Protein AF-0000000074538457 (afdb_homodimer)

Organism: Campylobacter curvus (strain 525.92) (NCBI:txid360105)

Sequence (398 aa):
MQITNSITFTSKEAAIKFSTTDQTLAYLRHKHSDELVPGIHYFKSYDHASGKRQEIIKWTLRGVEFLGFFIRGKEAKFFRVWASRELDEEFLRQTQELKALRKQNLALTNQIIDLKDQIDKNSEFNGKSAKWWWTQYVELKASNSTLKKANKLLKKDEKVLPILVKILQNLEQARDHTGTLYRFLL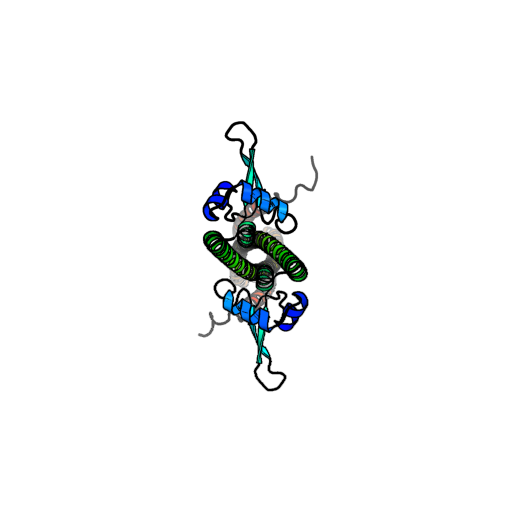NSDASSSSYFKDEMQITNSITFTSKEAAIKFSTTDQTLAYLRHKHSDELVPGIHYFKSYDHASGKRQEIIKWTLRGVEFLGFFIRGKEAKFFRVWASRELDEEFLRQTQELKALRKQNLALTNQIIDLKDQIDKNSEFNGKSAKWWWTQYVELKASNSTLKKANKLLKKDEKVLPILVKILQNLEQARDHTGTLYRFLLNSDASSSSYFKDE

Structure (mmCIF, N/CA/C/O backbone):
data_AF-0000000074538457-model_v1
#
loop_
_entity.id
_entity.type
_entity.pdbx_description
1 polymer 'Uncharacterized protein'
#
loop_
_atom_site.group_PDB
_atom_site.id
_atom_site.type_symbol
_atom_site.label_atom_id
_atom_site.label_alt_id
_atom_site.label_comp_id
_atom_site.label_asym_id
_atom_site.label_entity_id
_atom_site.label_seq_id
_atom_site.pdbx_PDB_ins_code
_atom_site.Cartn_x
_atom_site.Cartn_y
_atom_site.Cartn_z
_atom_site.occupancy
_atom_site.B_iso_or_equiv
_atom_site.auth_seq_id
_atom_site.auth_comp_id
_atom_site.auth_asym_id
_atom_site.auth_atom_id
_atom_site.pdbx_PDB_model_num
ATOM 1 N N . MET A 1 1 ? 6.754 2.238 -19.203 1 26.34 1 MET A N 1
ATOM 2 C CA . MET A 1 1 ? 7.836 2.453 -18.25 1 26.34 1 MET A CA 1
ATOM 3 C C . MET A 1 1 ? 7.691 1.521 -17.047 1 26.34 1 MET A C 1
ATOM 5 O O . MET A 1 1 ? 6.578 1.27 -16.578 1 26.34 1 MET A O 1
ATOM 9 N N . GLN A 1 2 ? 8.562 0.495 -16.906 1 36.84 2 GLN A N 1
ATOM 10 C CA . GLN A 1 2 ? 8.617 -0.677 -16.047 1 36.84 2 GLN A CA 1
ATOM 11 C C . GLN A 1 2 ? 8.547 -0.277 -14.578 1 36.84 2 GLN A C 1
ATOM 13 O O . GLN A 1 2 ? 9.453 0.389 -14.062 1 36.84 2 GLN A O 1
ATOM 18 N N . ILE A 1 3 ? 7.562 0.105 -14.055 1 36.22 3 ILE A N 1
ATOM 19 C CA . ILE A 1 3 ? 7.309 0.607 -12.711 1 36.22 3 ILE A CA 1
ATOM 20 C C . ILE A 1 3 ? 8.102 -0.215 -11.695 1 36.22 3 ILE A C 1
ATOM 22 O O . ILE A 1 3 ? 8.594 0.323 -10.695 1 36.22 3 ILE A O 1
ATOM 26 N N . THR A 1 4 ? 7.863 -1.655 -11.57 1 45.56 4 THR A N 1
ATOM 27 C CA . THR A 1 4 ? 8.203 -2.277 -10.297 1 45.56 4 THR A CA 1
ATOM 28 C C . THR A 1 4 ? 9.68 -2.666 -10.258 1 45.56 4 THR A C 1
ATOM 30 O O . THR A 1 4 ? 10.234 -3.1 -11.266 1 45.56 4 THR A O 1
ATOM 33 N N . ASN A 1 5 ? 10.57 -1.865 -9.656 1 51.81 5 ASN A N 1
ATOM 34 C CA . ASN A 1 5 ? 11.891 -2.287 -9.195 1 51.81 5 ASN A CA 1
ATOM 35 C C . ASN A 1 5 ? 11.93 -3.781 -8.891 1 51.81 5 ASN A C 1
ATOM 37 O O . ASN A 1 5 ? 12.711 -4.23 -8.055 1 51.81 5 ASN A O 1
ATOM 41 N N . SER A 1 6 ? 11.086 -4.484 -9.594 1 76.56 6 SER A N 1
ATOM 42 C CA . SER A 1 6 ? 10.969 -5.898 -9.258 1 76.56 6 SER A CA 1
ATOM 43 C C . SER A 1 6 ? 11.945 -6.742 -10.07 1 76.56 6 SER A C 1
ATOM 45 O O . SER A 1 6 ? 12.398 -6.328 -11.141 1 76.56 6 SER A O 1
ATOM 47 N N . ILE A 1 7 ? 12.672 -7.703 -9.516 1 91 7 ILE A N 1
ATOM 48 C CA . ILE A 1 7 ? 13.586 -8.688 -10.086 1 91 7 ILE A CA 1
ATOM 49 C C . ILE A 1 7 ? 12.992 -9.242 -11.383 1 91 7 ILE A C 1
ATOM 51 O O . ILE A 1 7 ? 11.82 -9.625 -11.43 1 91 7 ILE A O 1
ATOM 55 N N . THR A 1 8 ? 13.766 -9.07 -12.523 1 96.62 8 THR A N 1
ATOM 56 C CA . THR A 1 8 ? 13.375 -9.68 -13.789 1 96.62 8 THR A CA 1
ATOM 57 C C . THR A 1 8 ? 14.523 -10.508 -14.367 1 96.62 8 THR A C 1
ATOM 59 O O . THR A 1 8 ? 15.672 -10.359 -13.953 1 96.62 8 THR A O 1
ATOM 62 N N . PHE A 1 9 ? 14.25 -11.398 -15.312 1 97.62 9 PHE A N 1
ATOM 63 C CA . PHE A 1 9 ? 15.227 -12.227 -16 1 97.62 9 PHE A CA 1
ATOM 64 C C . PHE A 1 9 ? 15.023 -12.156 -17.516 1 97.62 9 PHE A C 1
ATOM 66 O O . PHE A 1 9 ? 13.898 -12.242 -18 1 97.62 9 PHE A O 1
ATOM 73 N N . THR A 1 10 ? 16.109 -12.016 -18.188 1 96.88 10 THR A N 1
ATOM 74 C CA . THR A 1 10 ? 16 -12.172 -19.641 1 96.88 10 THR A CA 1
ATOM 75 C C . THR A 1 10 ? 15.695 -13.625 -20 1 96.88 10 THR A C 1
ATOM 77 O O . THR A 1 10 ? 15.898 -14.531 -19.188 1 96.88 10 THR A O 1
ATOM 80 N N . SER A 1 11 ? 15.242 -13.836 -21.234 1 97.62 11 SER A N 1
ATOM 81 C CA . SER A 1 11 ? 14.992 -15.211 -21.672 1 97.62 11 SER A CA 1
ATOM 82 C C . SER A 1 11 ? 16.25 -16.062 -21.547 1 97.62 11 SER A C 1
ATOM 84 O O . SER A 1 11 ? 16.172 -17.234 -21.156 1 97.62 11 SER A O 1
ATOM 86 N N . LYS A 1 12 ? 17.391 -15.477 -21.859 1 96.19 12 LYS A N 1
ATOM 87 C CA . LYS A 1 12 ? 18.641 -16.219 -21.766 1 96.19 12 LYS A CA 1
ATOM 88 C C . LYS A 1 12 ? 18.953 -16.594 -20.328 1 96.19 12 LYS A C 1
ATOM 90 O O . LYS A 1 12 ? 19.312 -17.75 -20.047 1 96.19 12 LYS A O 1
ATOM 95 N N . GLU A 1 13 ? 18.812 -15.656 -19.469 1 97.56 13 GLU A N 1
ATOM 96 C CA . GLU A 1 13 ? 19.062 -15.898 -18.047 1 97.56 13 GLU A CA 1
ATOM 97 C C . GLU A 1 13 ? 18.094 -16.938 -17.484 1 97.56 13 GLU A C 1
ATOM 99 O O . GLU A 1 13 ? 18.5 -17.859 -16.766 1 97.56 13 GLU A O 1
ATOM 104 N N . ALA A 1 14 ? 16.828 -16.797 -17.797 1 98.56 14 ALA A N 1
ATOM 105 C CA . ALA A 1 14 ? 15.805 -17.719 -17.312 1 98.56 14 ALA A CA 1
ATOM 106 C C . ALA A 1 14 ? 16.047 -19.125 -17.859 1 98.56 14 ALA A C 1
ATOM 108 O O . ALA A 1 14 ? 15.875 -20.109 -17.141 1 98.56 14 ALA A O 1
ATOM 109 N N . ALA A 1 15 ? 16.438 -19.172 -19.109 1 98.62 15 ALA A N 1
ATOM 110 C CA . ALA A 1 15 ? 16.688 -20.469 -19.734 1 98.62 15 ALA A CA 1
ATOM 111 C C . ALA A 1 15 ? 17.781 -21.234 -18.984 1 98.62 15 ALA A C 1
ATOM 113 O O . ALA A 1 15 ? 17.672 -22.438 -18.766 1 98.62 15 ALA A O 1
ATOM 114 N N . ILE A 1 16 ? 18.812 -20.484 -18.578 1 98.19 16 ILE A N 1
ATOM 115 C CA . ILE A 1 16 ? 19.891 -21.094 -17.812 1 98.19 16 ILE A CA 1
ATOM 116 C C . ILE A 1 16 ? 19.359 -21.641 -16.5 1 98.19 16 ILE A C 1
ATOM 118 O O . ILE A 1 16 ? 19.641 -22.797 -16.141 1 98.19 16 ILE A O 1
ATOM 122 N N . LYS A 1 17 ? 18.531 -20.922 -15.828 1 98.38 17 LYS A N 1
ATOM 123 C CA . LYS A 1 17 ? 18 -21.312 -14.523 1 98.38 17 LYS A CA 1
ATOM 124 C C . LYS A 1 17 ? 17.016 -22.469 -14.656 1 98.38 17 LYS A C 1
ATOM 126 O O . LYS A 1 17 ? 16.953 -23.344 -13.781 1 98.38 17 LYS A O 1
ATOM 131 N N . PHE A 1 18 ? 16.344 -22.562 -15.805 1 98.56 18 PHE A N 1
ATOM 132 C CA . PHE A 1 18 ? 15.367 -23.625 -16.062 1 98.56 18 PHE A CA 1
ATOM 133 C C . PHE A 1 18 ? 16.047 -24.828 -16.703 1 98.56 18 PHE A C 1
ATOM 135 O O . PHE A 1 18 ? 15.414 -25.875 -16.891 1 98.56 18 PHE A O 1
ATOM 142 N N . SER A 1 19 ? 17.359 -24.703 -16.984 1 97.94 19 SER A N 1
ATOM 143 C CA . SER A 1 19 ? 18.094 -25.734 -17.719 1 97.94 19 SER A CA 1
ATOM 144 C C . SER A 1 19 ? 17.375 -26.094 -19.031 1 97.94 19 SER A C 1
ATOM 146 O O . SER A 1 19 ? 17.109 -27.266 -19.297 1 97.94 19 SER A O 1
ATOM 148 N N . THR A 1 20 ? 17 -25.062 -19.75 1 97.88 20 THR A N 1
ATOM 149 C CA . THR A 1 20 ? 16.359 -25.188 -21.062 1 97.88 20 THR A CA 1
ATOM 150 C C . THR A 1 20 ? 16.906 -24.156 -22.031 1 97.88 20 THR A C 1
ATOM 152 O O . THR A 1 20 ? 18.016 -23.641 -21.859 1 97.88 20 THR A O 1
ATOM 155 N N . THR A 1 21 ? 16.219 -23.875 -23.141 1 97.5 21 THR A N 1
ATOM 156 C CA . THR A 1 21 ? 16.734 -22.953 -24.141 1 97.5 21 THR A CA 1
ATOM 157 C C . THR A 1 21 ? 15.789 -21.766 -24.312 1 97.5 21 THR A C 1
ATOM 159 O O . THR A 1 21 ? 14.625 -21.828 -23.922 1 97.5 21 THR A O 1
ATOM 162 N N . ASP A 1 22 ? 16.297 -20.75 -24.891 1 95.88 22 ASP A N 1
ATOM 163 C CA . ASP A 1 22 ? 15.484 -19.578 -25.203 1 95.88 22 ASP A CA 1
ATOM 164 C C . ASP A 1 22 ? 14.367 -19.922 -26.188 1 95.88 22 ASP A C 1
ATOM 166 O O . ASP A 1 22 ? 13.281 -19.344 -26.125 1 95.88 22 ASP A O 1
ATOM 170 N N . GLN A 1 23 ? 14.672 -20.828 -27.016 1 97.44 23 GLN A N 1
ATOM 171 C CA . GLN A 1 23 ? 13.664 -21.25 -28 1 97.44 23 GLN A CA 1
ATOM 172 C C . GLN A 1 23 ? 12.477 -21.906 -27.297 1 97.44 23 GLN A C 1
ATOM 174 O O . GLN A 1 23 ? 11.328 -21.688 -27.688 1 97.44 23 GLN A O 1
ATOM 179 N N . THR A 1 24 ? 12.82 -22.688 -26.312 1 98.06 24 THR A N 1
ATOM 180 C CA . THR A 1 24 ? 11.766 -23.328 -25.547 1 98.06 24 THR A CA 1
ATOM 181 C C . THR A 1 24 ? 10.898 -22.281 -24.844 1 98.06 24 THR A C 1
ATOM 183 O O . THR A 1 24 ? 9.672 -22.391 -24.844 1 98.06 24 THR A O 1
ATOM 186 N N . LEU A 1 25 ? 11.5 -21.281 -24.281 1 98.56 25 LEU A N 1
ATOM 187 C CA . LEU A 1 25 ? 10.758 -20.25 -23.578 1 98.56 25 LEU A CA 1
ATOM 188 C C . LEU A 1 25 ? 9.875 -19.469 -24.547 1 98.56 25 LEU A C 1
ATOM 190 O O . LEU A 1 25 ? 8.75 -19.094 -24.219 1 98.56 25 LEU A O 1
ATOM 194 N N . ALA A 1 26 ? 10.398 -19.219 -25.734 1 97.88 26 ALA A N 1
ATOM 195 C CA . ALA A 1 26 ? 9.602 -18.547 -26.75 1 97.88 26 ALA A CA 1
ATOM 196 C C . ALA A 1 26 ? 8.398 -19.391 -27.156 1 97.88 26 ALA A C 1
ATOM 198 O O . ALA A 1 26 ? 7.289 -18.859 -27.297 1 97.88 26 ALA A O 1
ATOM 199 N N . TYR A 1 27 ? 8.609 -20.641 -27.328 1 98.38 27 TYR A N 1
ATOM 200 C CA . TYR A 1 27 ? 7.539 -21.578 -27.656 1 98.38 27 TYR A CA 1
ATOM 201 C C . TYR A 1 27 ? 6.469 -21.562 -26.562 1 98.38 27 TYR A C 1
ATOM 203 O O . TYR A 1 27 ? 5.273 -21.484 -26.859 1 98.38 27 TYR A O 1
ATOM 211 N N . LEU A 1 28 ? 6.871 -21.609 -25.312 1 98.44 28 LEU A N 1
ATOM 212 C CA . LEU A 1 28 ? 5.938 -21.641 -24.188 1 98.44 28 LEU A CA 1
ATOM 213 C C . LEU A 1 28 ? 5.152 -20.344 -24.109 1 98.44 28 LEU A C 1
ATOM 215 O O . LEU A 1 28 ? 3.963 -20.344 -23.781 1 98.44 28 LEU A O 1
ATOM 219 N N . ARG A 1 29 ? 5.887 -19.25 -24.359 1 98.12 29 ARG A N 1
ATOM 220 C CA . ARG A 1 29 ? 5.219 -17.953 -24.375 1 98.12 29 ARG A CA 1
ATOM 221 C C . ARG A 1 29 ? 4.078 -17.938 -25.375 1 98.12 29 ARG A C 1
ATOM 223 O O . ARG A 1 29 ? 2.994 -17.422 -25.094 1 98.12 29 ARG A O 1
ATOM 230 N N . HIS A 1 30 ? 4.285 -18.547 -26.484 1 98 30 HIS A N 1
ATOM 231 C CA . HIS A 1 30 ? 3.271 -18.609 -27.531 1 98 30 HIS A CA 1
ATOM 232 C C . HIS A 1 30 ? 2.18 -19.609 -27.188 1 98 30 HIS A C 1
ATOM 234 O O . HIS A 1 30 ? 0.99 -19.312 -27.312 1 98 30 HIS A O 1
ATOM 240 N N . LYS A 1 31 ? 2.553 -20.734 -26.781 1 97.88 31 LYS A N 1
ATOM 241 C CA . LYS A 1 31 ? 1.623 -21.812 -26.469 1 97.88 31 LYS A CA 1
ATOM 242 C C . LYS A 1 31 ? 0.657 -21.406 -25.359 1 97.88 31 LYS A C 1
ATOM 244 O O . LYS A 1 31 ? -0.527 -21.75 -25.406 1 97.88 31 LYS A O 1
ATOM 249 N N . HIS A 1 32 ? 1.185 -20.75 -24.375 1 97.69 32 HIS A N 1
ATOM 250 C CA . HIS A 1 32 ? 0.385 -20.359 -23.219 1 97.69 32 HIS A CA 1
ATOM 251 C C . HIS A 1 32 ? 0.118 -18.859 -23.219 1 97.69 32 HIS A C 1
ATOM 253 O O . HIS A 1 32 ? 0.145 -18.219 -22.156 1 97.69 32 HIS A O 1
ATOM 259 N N . SER A 1 33 ? -0.079 -18.297 -24.375 1 97 33 SER A N 1
ATOM 260 C CA . SER A 1 33 ? -0.303 -16.859 -24.516 1 97 33 SER A CA 1
ATOM 261 C C . SER A 1 33 ? -1.564 -16.422 -23.781 1 97 33 SER A C 1
ATOM 263 O O . SER A 1 33 ? -1.708 -15.242 -23.422 1 97 33 SER A O 1
ATOM 265 N N . ASP A 1 34 ? -2.482 -17.344 -23.484 1 95.31 34 ASP A N 1
ATOM 266 C CA . ASP A 1 34 ? -3.699 -17.031 -22.734 1 95.31 34 ASP A CA 1
ATOM 267 C C . ASP A 1 34 ? -3.402 -16.828 -21.25 1 95.31 34 ASP A C 1
ATOM 269 O O . ASP A 1 34 ? -4.172 -16.172 -20.547 1 95.31 34 ASP A O 1
ATOM 273 N N . GLU A 1 35 ? -2.312 -17.328 -20.766 1 97.06 35 GLU A N 1
ATOM 274 C CA . GLU A 1 35 ? -1.983 -17.25 -19.344 1 97.06 35 GLU A CA 1
ATOM 275 C C . GLU A 1 35 ? -0.755 -16.375 -19.125 1 97.06 35 GLU A C 1
ATOM 277 O O . GLU A 1 35 ? -0.606 -15.773 -18.047 1 97.06 35 GLU A O 1
ATOM 282 N N . LEU A 1 36 ? 0.114 -16.359 -20.062 1 97.75 36 LEU A N 1
ATOM 283 C CA . LEU A 1 36 ? 1.286 -15.492 -20 1 97.75 36 LEU A CA 1
ATOM 284 C C . LEU A 1 36 ? 1.01 -14.148 -20.672 1 97.75 36 LEU A C 1
ATOM 286 O O . LEU A 1 36 ? 1.201 -14.016 -21.891 1 97.75 36 LEU A O 1
ATOM 290 N N . VAL A 1 37 ? 0.705 -13.195 -19.875 1 96.56 37 VAL A N 1
ATOM 291 C CA . VAL A 1 37 ? 0.186 -11.922 -20.375 1 96.56 37 VAL A CA 1
ATOM 292 C C . VAL A 1 37 ? 1.299 -10.875 -20.375 1 96.56 37 VAL A C 1
ATOM 294 O O . VAL A 1 37 ? 1.98 -10.68 -19.375 1 96.56 37 VAL A O 1
ATOM 297 N N . PRO A 1 38 ? 1.449 -10.188 -21.562 1 96.31 38 PRO A N 1
ATOM 298 C CA . PRO A 1 38 ? 2.412 -9.078 -21.578 1 96.31 38 PRO A CA 1
ATOM 299 C C . PRO A 1 38 ? 2.064 -7.977 -20.578 1 96.31 38 PRO A C 1
ATOM 301 O O . PRO A 1 38 ? 0.89 -7.633 -20.422 1 96.31 38 PRO A O 1
ATOM 304 N N . GLY A 1 39 ? 3.057 -7.465 -19.938 1 94.06 39 GLY A N 1
ATOM 305 C CA . GLY A 1 39 ? 2.846 -6.414 -18.953 1 94.06 39 GLY A CA 1
ATOM 306 C C . GLY A 1 39 ? 2.674 -6.941 -17.531 1 94.06 39 GLY A C 1
ATOM 307 O O . GLY A 1 39 ? 2.77 -6.188 -16.562 1 94.06 39 GLY A O 1
ATOM 308 N N . ILE A 1 40 ? 2.443 -8.234 -17.453 1 95.75 40 ILE A N 1
ATOM 309 C CA . ILE A 1 40 ? 2.285 -8.859 -16.141 1 95.75 40 ILE A CA 1
ATOM 310 C C . ILE A 1 40 ? 3.355 -9.93 -15.953 1 95.75 40 ILE A C 1
ATOM 312 O O . ILE A 1 40 ? 4.164 -9.852 -15.023 1 95.75 40 ILE A O 1
ATOM 316 N N . HIS A 1 41 ? 3.502 -10.82 -16.891 1 97.75 41 HIS A N 1
ATOM 317 C CA . HIS A 1 41 ? 4.383 -11.977 -16.766 1 97.75 41 HIS A CA 1
ATOM 318 C C . HIS A 1 41 ? 5.715 -11.734 -17.469 1 97.75 41 HIS A C 1
ATOM 320 O O . HIS A 1 41 ? 6.711 -12.391 -17.156 1 97.75 41 HIS A O 1
ATOM 326 N N . TYR A 1 42 ? 5.668 -10.836 -18.422 1 97.38 42 TYR A N 1
ATOM 327 C CA . TYR A 1 42 ? 6.895 -10.438 -19.109 1 97.38 42 TYR A CA 1
ATOM 328 C C . TYR A 1 42 ? 6.73 -9.086 -19.797 1 97.38 42 TYR A C 1
ATOM 330 O O . TYR A 1 42 ? 5.609 -8.609 -19.984 1 97.38 42 TYR A O 1
ATOM 338 N N . PHE A 1 43 ? 7.918 -8.555 -20.109 1 95.94 43 PHE A N 1
ATOM 339 C CA . PHE A 1 43 ? 7.957 -7.309 -20.859 1 95.94 43 PHE A CA 1
ATOM 340 C C . PHE A 1 43 ? 8.961 -7.402 -22 1 95.94 43 PHE A C 1
ATOM 342 O O . PHE A 1 43 ? 9.922 -8.172 -21.938 1 95.94 43 PHE A O 1
ATOM 349 N N . LYS A 1 44 ? 8.594 -6.578 -23.031 1 94.31 44 LYS A N 1
ATOM 350 C CA . LYS A 1 44 ? 9.508 -6.465 -24.172 1 94.31 44 LYS A CA 1
ATOM 351 C C . LYS A 1 44 ? 10.406 -5.238 -24.031 1 94.31 44 LYS A C 1
ATOM 353 O O . LYS A 1 44 ? 9.945 -4.172 -23.625 1 94.31 44 LYS A O 1
ATOM 358 N N . SER A 1 45 ? 11.656 -5.543 -24.156 1 89.19 45 SER A N 1
ATOM 359 C CA . SER A 1 45 ? 12.625 -4.453 -24.203 1 89.19 45 SER A CA 1
ATOM 360 C C . SER A 1 45 ? 13.492 -4.539 -25.453 1 89.19 45 SER A C 1
ATOM 362 O O . SER A 1 45 ? 13.477 -5.551 -26.156 1 89.19 45 SER A O 1
ATOM 364 N N . TYR A 1 46 ? 14.07 -3.305 -25.719 1 86.88 46 TYR A N 1
ATOM 365 C CA . TYR A 1 46 ? 14.883 -3.293 -26.922 1 86.88 46 TYR A CA 1
ATOM 366 C C . TYR A 1 46 ? 16.328 -2.938 -26.594 1 86.88 46 TYR A C 1
ATOM 368 O O . TYR A 1 46 ? 16.594 -2.066 -25.766 1 86.88 46 TYR A O 1
ATOM 376 N N . ASP A 1 47 ? 17.203 -3.846 -26.828 1 74.81 47 ASP A N 1
ATOM 377 C CA . ASP A 1 47 ? 18.641 -3.572 -26.688 1 74.81 47 ASP A CA 1
ATOM 378 C C . ASP A 1 47 ? 19.219 -3.016 -27.984 1 74.81 47 ASP A C 1
ATOM 380 O O . ASP A 1 47 ? 18.891 -3.494 -29.078 1 74.81 47 ASP A O 1
ATOM 384 N N . HIS A 1 48 ? 19.797 -1.781 -27.75 1 73.69 48 HIS A N 1
ATOM 385 C CA . HIS A 1 48 ? 20.406 -1.09 -28.891 1 73.69 48 HIS A CA 1
ATOM 386 C C . HIS A 1 48 ? 21.906 -1.357 -28.938 1 73.69 48 HIS A C 1
ATOM 388 O O . HIS A 1 48 ? 22.609 -0.83 -29.812 1 73.69 48 HIS A O 1
ATOM 394 N N . ALA A 1 49 ? 22.406 -2.047 -28.125 1 59.31 49 ALA A N 1
ATOM 395 C CA . ALA A 1 49 ? 23.859 -2.104 -28.031 1 59.31 49 ALA A CA 1
ATOM 396 C C . ALA A 1 49 ? 24.484 -2.482 -29.391 1 59.31 49 ALA A C 1
ATOM 398 O O . ALA A 1 49 ? 25.547 -1.979 -29.75 1 59.31 49 ALA A O 1
ATOM 399 N N . SER A 1 50 ? 24.141 -3.545 -30 1 56.59 50 SER A N 1
ATOM 400 C CA . SER A 1 50 ? 24.938 -3.996 -31.141 1 56.59 50 SER A CA 1
ATOM 401 C C . SER A 1 50 ? 24.453 -3.367 -32.438 1 56.59 50 SER A C 1
ATOM 403 O O . SER A 1 50 ? 24.719 -3.885 -33.531 1 56.59 50 SER A O 1
ATOM 405 N N . GLY A 1 51 ? 23.844 -2.152 -32.375 1 62.47 51 GLY A N 1
ATOM 406 C CA . GLY A 1 51 ? 23.422 -1.508 -33.594 1 62.47 51 GLY A CA 1
ATOM 407 C C . GLY A 1 51 ? 22.078 -1.998 -34.094 1 62.47 51 GLY A C 1
ATOM 408 O O . GLY A 1 51 ? 21.453 -1.363 -34.969 1 62.47 51 GLY A O 1
ATOM 409 N N . LYS A 1 52 ? 21.781 -3.207 -33.938 1 67.69 52 LYS A N 1
ATOM 410 C CA . LYS A 1 52 ? 20.469 -3.684 -34.375 1 67.69 52 LYS A CA 1
ATOM 411 C C . LYS A 1 52 ? 19.5 -3.732 -33.188 1 67.69 52 LYS A C 1
ATOM 413 O O . LYS A 1 52 ? 19.875 -4.113 -32.094 1 67.69 52 LYS A O 1
ATOM 418 N N . ARG A 1 53 ? 18.375 -3.211 -33.406 1 72 53 ARG A N 1
ATOM 419 C CA . ARG A 1 53 ? 17.312 -3.215 -32.406 1 72 53 ARG A CA 1
ATOM 420 C C . ARG A 1 53 ? 16.797 -4.629 -32.156 1 72 53 ARG A C 1
ATOM 422 O O . ARG A 1 53 ? 16.156 -5.215 -33.031 1 72 53 ARG A O 1
ATOM 429 N N . GLN A 1 54 ? 17.359 -5.379 -31.234 1 85.31 54 GLN A N 1
ATOM 430 C CA . GLN A 1 54 ? 16.875 -6.719 -30.938 1 85.31 54 GLN A CA 1
ATOM 431 C C . GLN A 1 54 ? 15.914 -6.703 -29.75 1 85.31 54 GLN A C 1
ATOM 433 O O . GLN A 1 54 ? 16.188 -6.055 -28.734 1 85.31 54 GLN A O 1
ATOM 438 N N . GLU A 1 55 ? 14.758 -7.383 -30.047 1 89.56 55 GLU A N 1
ATOM 439 C CA . GLU A 1 55 ? 13.75 -7.488 -28.984 1 89.56 55 GLU A CA 1
ATOM 440 C C . GLU A 1 55 ? 14.195 -8.453 -27.891 1 89.56 55 GLU A C 1
ATOM 442 O O . GLU A 1 55 ? 14.633 -9.57 -28.188 1 89.56 55 GLU A O 1
ATOM 447 N N . ILE A 1 56 ? 14.227 -7.902 -26.719 1 93.06 56 ILE A N 1
ATOM 448 C CA . ILE A 1 56 ? 14.602 -8.719 -25.562 1 93.06 56 ILE A CA 1
ATOM 449 C C . ILE A 1 56 ? 13.398 -8.891 -24.641 1 93.06 56 ILE A C 1
ATOM 451 O O . ILE A 1 56 ? 12.703 -7.926 -24.328 1 93.06 56 ILE A O 1
ATOM 455 N N . ILE A 1 57 ? 13.133 -10.164 -24.344 1 96.5 57 ILE A N 1
ATOM 456 C CA . ILE A 1 57 ? 12.047 -10.469 -23.422 1 96.5 57 ILE A CA 1
ATOM 457 C C . ILE A 1 57 ? 12.586 -10.531 -22 1 96.5 57 ILE A C 1
ATOM 459 O O . ILE A 1 57 ? 13.57 -11.234 -21.734 1 96.5 57 ILE A O 1
ATOM 463 N N . LYS A 1 58 ? 11.922 -9.805 -21.125 1 97 58 LYS A N 1
ATOM 464 C CA . LYS A 1 58 ? 12.242 -9.852 -19.703 1 97 58 LYS A CA 1
ATOM 465 C C . LYS A 1 58 ? 11.086 -10.438 -18.891 1 97 58 LYS A C 1
ATOM 467 O O . LYS A 1 58 ? 9.984 -9.891 -18.891 1 97 58 LYS A O 1
ATOM 472 N N . TRP A 1 59 ? 11.383 -11.484 -18.188 1 98 59 TRP A N 1
ATOM 473 C CA . TRP A 1 59 ? 10.375 -12.188 -17.391 1 98 59 TRP A CA 1
ATOM 474 C C . TRP A 1 59 ? 10.297 -11.625 -15.984 1 98 59 TRP A C 1
ATOM 476 O O . TRP A 1 59 ? 11.328 -11.43 -15.328 1 98 59 TRP A O 1
ATOM 486 N N . THR A 1 60 ? 9.062 -11.383 -15.57 1 97.19 60 THR A N 1
ATOM 487 C CA . THR A 1 60 ? 8.836 -11 -14.18 1 97.19 60 THR A CA 1
ATOM 488 C C . THR A 1 60 ? 8.867 -12.227 -13.273 1 97.19 60 THR A C 1
ATOM 490 O O . THR A 1 60 ? 8.914 -13.359 -13.75 1 97.19 60 THR A O 1
ATOM 493 N N . LEU A 1 61 ? 8.844 -12.023 -11.984 1 97.19 61 LEU A N 1
ATOM 494 C CA . LEU A 1 61 ? 8.75 -13.141 -11.055 1 97.19 61 LEU A CA 1
ATOM 495 C C . LEU A 1 61 ? 7.477 -13.945 -11.305 1 97.19 61 LEU A C 1
ATOM 497 O O . LEU A 1 61 ? 7.492 -15.18 -11.219 1 97.19 61 LEU A O 1
ATOM 501 N N . ARG A 1 62 ? 6.43 -13.219 -11.57 1 97.31 62 ARG A N 1
ATOM 502 C CA . ARG A 1 62 ? 5.168 -13.867 -11.906 1 97.31 62 ARG A CA 1
ATOM 503 C C . ARG A 1 62 ? 5.316 -14.742 -13.141 1 97.31 62 ARG A C 1
ATOM 505 O O . ARG A 1 62 ? 4.824 -15.875 -13.172 1 97.31 62 ARG A O 1
ATOM 512 N N . GLY A 1 63 ? 6.023 -14.195 -14.133 1 98.12 63 GLY A N 1
ATOM 513 C CA . GLY A 1 63 ? 6.301 -14.969 -15.328 1 98.12 63 GLY A CA 1
ATOM 514 C C . GLY A 1 63 ? 7.152 -16.203 -15.07 1 98.12 63 GLY A C 1
ATOM 515 O O . GLY A 1 63 ? 6.863 -17.281 -15.578 1 98.12 63 GLY A O 1
ATOM 516 N N . VAL A 1 64 ? 8.18 -16.062 -14.273 1 98.44 64 VAL A N 1
ATOM 517 C CA . VAL A 1 64 ? 9.062 -17.156 -13.898 1 98.44 64 VAL A CA 1
ATOM 518 C C . VAL A 1 64 ? 8.258 -18.25 -13.195 1 98.44 64 VAL A C 1
ATOM 520 O O . VAL A 1 64 ? 8.422 -19.438 -13.484 1 98.44 64 VAL A O 1
ATOM 523 N N . GLU A 1 65 ? 7.434 -17.859 -12.289 1 98.19 65 GLU A N 1
ATOM 524 C CA . GLU A 1 65 ? 6.602 -18.812 -11.578 1 98.19 65 GLU A CA 1
ATOM 525 C C . GLU A 1 65 ? 5.762 -19.641 -12.547 1 98.19 65 GLU A C 1
ATOM 527 O O . GLU A 1 65 ? 5.75 -20.875 -12.477 1 98.19 65 GLU A O 1
ATOM 532 N N . PHE A 1 66 ? 5.129 -19 -13.469 1 98.56 66 PHE A N 1
ATOM 533 C CA . PHE A 1 66 ? 4.266 -19.672 -14.422 1 98.56 66 PHE A CA 1
ATOM 534 C C . PHE A 1 66 ? 5.078 -20.578 -15.344 1 98.56 66 PHE A C 1
ATOM 536 O O . PHE A 1 66 ? 4.715 -21.734 -15.562 1 98.56 66 PHE A O 1
ATOM 543 N N . LEU A 1 67 ? 6.199 -20.062 -15.875 1 98.69 67 LEU A N 1
ATOM 544 C CA . LEU A 1 67 ? 7.062 -20.875 -16.719 1 98.69 67 LEU A CA 1
ATOM 545 C C . LEU A 1 67 ? 7.496 -22.141 -15.984 1 98.69 67 LEU A C 1
ATOM 547 O O . LEU A 1 67 ? 7.578 -23.219 -16.578 1 98.69 67 LEU A O 1
ATOM 551 N N . GLY A 1 68 ? 7.715 -21.984 -14.742 1 98.56 68 GLY A N 1
ATOM 552 C CA . GLY A 1 68 ? 8.156 -23.109 -13.93 1 98.56 68 GLY A CA 1
ATOM 553 C C . GLY A 1 68 ? 7.137 -24.234 -13.844 1 98.56 68 GLY A C 1
ATOM 554 O O . GLY A 1 68 ? 7.492 -25.391 -13.609 1 98.56 68 GLY A O 1
ATOM 555 N N . PHE A 1 69 ? 5.883 -23.875 -14.016 1 98.12 69 PHE A N 1
ATOM 556 C CA . PHE A 1 69 ? 4.84 -24.891 -14.039 1 98.12 69 PHE A CA 1
ATOM 557 C C . PHE A 1 69 ? 4.77 -25.578 -15.398 1 98.12 69 PHE A C 1
ATOM 559 O O . PHE A 1 69 ? 4.363 -26.734 -15.5 1 98.12 69 PHE A O 1
ATOM 566 N N . PHE A 1 70 ? 5.254 -24.875 -16.438 1 97.81 70 PHE A N 1
ATOM 567 C CA . PHE A 1 70 ? 5.102 -25.391 -17.797 1 97.81 70 PHE A CA 1
ATOM 568 C C . PHE A 1 70 ? 6.336 -26.172 -18.219 1 97.81 70 PHE A C 1
ATOM 570 O O . PHE A 1 70 ? 6.289 -26.938 -19.172 1 97.81 70 PHE A O 1
ATOM 577 N N . ILE A 1 71 ? 7.445 -25.922 -17.484 1 97.81 71 ILE A N 1
ATOM 578 C CA . ILE A 1 71 ? 8.688 -26.609 -17.797 1 97.81 71 ILE A CA 1
ATOM 579 C C . ILE A 1 71 ? 8.859 -27.797 -16.828 1 97.81 71 ILE A C 1
ATOM 581 O O . ILE A 1 71 ? 8.711 -27.641 -15.617 1 97.81 71 ILE A O 1
ATOM 585 N N . ARG A 1 72 ? 9.18 -28.953 -17.375 1 94.62 72 ARG A N 1
ATOM 586 C CA . ARG A 1 72 ? 9.383 -30.125 -16.547 1 94.62 72 ARG A CA 1
ATOM 587 C C . ARG A 1 72 ? 10.836 -30.234 -16.094 1 94.62 72 ARG A C 1
ATOM 589 O O . ARG A 1 72 ? 11.742 -29.828 -16.812 1 94.62 72 ARG A O 1
ATOM 596 N N . GLY A 1 73 ? 10.977 -30.781 -14.82 1 95.38 73 GLY A N 1
ATOM 597 C CA . GLY A 1 73 ? 12.312 -31.031 -14.312 1 95.38 73 GLY A CA 1
ATOM 598 C C . GLY A 1 73 ? 12.547 -30.422 -12.938 1 95.38 73 GLY A C 1
ATOM 599 O O . GLY A 1 73 ? 11.836 -29.516 -12.523 1 95.38 73 GLY A O 1
ATOM 600 N N . LYS A 1 74 ? 13.555 -30.938 -12.336 1 96.62 74 LYS A N 1
ATOM 601 C CA . LYS A 1 74 ? 13.859 -30.516 -10.969 1 96.62 74 LYS A CA 1
ATOM 602 C C . LYS A 1 74 ? 14.328 -29.078 -10.922 1 96.62 74 LYS A C 1
ATOM 604 O O . LYS A 1 74 ? 14 -28.344 -9.977 1 96.62 74 LYS A O 1
ATOM 609 N N . GLU A 1 75 ? 15.094 -28.703 -11.891 1 97.56 75 GLU A N 1
ATOM 610 C CA . GLU A 1 75 ? 15.586 -27.328 -11.914 1 97.56 75 GLU A CA 1
ATOM 611 C C . GLU A 1 75 ? 14.438 -26.328 -12.086 1 97.56 75 GLU A C 1
ATOM 613 O O . GLU A 1 75 ? 14.445 -25.25 -11.492 1 97.56 75 GLU A O 1
ATOM 618 N N . ALA A 1 76 ? 13.516 -26.672 -12.922 1 98 76 ALA A N 1
ATOM 619 C CA . ALA A 1 76 ? 12.336 -25.828 -13.125 1 98 76 ALA A CA 1
ATOM 620 C C . ALA A 1 76 ? 11.539 -25.672 -11.836 1 98 76 ALA A C 1
ATOM 622 O O . ALA A 1 76 ? 11.094 -24.562 -11.5 1 98 76 ALA A O 1
ATOM 623 N N . LYS A 1 77 ? 11.398 -26.734 -11.125 1 97.62 77 LYS A N 1
ATOM 624 C CA . LYS A 1 77 ? 10.695 -26.672 -9.844 1 97.62 77 LYS A CA 1
ATOM 625 C C . LYS A 1 77 ? 11.43 -25.781 -8.852 1 97.62 77 LYS A C 1
ATOM 627 O O . LYS A 1 77 ? 10.82 -24.969 -8.164 1 97.62 77 LYS A O 1
ATOM 632 N N . PHE A 1 78 ? 12.703 -25.953 -8.758 1 97.88 78 PHE A N 1
ATOM 633 C CA . PHE A 1 78 ? 13.5 -25.156 -7.832 1 97.88 78 PHE A CA 1
ATOM 634 C C . PHE A 1 78 ? 13.359 -23.672 -8.133 1 97.88 78 PHE A C 1
ATOM 636 O O . PHE A 1 78 ? 13.148 -22.859 -7.223 1 97.88 78 PHE A O 1
ATOM 643 N N . PHE A 1 79 ? 13.492 -23.391 -9.422 1 98.5 79 PHE A N 1
ATOM 644 C CA . PHE A 1 79 ? 13.43 -21.984 -9.836 1 98.5 79 PHE A CA 1
ATOM 645 C C . PHE A 1 79 ? 12.039 -21.422 -9.578 1 98.5 79 PHE A C 1
ATOM 647 O O . PHE A 1 79 ? 11.898 -20.297 -9.094 1 98.5 79 PHE A O 1
ATOM 654 N N . ARG A 1 80 ? 10.961 -22.125 -9.844 1 97.94 80 ARG A N 1
ATOM 655 C CA . ARG A 1 80 ? 9.609 -21.609 -9.617 1 97.94 80 ARG A CA 1
ATOM 656 C C . ARG A 1 80 ? 9.328 -21.453 -8.125 1 97.94 80 ARG A C 1
ATOM 658 O O . ARG A 1 80 ? 8.656 -20.5 -7.715 1 97.94 80 ARG A O 1
ATOM 665 N N . VAL A 1 81 ? 9.812 -22.406 -7.34 1 97.88 81 VAL A N 1
ATOM 666 C CA . VAL A 1 81 ? 9.602 -22.312 -5.898 1 97.88 81 VAL A CA 1
ATOM 667 C C . VAL A 1 81 ? 10.297 -21.062 -5.355 1 97.88 81 VAL A C 1
ATOM 669 O O . VAL A 1 81 ? 9.727 -20.344 -4.527 1 97.88 81 VAL A O 1
ATOM 672 N N . TRP A 1 82 ? 11.469 -20.859 -5.801 1 98.06 82 TRP A N 1
ATOM 673 C CA . TRP A 1 82 ? 12.188 -19.641 -5.406 1 98.06 82 TRP A CA 1
ATOM 674 C C . TRP A 1 82 ? 11.398 -18.406 -5.793 1 98.06 82 TRP A C 1
ATOM 676 O O . TRP A 1 82 ? 11.195 -17.516 -4.965 1 98.06 82 TRP A O 1
ATOM 686 N N . ALA A 1 83 ? 11.008 -18.297 -7.016 1 97.88 83 ALA A N 1
ATOM 687 C CA . ALA A 1 83 ? 10.258 -17.141 -7.504 1 97.88 83 ALA A CA 1
ATOM 688 C C . ALA A 1 83 ? 8.969 -16.953 -6.715 1 97.88 83 ALA A C 1
ATOM 690 O O . ALA A 1 83 ? 8.602 -15.828 -6.379 1 97.88 83 ALA A O 1
ATOM 691 N N . SER A 1 84 ? 8.328 -18.062 -6.43 1 97.25 84 SER A N 1
ATOM 692 C CA . SER A 1 84 ? 7.078 -18.016 -5.684 1 97.25 84 SER A CA 1
ATOM 693 C C . SER A 1 84 ? 7.289 -17.438 -4.289 1 97.25 84 SER A C 1
ATOM 695 O O . SER A 1 84 ? 6.484 -16.641 -3.812 1 97.25 84 SER A O 1
ATOM 697 N N . ARG A 1 85 ? 8.312 -17.844 -3.695 1 96.62 85 ARG A N 1
ATOM 698 C CA . ARG A 1 85 ? 8.617 -17.344 -2.352 1 96.62 85 ARG A CA 1
ATOM 699 C C . ARG A 1 85 ? 8.922 -15.859 -2.367 1 96.62 85 ARG A C 1
ATOM 701 O O . ARG A 1 85 ? 8.492 -15.117 -1.479 1 96.62 85 ARG A O 1
ATOM 708 N N . GLU A 1 86 ? 9.703 -15.469 -3.377 1 96.5 86 GLU A N 1
ATOM 709 C CA . GLU A 1 86 ? 9.984 -14.047 -3.527 1 96.5 86 GLU A CA 1
ATOM 710 C C . GLU A 1 86 ? 8.695 -13.25 -3.727 1 96.5 86 GLU A C 1
ATOM 712 O O . GLU A 1 86 ? 8.531 -12.18 -3.139 1 96.5 86 GLU A O 1
ATOM 717 N N . LEU A 1 87 ? 7.867 -13.773 -4.48 1 95.5 87 LEU A N 1
ATOM 718 C CA . LEU A 1 87 ? 6.598 -13.117 -4.781 1 95.5 87 LEU A CA 1
ATOM 719 C C . LEU A 1 87 ? 5.719 -13.039 -3.539 1 95.5 87 LEU A C 1
ATOM 721 O O . LEU A 1 87 ? 5.152 -11.984 -3.244 1 95.5 87 LEU A O 1
ATOM 725 N N . ASP A 1 88 ? 5.602 -14.125 -2.879 1 94.56 88 ASP A N 1
ATOM 726 C CA . ASP A 1 88 ? 4.785 -14.164 -1.67 1 94.56 88 ASP A CA 1
ATOM 727 C C . ASP A 1 88 ? 5.297 -13.172 -0.627 1 94.56 88 ASP A C 1
ATOM 729 O O . ASP A 1 88 ? 4.508 -12.492 0.035 1 94.56 88 ASP A O 1
ATOM 733 N N . GLU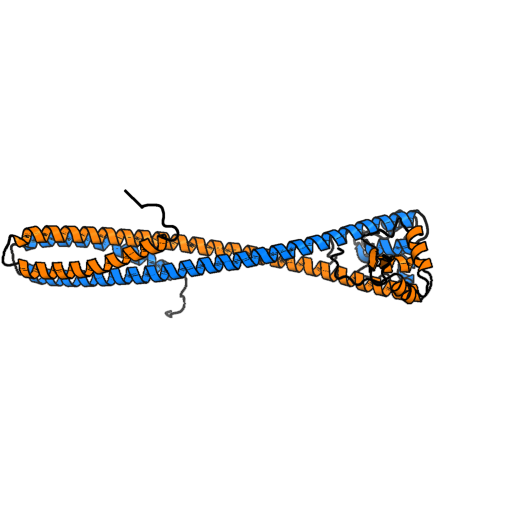 A 1 89 ? 6.559 -13.109 -0.516 1 94.31 89 GLU A N 1
ATOM 734 C CA . GLU A 1 89 ? 7.148 -12.148 0.415 1 94.31 89 GLU A CA 1
ATOM 735 C C . GLU A 1 89 ? 6.832 -10.719 0.007 1 94.31 89 GLU A C 1
ATOM 737 O O . GLU A 1 89 ? 6.535 -9.875 0.857 1 94.31 89 GLU A O 1
ATOM 742 N N . GLU A 1 90 ? 6.945 -10.477 -1.192 1 92.81 90 GLU A N 1
ATOM 743 C CA . GLU A 1 90 ? 6.637 -9.141 -1.696 1 92.81 90 GLU A CA 1
ATOM 744 C C . GLU A 1 90 ? 5.18 -8.773 -1.426 1 92.81 90 GLU A C 1
ATOM 746 O O . GLU A 1 90 ? 4.883 -7.652 -1.018 1 92.81 90 GLU A O 1
ATOM 751 N N . PHE A 1 91 ? 4.375 -9.734 -1.663 1 91.5 91 PHE A N 1
ATOM 752 C CA . PHE A 1 91 ? 2.953 -9.516 -1.434 1 91.5 91 PHE A CA 1
ATOM 753 C C . PHE A 1 91 ? 2.686 -9.188 0.03 1 91.5 91 PHE A C 1
ATOM 755 O O . PHE A 1 91 ? 1.934 -8.258 0.336 1 91.5 91 PHE A O 1
ATOM 762 N N . LEU A 1 92 ? 3.273 -9.93 0.855 1 92.12 92 LEU A N 1
ATOM 763 C CA . LEU A 1 92 ? 3.104 -9.711 2.287 1 92.12 92 LEU A CA 1
ATOM 764 C C . LEU A 1 92 ? 3.637 -8.344 2.699 1 92.12 92 LEU A C 1
ATOM 766 O O . LEU A 1 92 ? 2.996 -7.629 3.471 1 92.12 92 LEU A O 1
ATOM 770 N N . ARG A 1 93 ? 4.746 -8.008 2.205 1 94 93 ARG A N 1
ATOM 771 C CA . ARG A 1 93 ? 5.355 -6.719 2.518 1 94 93 ARG A CA 1
ATOM 772 C C . ARG A 1 9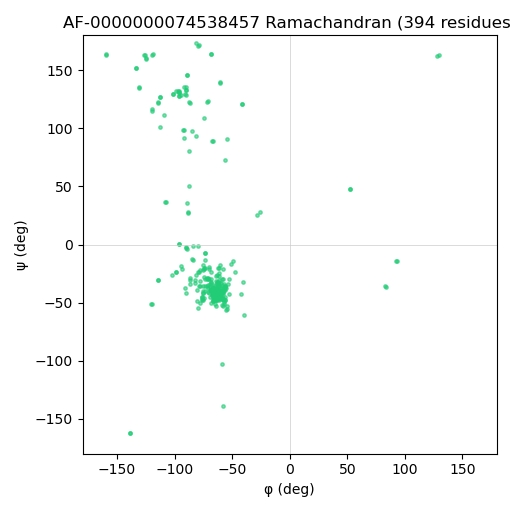3 ? 4.465 -5.566 2.064 1 94 93 ARG A C 1
ATOM 774 O O . ARG A 1 93 ? 4.273 -4.598 2.801 1 94 93 ARG A O 1
ATOM 781 N N . GLN A 1 94 ? 3.965 -5.719 0.863 1 93.62 94 GLN A N 1
ATOM 782 C CA . GLN A 1 94 ? 3.107 -4.668 0.324 1 93.62 94 GLN A CA 1
ATOM 783 C C . GLN A 1 94 ? 1.847 -4.5 1.167 1 93.62 94 GLN A C 1
ATOM 785 O O . GLN A 1 94 ? 1.4 -3.375 1.408 1 93.62 94 GLN A O 1
ATOM 790 N N . THR A 1 95 ? 1.337 -5.594 1.558 1 93.06 95 THR A N 1
ATOM 791 C CA . THR A 1 95 ? 0.138 -5.547 2.387 1 93.06 95 THR A CA 1
ATOM 792 C C . THR A 1 95 ? 0.428 -4.859 3.719 1 93.06 95 THR A C 1
ATOM 794 O O . THR A 1 95 ? -0.36 -4.027 4.18 1 93.06 95 THR A O 1
ATOM 797 N N . GLN A 1 96 ? 1.502 -5.133 4.312 1 95.25 96 GLN A N 1
ATOM 798 C CA . GLN A 1 96 ? 1.895 -4.527 5.578 1 95.25 96 GLN A CA 1
ATOM 799 C C . GLN A 1 96 ? 2.152 -3.031 5.418 1 95.25 96 GLN A C 1
ATOM 801 O O . GLN A 1 96 ? 1.765 -2.232 6.273 1 95.25 96 GLN A O 1
ATOM 806 N N . GLU A 1 97 ? 2.795 -2.754 4.34 1 96 97 GLU A N 1
ATOM 807 C CA . GLU A 1 97 ? 3.078 -1.349 4.07 1 96 97 GLU A CA 1
ATOM 808 C C . GLU A 1 97 ? 1.79 -0.554 3.873 1 96 97 GLU A C 1
ATOM 810 O O . GLU A 1 97 ? 1.67 0.573 4.359 1 96 97 GLU A O 1
ATOM 815 N N . LEU A 1 98 ? 0.925 -1.111 3.184 1 96.31 98 LEU A N 1
ATOM 816 C CA . LEU A 1 98 ? -0.363 -0.462 2.965 1 96.31 98 LEU A CA 1
ATOM 817 C C . LEU A 1 98 ? -1.062 -0.176 4.289 1 96.31 98 LEU A C 1
ATOM 819 O O . LEU A 1 98 ? -1.546 0.935 4.512 1 96.31 98 LEU A O 1
ATOM 823 N N . LYS A 1 99 ? -1.078 -1.123 5.117 1 96 99 LYS A N 1
ATOM 824 C CA . LYS A 1 99 ? -1.702 -0.955 6.426 1 96 99 LYS A CA 1
ATOM 825 C C . LYS A 1 99 ? -1.015 0.149 7.227 1 96 99 LYS A C 1
ATOM 827 O O . LYS A 1 99 ? -1.681 0.996 7.824 1 96 99 LYS A O 1
ATOM 832 N N . ALA A 1 100 ? 0.235 0.13 7.23 1 97.06 100 ALA A N 1
ATOM 833 C CA . ALA A 1 100 ? 1.016 1.12 7.969 1 97.06 100 ALA A CA 1
ATOM 834 C C . ALA A 1 100 ? 0.763 2.527 7.434 1 97.06 100 ALA A C 1
ATOM 836 O O . ALA A 1 100 ? 0.602 3.473 8.211 1 97.06 100 ALA A O 1
ATOM 837 N N . LEU A 1 101 ? 0.728 2.629 6.148 1 95.94 101 LEU A N 1
ATOM 838 C CA . LEU A 1 101 ? 0.541 3.934 5.523 1 95.94 101 LEU A CA 1
ATOM 839 C C . LEU A 1 101 ? -0.852 4.48 5.816 1 95.94 101 LEU A C 1
ATOM 841 O O . LEU A 1 101 ? -1.021 5.688 6.012 1 95.94 101 LEU A O 1
ATOM 845 N N . ARG A 1 102 ? -1.793 3.646 5.82 1 95.81 102 ARG A N 1
ATOM 846 C CA . ARG A 1 102 ? -3.146 4.078 6.148 1 95.81 102 ARG A CA 1
ATOM 847 C C . ARG A 1 102 ? -3.217 4.621 7.574 1 95.81 102 ARG A C 1
ATOM 849 O O . ARG A 1 102 ? -3.844 5.652 7.82 1 95.81 102 ARG A O 1
ATOM 856 N N . LYS A 1 103 ? -2.598 3.975 8.461 1 95.38 103 LYS A N 1
ATOM 857 C CA . LYS A 1 103 ? -2.547 4.43 9.852 1 95.38 103 LYS A CA 1
ATOM 858 C C . LYS A 1 103 ? -1.835 5.777 9.961 1 95.38 103 LYS A C 1
ATOM 860 O O . LYS A 1 103 ? -2.295 6.668 10.672 1 95.38 103 LYS A O 1
ATOM 865 N N . GLN A 1 104 ? -0.763 5.871 9.289 1 93.94 104 GLN A N 1
ATOM 866 C CA . GLN A 1 104 ? 0.003 7.109 9.297 1 93.94 104 GLN A CA 1
ATOM 867 C C . GLN A 1 104 ? -0.818 8.266 8.734 1 93.94 104 GLN A C 1
ATOM 869 O O . GLN A 1 104 ? -0.803 9.375 9.289 1 93.94 104 GLN A O 1
ATOM 874 N N . ASN A 1 105 ? -1.453 8 7.699 1 90.44 105 ASN A N 1
ATOM 875 C CA . ASN A 1 105 ? -2.305 9.023 7.094 1 90.44 105 ASN A CA 1
ATOM 876 C C . ASN A 1 105 ? -3.377 9.508 8.062 1 90.44 105 ASN A C 1
ATOM 878 O O . ASN A 1 105 ? -3.65 10.703 8.141 1 90.44 105 ASN A O 1
ATOM 882 N N . LEU A 1 106 ? -3.912 8.641 8.727 1 90.75 106 LEU A N 1
ATOM 883 C CA . LEU A 1 106 ? -4.918 9 9.719 1 90.75 106 LEU A CA 1
ATOM 884 C C . LEU A 1 106 ? -4.305 9.852 10.828 1 90.75 106 LEU A C 1
ATOM 886 O O . LEU A 1 106 ? -4.895 10.852 11.25 1 90.75 106 LEU A O 1
ATOM 890 N N . ALA A 1 107 ? -3.141 9.523 11.281 1 89.94 107 ALA A N 1
ATOM 891 C CA . ALA A 1 107 ? -2.441 10.273 12.32 1 89.94 107 ALA A CA 1
ATOM 892 C C . ALA A 1 107 ? -2.113 11.688 11.852 1 89.94 107 ALA A C 1
ATOM 894 O O . ALA A 1 107 ? -2.279 12.648 12.602 1 89.94 107 ALA A O 1
ATOM 895 N N . LEU A 1 108 ? -1.675 11.773 10.641 1 86.38 108 LEU A N 1
ATOM 896 C CA . LEU A 1 108 ? -1.327 13.078 10.07 1 86.38 108 LEU A CA 1
ATOM 897 C C . LEU A 1 108 ? -2.564 13.953 9.93 1 86.38 108 LEU A C 1
ATOM 899 O O . LEU A 1 108 ? -2.521 15.148 10.234 1 86.38 108 LEU A O 1
ATOM 903 N N . THR A 1 109 ? -3.604 13.406 9.539 1 89.06 109 THR A N 1
ATOM 904 C CA . THR A 1 109 ? -4.859 14.133 9.406 1 89.06 109 THR A CA 1
ATOM 905 C C . THR A 1 109 ? -5.328 14.656 10.766 1 89.06 109 THR A C 1
ATOM 907 O O . THR A 1 109 ? -5.77 15.797 10.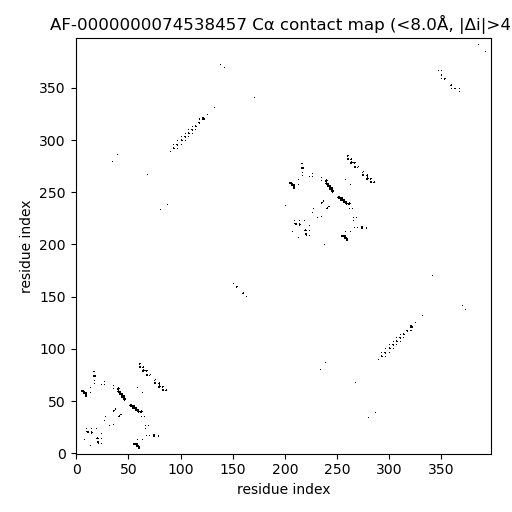883 1 89.06 109 THR A O 1
ATOM 910 N N . ASN A 1 110 ? -5.203 13.883 11.781 1 83 110 ASN A N 1
ATOM 911 C CA . ASN A 1 110 ? -5.57 14.305 13.125 1 83 110 ASN A CA 1
ATOM 912 C C . ASN A 1 110 ? -4.684 15.445 13.617 1 83 110 ASN A C 1
ATOM 914 O O . ASN A 1 110 ? -5.164 16.375 14.266 1 83 110 ASN A O 1
ATOM 918 N N . GLN A 1 111 ? 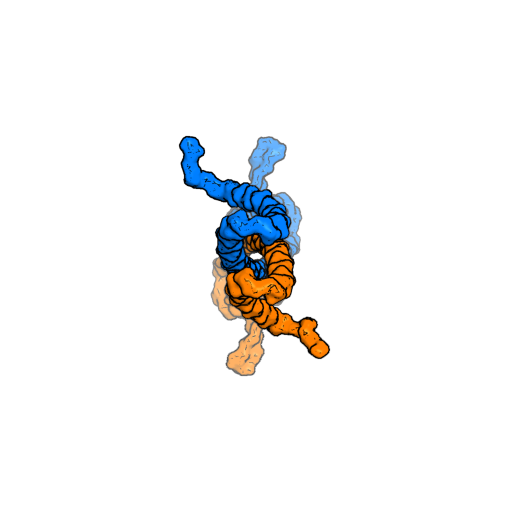-3.469 15.352 13.297 1 79.94 111 GLN A N 1
ATOM 919 C CA . GLN A 1 111 ? -2.543 16.422 13.664 1 79.94 111 GLN A CA 1
ATOM 920 C C . GLN A 1 111 ? -2.916 17.734 12.992 1 79.94 111 GLN A C 1
ATOM 922 O O . GLN A 1 111 ? -2.84 18.797 13.602 1 79.94 111 GLN A O 1
ATOM 927 N N . ILE A 1 112 ? -3.305 17.594 11.797 1 84.88 112 ILE A N 1
ATOM 928 C CA . ILE A 1 112 ? -3.705 18.781 11.039 1 84.88 112 ILE A CA 1
ATOM 929 C C . ILE A 1 112 ? -4.934 19.406 11.688 1 84.88 112 ILE A C 1
ATOM 931 O O . ILE A 1 112 ? -5 20.625 11.844 1 84.88 112 ILE A O 1
ATOM 935 N N . ILE A 1 113 ? -5.824 18.656 12.086 1 85.81 113 ILE A N 1
ATOM 936 C CA . ILE A 1 113 ? -7.027 19.156 12.75 1 85.81 113 ILE A CA 1
ATOM 937 C C . ILE A 1 113 ? -6.645 19.875 14.039 1 85.81 113 ILE A C 1
ATOM 939 O O . ILE A 1 113 ? -7.133 20.984 14.312 1 85.81 113 ILE A O 1
ATOM 943 N N . ASP A 1 114 ? -5.734 19.328 14.758 1 77.25 114 ASP A N 1
ATOM 944 C CA . ASP A 1 114 ? -5.27 19.922 16 1 77.25 114 ASP A CA 1
ATOM 945 C C . ASP A 1 114 ? -4.582 21.266 15.75 1 77.25 114 ASP A C 1
ATOM 947 O O . ASP A 1 114 ? -4.832 22.234 16.469 1 77.25 114 ASP A O 1
ATOM 951 N N . LEU A 1 115 ? -3.791 21.328 14.758 1 76.94 115 LEU A N 1
ATOM 952 C CA . LEU A 1 115 ? -3.055 22.547 14.445 1 76.94 115 LEU A CA 1
ATOM 953 C C . LEU A 1 115 ? -4 23.656 13.977 1 76.94 115 LEU A C 1
ATOM 955 O O . LEU A 1 115 ? -3.842 24.812 14.359 1 76.94 115 LEU A O 1
ATOM 959 N N . LYS A 1 116 ? -4.922 23.297 13.25 1 77.38 116 LYS A N 1
ATOM 960 C CA . LYS A 1 116 ? -5.906 24.281 12.805 1 77.38 116 LYS A CA 1
ATOM 961 C C . LYS A 1 116 ? -6.715 24.828 13.977 1 77.38 116 LYS A C 1
ATOM 963 O O . LYS A 1 116 ? -7.012 26.031 14.031 1 77.38 116 LYS A O 1
ATOM 968 N N . ASP A 1 117 ? -7.066 23.984 14.914 1 77.38 117 ASP A N 1
ATOM 969 C CA . ASP A 1 117 ? -7.754 24.422 16.125 1 77.38 117 ASP A CA 1
ATOM 970 C C . ASP A 1 117 ? -6.902 25.422 16.906 1 77.38 117 ASP A C 1
ATOM 972 O O . ASP A 1 117 ? -7.41 26.422 17.406 1 77.38 117 ASP A O 1
ATOM 976 N N . GLN A 1 118 ? -5.66 25.094 16.969 1 73.44 118 GLN A N 1
ATOM 977 C CA . GLN A 1 118 ? -4.738 25.984 17.672 1 73.44 118 GLN A CA 1
ATOM 978 C C . GLN A 1 118 ? -4.66 27.344 16.984 1 73.44 118 GLN A C 1
ATOM 980 O O . GLN A 1 118 ? -4.652 28.375 17.656 1 73.44 118 GLN A O 1
ATOM 985 N N . ILE A 1 119 ? -4.598 27.344 15.711 1 74.25 119 ILE A N 1
ATOM 986 C CA . ILE A 1 119 ? -4.527 28.594 14.953 1 74.25 119 ILE A CA 1
ATOM 987 C C . ILE A 1 119 ? -5.797 29.406 15.18 1 74.25 119 ILE A C 1
ATOM 989 O O . ILE A 1 119 ? -5.734 30.625 15.398 1 74.25 119 ILE A O 1
ATOM 993 N N . ASP A 1 120 ? -6.891 28.75 15.188 1 73.12 120 ASP A N 1
ATOM 994 C CA . ASP A 1 120 ? -8.164 29.438 15.422 1 73.12 120 ASP A CA 1
ATOM 995 C C . ASP A 1 120 ? -8.219 30.031 16.812 1 73.12 120 ASP A C 1
ATOM 997 O O . ASP A 1 120 ? -8.641 31.188 16.984 1 73.12 120 ASP A O 1
ATOM 1001 N N . LYS A 1 121 ? -7.754 29.328 17.781 1 70.5 121 LYS A N 1
ATOM 1002 C CA . LYS A 1 121 ? -7.738 29.812 19.156 1 70.5 121 LYS A CA 1
ATOM 1003 C C . LYS A 1 121 ? -6.812 31.016 19.312 1 70.5 121 LYS A C 1
ATOM 1005 O O . LYS A 1 121 ? -7.152 31.984 19.984 1 70.5 121 LYS A O 1
ATOM 1010 N N . ASN A 1 122 ? -5.684 30.984 18.594 1 64.31 122 ASN A N 1
ATOM 1011 C CA . ASN A 1 122 ? -4.75 32.094 18.625 1 64.31 122 ASN A CA 1
ATOM 1012 C C . ASN A 1 122 ? -5.34 33.344 17.969 1 64.31 122 ASN A C 1
ATOM 1014 O O . ASN A 1 122 ? -5.18 34.438 18.469 1 64.31 122 ASN A O 1
ATOM 1018 N N . SER A 1 123 ? -5.949 33.125 16.891 1 63.91 123 SER A N 1
ATOM 1019 C CA . SER A 1 123 ? -6.562 34.25 16.172 1 63.91 123 SER A CA 1
ATOM 1020 C C . SER A 1 123 ? -7.664 34.906 17 1 63.91 123 SER A C 1
ATOM 1022 O O . SER A 1 123 ? -7.758 36.125 17.047 1 63.91 123 SER A O 1
ATOM 1024 N N . GLU A 1 124 ? -8.469 34.125 17.625 1 63.28 124 GLU A N 1
ATOM 1025 C CA . GLU A 1 124 ? -9.523 34.656 18.5 1 63.28 124 GLU A CA 1
ATOM 1026 C C . GLU A 1 124 ? -8.938 35.438 19.656 1 63.28 124 GLU A C 1
ATOM 1028 O O . GLU A 1 124 ? -9.422 36.531 19.984 1 63.28 124 GLU A O 1
ATOM 1033 N N . PHE A 1 125 ? -7.902 35 20.172 1 60.03 125 PHE A N 1
ATOM 1034 C CA . PHE A 1 125 ? -7.223 35.688 21.281 1 60.03 125 PHE A CA 1
ATOM 1035 C C . PHE A 1 125 ? -6.645 37.031 20.828 1 60.03 125 PHE A C 1
ATOM 1037 O O . PHE A 1 125 ? -6.797 38.031 21.531 1 60.03 125 PHE A O 1
ATOM 1044 N N . ASN A 1 126 ? -6.059 36.938 19.641 1 56.59 126 ASN A N 1
ATOM 1045 C CA . ASN A 1 126 ? -5.469 38.156 19.094 1 56.59 126 ASN A CA 1
ATOM 1046 C C . ASN A 1 126 ? -6.535 39.219 18.797 1 56.59 126 ASN A C 1
ATOM 1048 O O . ASN A 1 126 ? -6.328 40.406 19.062 1 56.59 126 ASN A O 1
ATOM 1052 N N . GLY A 1 127 ? -7.602 38.75 18.234 1 55 127 GLY A N 1
ATOM 1053 C CA . GLY A 1 127 ? -8.695 39.688 17.984 1 55 127 GLY A CA 1
ATOM 1054 C C . GLY A 1 127 ? -9.25 40.312 19.25 1 55 127 GLY A C 1
ATOM 1055 O O . GLY A 1 127 ? -9.461 41.531 19.312 1 55 127 GLY A O 1
ATOM 1056 N N . LYS A 1 128 ? -9.414 39.562 20.203 1 56 128 LYS A N 1
ATOM 1057 C CA . LYS A 1 128 ? -9.914 40.062 21.484 1 56 128 LYS A CA 1
ATOM 1058 C C . LYS A 1 128 ? -8.914 41 22.156 1 56 128 LYS A C 1
ATOM 1060 O O . LYS A 1 128 ? -9.297 42.031 22.703 1 56 128 LYS A O 1
ATOM 1065 N N . SER A 1 129 ? -7.656 40.656 22 1 52.47 129 SER A N 1
ATOM 1066 C CA . SER A 1 129 ? -6.59 41.5 22.531 1 52.47 129 SER A CA 1
ATOM 1067 C C . SER A 1 129 ? -6.52 42.844 21.828 1 52.47 129 SER A C 1
ATOM 1069 O O . SER A 1 129 ? -6.422 43.875 22.469 1 52.47 129 SER A O 1
ATOM 1071 N N . ALA A 1 130 ? -6.617 42.781 20.516 1 50.28 130 ALA A N 1
ATOM 1072 C CA . ALA A 1 130 ? -6.559 44 19.719 1 50.28 130 ALA A CA 1
ATOM 1073 C C . ALA A 1 130 ? -7.723 44.938 20.031 1 50.28 130 ALA A C 1
ATOM 1075 O O . ALA A 1 130 ? -7.543 46.156 20.172 1 50.28 130 ALA A O 1
ATOM 1076 N N . LYS A 1 131 ? -8.891 44.438 20.062 1 51.28 131 LYS A N 1
ATOM 1077 C CA . LYS A 1 131 ? -10.07 45.219 20.406 1 51.28 131 LYS A CA 1
ATOM 1078 C C . LYS A 1 131 ? -9.93 45.844 21.797 1 51.28 131 LYS A C 1
ATOM 1080 O O . LYS A 1 131 ? -10.289 47 22 1 51.28 131 LYS A O 1
ATOM 1085 N N . TRP A 1 132 ? -9.328 45.156 22.641 1 48.5 132 TRP A N 1
ATOM 1086 C CA . TRP A 1 132 ? -9.109 45.656 24.016 1 48.5 132 TRP A CA 1
ATOM 1087 C C . TRP A 1 132 ? -8.109 46.812 24.031 1 48.5 132 TRP A C 1
ATOM 1089 O O . TRP A 1 132 ? -8.383 47.844 24.625 1 48.5 132 TRP A O 1
ATOM 1099 N N . TRP A 1 133 ? -7.09 46.562 23.297 1 48.81 133 TRP A N 1
ATOM 1100 C CA . TRP A 1 133 ? -6.062 47.625 23.219 1 48.81 133 TRP A CA 1
ATOM 1101 C C . TRP A 1 133 ? -6.605 48.875 22.562 1 48.81 133 TRP A C 1
ATOM 1103 O O . TRP A 1 133 ? -6.301 50 22.984 1 48.81 133 TRP A O 1
ATOM 1113 N N . TRP A 1 134 ? -7.406 48.75 21.578 1 49.78 134 TRP A N 1
ATOM 1114 C CA . TRP A 1 134 ? -8.039 49.875 20.906 1 49.78 134 TRP A CA 1
ATOM 1115 C C . TRP A 1 134 ? -8.93 50.656 21.844 1 49.78 134 TRP A C 1
ATOM 1117 O O . TRP A 1 134 ? -8.883 51.875 21.891 1 49.78 134 TRP A O 1
ATOM 1127 N N . THR A 1 135 ? -9.609 49.875 22.547 1 49.06 135 THR A N 1
ATOM 1128 C CA . THR A 1 135 ? -10.508 50.531 23.5 1 49.06 135 THR A CA 1
ATOM 1129 C C . THR A 1 135 ? -9.719 51.344 24.531 1 49.06 135 THR A C 1
ATOM 1131 O O . THR A 1 135 ? -10.062 52.469 24.828 1 49.06 135 THR A O 1
ATOM 1134 N N . GLN A 1 136 ? -8.586 50.781 24.953 1 46.41 136 GLN A N 1
ATOM 1135 C CA . GLN A 1 136 ? -7.719 51.469 25.891 1 46.41 136 GLN A CA 1
ATOM 1136 C C . GLN A 1 136 ? -7.137 52.719 25.266 1 46.41 136 GLN A C 1
ATOM 1138 O O . GLN A 1 136 ? -7.094 53.781 25.906 1 46.41 136 GLN A O 1
ATOM 1143 N N . TYR A 1 137 ? -6.805 52.562 24.047 1 43.91 137 TYR A N 1
ATOM 1144 C CA . TYR A 1 137 ? -6.199 53.656 23.297 1 43.91 137 TYR A CA 1
ATOM 1145 C C . TYR A 1 137 ? -7.184 54.812 23.125 1 43.91 137 TYR A C 1
ATOM 1147 O O . TYR A 1 137 ? -6.844 55.969 23.375 1 43.91 137 TYR A O 1
ATOM 1155 N N . VAL A 1 138 ? -8.297 54.469 22.672 1 46.56 138 VAL A N 1
ATOM 1156 C CA . VAL A 1 138 ? -9.305 55.5 22.406 1 46.56 138 VAL A CA 1
ATOM 1157 C C . VAL A 1 138 ? -9.648 56.219 23.719 1 46.56 138 VAL A C 1
ATOM 1159 O O . VAL A 1 138 ? -9.789 57.438 23.734 1 46.56 138 VAL A O 1
ATOM 1162 N N . GLU A 1 139 ? -9.656 55.469 24.781 1 49.12 139 GLU A N 1
ATOM 1163 C CA . GLU A 1 139 ? -9.984 56.031 26.078 1 49.12 139 GLU A CA 1
ATOM 1164 C C . GLU A 1 139 ? -8.867 56.938 26.578 1 49.12 139 GLU A C 1
ATOM 1166 O O . GLU A 1 139 ? -9.125 58.031 27.078 1 49.12 139 GLU A O 1
ATOM 1171 N N . LEU A 1 140 ? -7.746 56.531 26.297 1 48 140 LEU A N 1
ATOM 1172 C CA . LEU A 1 140 ? -6.594 57.312 26.734 1 48 140 LEU A CA 1
ATOM 1173 C C . LEU A 1 140 ? -6.438 58.562 25.859 1 48 140 LEU A C 1
ATOM 1175 O O . LEU A 1 140 ? -6.133 59.656 26.375 1 48 140 LEU A O 1
ATOM 1179 N N . LYS A 1 141 ? -6.738 58.438 24.594 1 45.47 141 LYS A N 1
ATOM 1180 C CA . LYS A 1 141 ? -6.699 59.562 23.672 1 45.47 141 LYS A CA 1
ATOM 1181 C C . LYS A 1 141 ? -7.75 60.625 24.047 1 45.47 141 LYS A C 1
ATOM 1183 O O . LYS A 1 141 ? -7.477 61.812 24.031 1 45.47 141 LYS A O 1
ATOM 1188 N N . ALA A 1 142 ? -8.852 60.156 24.281 1 47.69 142 ALA A N 1
ATOM 1189 C CA . ALA A 1 142 ? -9.93 61.031 24.688 1 47.69 142 ALA A CA 1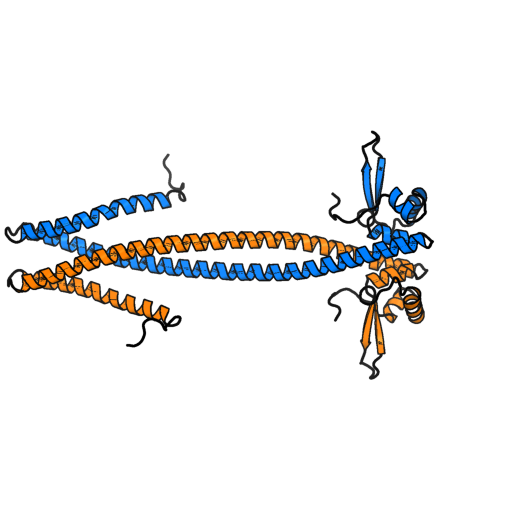
ATOM 1190 C C . ALA A 1 142 ? -9.594 61.781 25.984 1 47.69 142 ALA A C 1
ATOM 1192 O O . ALA A 1 142 ? -9.836 62.969 26.109 1 47.69 142 ALA A O 1
ATOM 1193 N N . SER A 1 143 ? -8.891 61.125 26.75 1 47.72 143 SER A N 1
ATOM 1194 C CA . SER A 1 143 ? -8.477 61.719 28.016 1 47.72 143 SER A CA 1
ATOM 1195 C C . SER A 1 143 ? -7.402 62.781 27.781 1 47.72 143 SER A C 1
ATOM 1197 O O . SER A 1 143 ? -7.438 63.844 28.406 1 47.72 143 SER A O 1
ATOM 1199 N N . ASN A 1 144 ? -6.613 62.625 26.766 1 46.31 144 ASN A N 1
ATOM 1200 C CA . ASN A 1 144 ? -5.566 63.562 26.406 1 46.31 144 ASN A CA 1
ATOM 1201 C C . ASN A 1 144 ? -6.148 64.812 25.766 1 46.31 144 ASN A C 1
ATOM 1203 O O . ASN A 1 144 ? -5.699 65.938 26.062 1 46.31 144 ASN A O 1
ATOM 1207 N N . SER A 1 145 ? -6.992 64.625 24.906 1 46.69 145 SER A N 1
ATOM 1208 C CA . SER A 1 145 ? -7.652 65.812 24.297 1 46.69 145 SER A CA 1
ATOM 120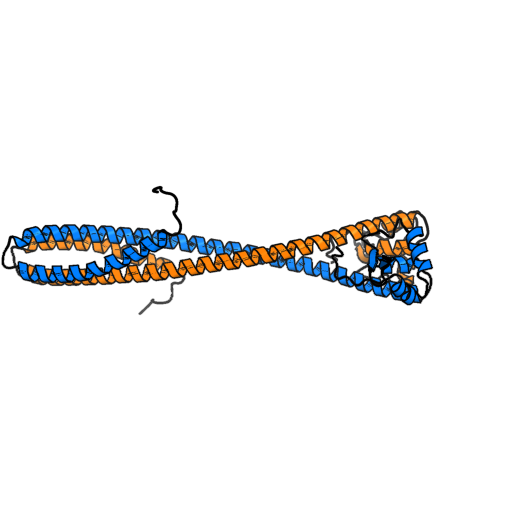9 C C . SER A 1 145 ? -8.305 66.688 25.344 1 46.69 145 SER A C 1
ATOM 1211 O O . SER A 1 145 ? -8.227 67.875 25.266 1 46.69 145 SER A O 1
ATOM 1213 N N . THR A 1 146 ? -8.82 66.188 26.312 1 45.47 146 THR A N 1
ATOM 1214 C CA . THR A 1 146 ? -9.445 66.938 27.391 1 45.47 146 THR A CA 1
ATOM 1215 C C . THR A 1 146 ? -8.391 67.688 28.219 1 45.47 146 THR A C 1
ATOM 1217 O O . THR A 1 146 ? -8.602 68.875 28.609 1 45.47 146 THR A O 1
ATOM 1220 N N . LEU A 1 147 ? -7.305 67.125 28.25 1 47 147 LEU A N 1
ATOM 1221 C CA . LEU A 1 147 ? -6.211 67.75 28.984 1 47 147 LEU A CA 1
ATOM 1222 C C . LEU A 1 147 ? -5.637 68.938 28.219 1 47 147 LEU A C 1
ATOM 1224 O O . LEU A 1 147 ? -5.332 70 28.812 1 47 147 LEU A O 1
ATOM 1228 N N . LYS A 1 148 ? -5.477 68.812 26.938 1 46.19 148 LYS A N 1
ATOM 1229 C CA . LYS A 1 148 ? -4.996 69.875 26.109 1 46.19 148 LYS A CA 1
ATOM 1230 C C . LYS A 1 148 ? -5.941 71.062 26.172 1 46.19 148 LYS A C 1
ATOM 1232 O O . LYS A 1 148 ? -5.5 72.25 26.281 1 46.19 148 LYS A O 1
ATOM 1237 N N . LYS A 1 149 ? -7.105 70.75 26.078 1 45 149 LYS A N 1
ATOM 1238 C CA . LYS A 1 149 ? -8.086 71.875 26.172 1 45 149 LYS A CA 1
ATOM 1239 C C . LYS A 1 149 ? -8.023 72.562 27.531 1 45 149 LYS A C 1
ATOM 1241 O O . LYS A 1 149 ? -8.086 73.75 27.609 1 45 149 LYS A O 1
ATOM 1246 N N . ALA A 1 150 ? -7.738 71.812 28.469 1 41.59 150 ALA A N 1
ATOM 1247 C CA . ALA A 1 150 ? -7.621 72.375 29.812 1 41.59 150 ALA A CA 1
ATOM 1248 C C . ALA A 1 150 ? -6.363 73.25 29.938 1 41.59 150 ALA A C 1
ATOM 1250 O O . ALA A 1 150 ? -6.398 74.312 30.531 1 41.59 150 ALA A O 1
ATOM 1251 N N . ASN A 1 151 ? -5.32 72.875 29.266 1 41.66 151 ASN A N 1
ATOM 1252 C CA . ASN A 1 151 ? -4.082 73.625 29.219 1 41.66 151 ASN A CA 1
ATOM 1253 C C . ASN A 1 151 ? -4.277 75 28.516 1 41.66 151 ASN A C 1
ATOM 1255 O O . ASN A 1 151 ? -3.734 76 28.953 1 41.66 151 ASN A O 1
ATOM 1259 N N . LYS A 1 152 ? -4.965 74.875 27.516 1 43.81 152 LYS A N 1
ATOM 1260 C CA . LYS A 1 152 ? -5.262 76.125 26.828 1 43.81 152 LYS A CA 1
ATOM 1261 C C . LYS A 1 152 ? -5.996 77.125 27.734 1 43.81 152 LYS A C 1
ATOM 1263 O O . LYS A 1 152 ? -5.719 78.312 27.719 1 43.81 152 LYS A O 1
ATOM 1268 N N . LEU A 1 153 ? -6.707 76.625 28.609 1 41.97 153 LEU A N 1
ATOM 1269 C CA . LEU A 1 153 ? -7.465 77.438 29.5 1 41.97 153 LEU A CA 1
ATOM 1270 C C . LEU A 1 153 ? -6.59 77.938 30.656 1 41.97 153 LEU A C 1
ATOM 1272 O O . LEU A 1 153 ? -6.703 79.125 31.062 1 41.97 153 LEU A O 1
ATOM 1276 N N . LEU A 1 154 ? -5.637 77.125 30.969 1 40.97 154 LEU A N 1
ATOM 1277 C CA . LEU A 1 154 ? -4.758 77.5 32.062 1 40.97 154 LEU A CA 1
ATOM 1278 C C . LEU A 1 154 ? -3.689 78.5 31.578 1 40.97 154 LEU A C 1
ATOM 1280 O O . LEU A 1 154 ? -3.207 79.312 32.375 1 40.97 154 LEU A O 1
ATOM 1284 N N . LYS A 1 155 ? -3.166 78.375 30.469 1 41.84 155 LYS A N 1
ATOM 1285 C CA . LYS A 1 155 ? -2.244 79.438 29.953 1 41.84 155 LYS A CA 1
ATOM 1286 C C . LYS A 1 155 ? -2.84 80.812 30.078 1 41.84 155 LYS A C 1
ATOM 1288 O O . LYS A 1 155 ? -2.109 81.812 30.078 1 41.84 155 LYS A O 1
ATOM 1293 N N . LYS A 1 156 ? -3.977 80.875 30.297 1 40.97 156 LYS A N 1
ATOM 1294 C CA . LYS A 1 156 ? -4.5 82.188 30.5 1 40.97 156 LYS A CA 1
ATOM 1295 C C . LYS A 1 156 ? -4.309 82.625 31.938 1 40.97 156 LYS A C 1
ATOM 1297 O O . LYS A 1 156 ? -4.414 83.875 32.25 1 40.97 156 LYS A O 1
ATOM 1302 N N . ASP A 1 157 ? -3.955 81.688 32.875 1 37.41 157 ASP A N 1
ATOM 1303 C CA . ASP A 1 157 ? -3.664 82.125 34.25 1 37.41 157 ASP A CA 1
ATOM 1304 C C . ASP A 1 157 ? -2.18 82 34.562 1 37.41 157 ASP A C 1
ATOM 1306 O O . ASP A 1 157 ? -1.581 80.938 34.281 1 37.41 157 ASP A O 1
ATOM 1310 N N . GLU A 1 158 ? -1.189 83 34.781 1 44.12 158 GLU A N 1
ATOM 1311 C CA . GLU A 1 158 ? 0.229 83.312 34.844 1 44.12 158 GLU A CA 1
ATOM 1312 C C . GLU A 1 158 ? 0.982 82.375 35.781 1 44.12 158 GLU A C 1
ATOM 1314 O O . GLU A 1 158 ? 2.139 82.062 35.531 1 44.12 158 GLU A O 1
ATOM 1319 N N . LYS A 1 159 ? 0.702 81.875 37 1 43.38 159 LYS A N 1
ATOM 1320 C CA . LYS A 1 159 ? 1.556 81.312 38 1 43.38 159 LYS A CA 1
ATOM 1321 C C . LYS A 1 159 ? 1.674 79.75 37.781 1 43.38 159 LYS A C 1
ATOM 1323 O O . LYS A 1 159 ? 2.695 79.188 38.125 1 43.38 159 LYS A O 1
ATOM 1328 N N . VAL A 1 160 ? 0.712 79.125 37.5 1 39.69 160 VAL A N 1
ATOM 1329 C CA . VAL A 1 160 ? 0.623 77.688 37.5 1 39.69 160 VAL A CA 1
ATOM 1330 C C . VAL A 1 160 ? 1.155 77.125 36.156 1 39.69 160 VAL A C 1
ATOM 1332 O O . VAL A 1 160 ? 1.426 75.938 36.031 1 39.69 160 VAL A O 1
ATOM 1335 N N . LEU A 1 161 ? 1.592 78.062 35.188 1 43.62 161 LEU A N 1
ATOM 1336 C CA . LEU A 1 161 ? 1.836 77.75 33.812 1 43.62 161 LEU A CA 1
ATOM 1337 C C . LEU A 1 161 ? 3.158 77 33.656 1 43.62 161 LEU A C 1
ATOM 1339 O O . LEU A 1 161 ? 3.227 75.938 32.938 1 43.62 161 LEU A O 1
ATOM 1343 N N . PRO A 1 162 ? 4.207 77.5 34.344 1 43.97 162 PRO A N 1
ATOM 1344 C CA . PRO A 1 162 ? 5.461 76.812 34 1 43.97 162 PRO A CA 1
ATOM 1345 C C . PRO A 1 162 ? 5.469 75.312 34.375 1 43.97 162 PRO A C 1
ATOM 1347 O O . PRO A 1 162 ? 5.988 74.5 33.594 1 43.97 162 PRO A O 1
ATOM 1350 N N . ILE A 1 163 ? 4.902 75 35.469 1 40.38 163 ILE A N 1
ATOM 1351 C CA . ILE A 1 163 ? 4.934 73.625 35.938 1 40.38 163 ILE A CA 1
ATOM 1352 C C . ILE A 1 163 ? 4.09 72.75 35 1 40.38 163 ILE A C 1
ATOM 1354 O O . ILE A 1 163 ? 4.504 71.688 34.625 1 40.38 163 ILE A O 1
ATOM 1358 N N . LEU A 1 164 ? 3.029 73.438 34.688 1 43.47 164 LEU A N 1
ATOM 1359 C CA . LEU A 1 164 ? 2.17 72.688 33.781 1 43.47 164 LEU A CA 1
ATOM 1360 C C . LEU A 1 164 ? 2.865 72.438 32.438 1 43.47 164 LEU A C 1
ATOM 1362 O O . LEU A 1 164 ? 2.742 71.312 31.875 1 43.47 164 LEU A O 1
ATOM 1366 N N . VAL A 1 165 ? 3.719 73.312 31.969 1 41.62 165 VAL A N 1
ATOM 1367 C CA . VAL A 1 165 ? 4.457 73.188 30.719 1 41.62 165 VAL A CA 1
ATOM 1368 C C . VAL A 1 165 ? 5.398 72 30.828 1 41.62 165 VAL A C 1
ATOM 1370 O O . VAL A 1 165 ? 5.469 71.188 29.906 1 41.62 165 VAL A O 1
ATOM 1373 N N . LYS A 1 166 ? 6.07 72 31.922 1 43.16 166 LYS A N 1
ATOM 1374 C CA . LYS A 1 166 ? 7.059 70.938 32.031 1 43.16 166 LYS A CA 1
ATOM 1375 C C . LYS A 1 166 ? 6.383 69.562 32.062 1 43.16 166 LYS A C 1
ATOM 1377 O O . LYS A 1 166 ? 6.859 68.625 31.422 1 43.16 166 LYS A O 1
ATOM 1382 N N . ILE A 1 167 ? 5.312 69.625 32.812 1 40.25 167 ILE A N 1
ATOM 1383 C CA . ILE A 1 167 ? 4.594 68.375 32.844 1 40.25 167 ILE A CA 1
ATOM 1384 C C . ILE A 1 167 ? 4.105 68 31.438 1 40.25 167 ILE A C 1
ATOM 1386 O O . ILE A 1 167 ? 4.258 66.875 31 1 40.25 167 ILE A O 1
ATOM 1390 N N . LEU A 1 168 ? 3.729 69.062 30.703 1 42.69 168 LEU A N 1
ATOM 1391 C CA . LEU A 1 168 ? 3.227 68.812 29.344 1 42.69 168 LEU A CA 1
ATOM 1392 C C . LEU A 1 168 ? 4.359 68.438 28.422 1 42.69 168 LEU A C 1
ATOM 1394 O O . LEU A 1 168 ? 4.188 67.5 27.578 1 42.69 168 LEU A O 1
ATOM 1398 N N . GLN A 1 169 ? 5.473 69.062 28.531 1 41.38 169 GLN A N 1
ATOM 1399 C CA . GLN A 1 169 ? 6.625 68.688 27.719 1 41.38 169 GLN A CA 1
ATOM 1400 C C . GLN A 1 169 ? 6.992 67.188 27.922 1 41.38 169 GLN A C 1
ATOM 1402 O O . GLN A 1 169 ? 7.246 66.5 26.969 1 41.38 169 GLN A O 1
ATOM 1407 N N . ASN A 1 170 ? 7.09 66.938 29.109 1 39.12 170 ASN A N 1
ATOM 1408 C CA . ASN A 1 170 ? 7.484 65.562 29.406 1 39.12 170 ASN A CA 1
ATOM 1409 C C . ASN A 1 170 ? 6.453 64.562 28.891 1 39.12 170 ASN A C 1
ATOM 1411 O O . ASN A 1 170 ? 6.812 63.469 28.375 1 39.12 170 ASN A O 1
ATOM 1415 N N . LEU A 1 171 ? 5.242 64.938 28.953 1 41.16 171 LEU A N 1
ATOM 1416 C CA . LEU A 1 171 ? 4.207 64.125 28.375 1 41.16 171 LEU A CA 1
ATOM 1417 C C . LEU A 1 171 ? 4.348 64.062 26.859 1 41.16 171 LEU A C 1
ATOM 1419 O O . LEU A 1 171 ? 4.164 62.969 26.266 1 41.16 171 LEU A O 1
ATOM 1423 N N . GLU A 1 172 ? 4.781 65.125 26.188 1 40.59 172 GLU A N 1
ATOM 1424 C CA . GLU A 1 172 ? 5.008 65.188 24.734 1 40.59 172 GLU A CA 1
ATOM 1425 C C . GLU A 1 172 ? 6.18 64.312 24.344 1 40.59 172 GLU A C 1
ATOM 1427 O O . GLU A 1 172 ? 6.105 63.562 23.344 1 40.59 172 GLU A O 1
ATOM 1432 N N . GLN A 1 173 ? 7.207 64.375 24.891 1 39.84 173 GLN A N 1
ATOM 1433 C CA . GLN A 1 173 ? 8.344 63.531 24.547 1 39.84 173 GLN A CA 1
ATOM 1434 C C . GLN A 1 173 ? 7.984 62.062 24.656 1 39.84 173 GLN A C 1
ATOM 1436 O O . GLN A 1 173 ? 8.422 61.25 23.828 1 39.84 173 GLN A O 1
ATOM 1441 N N . ALA A 1 174 ? 7.188 61.75 25.531 1 36.44 174 ALA A N 1
ATOM 1442 C CA . ALA A 1 174 ? 6.75 60.344 25.609 1 36.44 174 ALA A CA 1
ATOM 1443 C C . ALA A 1 174 ? 5.855 60 24.422 1 36.44 174 ALA A C 1
ATOM 1445 O O . ALA A 1 174 ? 5.906 58.875 23.922 1 36.44 174 ALA A O 1
ATOM 1446 N N . ARG A 1 175 ? 5.215 61 23.719 1 36.25 175 ARG A N 1
ATOM 1447 C CA . ARG A 1 175 ? 4.379 60.812 22.547 1 36.25 175 ARG A CA 1
ATOM 1448 C C . ARG A 1 175 ? 5.227 60.656 21.297 1 36.25 175 ARG A C 1
ATOM 1450 O O . ARG A 1 175 ? 4.902 59.844 20.422 1 36.25 175 ARG A O 1
ATOM 1457 N N . ASP A 1 176 ? 6.188 61.406 20.953 1 38.31 176 ASP A N 1
ATOM 1458 C CA . ASP A 1 176 ? 6.969 61.344 19.719 1 38.31 176 ASP A CA 1
ATOM 1459 C C . ASP A 1 176 ? 7.516 59.938 19.516 1 38.31 176 ASP A C 1
ATOM 1461 O O . ASP A 1 176 ? 7.566 59.438 18.375 1 38.31 176 ASP A O 1
ATOM 1465 N N . HIS A 1 177 ? 7.777 59.188 20.406 1 33.62 177 HIS A N 1
ATOM 1466 C CA . HIS A 1 177 ? 8.273 57.844 20.094 1 33.62 177 HIS A CA 1
ATOM 1467 C C . HIS A 1 177 ? 7.156 56.969 19.562 1 33.62 177 HIS A C 1
ATOM 1469 O O . HIS A 1 177 ? 7.41 56.031 18.797 1 33.62 177 HIS A O 1
ATOM 1475 N N . THR A 1 178 ? 5.887 57.344 19.547 1 32.5 178 THR A N 1
ATOM 1476 C CA . THR A 1 178 ? 4.797 56.594 18.953 1 32.5 178 THR A CA 1
ATOM 1477 C C . THR A 1 178 ? 4.734 56.844 17.438 1 32.5 178 THR A C 1
ATOM 1479 O O . THR A 1 178 ? 4.418 55.938 16.672 1 32.5 178 THR A O 1
ATOM 1482 N N . GLY A 1 179 ? 5.008 57.844 16.828 1 31.86 179 GLY A N 1
ATOM 1483 C CA . GLY A 1 179 ? 5.062 58.031 15.383 1 31.86 179 GLY A CA 1
ATOM 1484 C C . GLY A 1 179 ? 6 57.062 14.688 1 31.86 179 GLY A C 1
ATOM 1485 O O . GLY A 1 179 ? 5.68 56.531 13.625 1 31.86 179 GLY A O 1
ATOM 1486 N N . THR A 1 180 ? 7.105 56.812 15.102 1 33.06 180 THR A N 1
ATOM 1487 C CA . THR A 1 180 ? 8.008 55.875 14.453 1 33.06 180 THR A CA 1
ATOM 1488 C C . THR A 1 180 ? 7.395 54.469 14.438 1 33.06 180 THR A C 1
ATOM 1490 O O . THR A 1 180 ? 7.484 53.75 13.43 1 33.06 180 THR A O 1
ATOM 1493 N N . LEU A 1 181 ? 6.574 54.156 15.336 1 30.38 181 LEU A N 1
ATOM 1494 C CA . LEU A 1 181 ? 5.992 52.812 15.312 1 30.38 181 LEU A CA 1
ATOM 1495 C C . LEU A 1 181 ? 4.883 52.719 14.273 1 30.38 181 LEU A C 1
ATOM 1497 O O . LEU A 1 181 ? 4.793 51.719 13.547 1 30.38 181 LEU A O 1
ATOM 1501 N N . TYR A 1 182 ? 4.117 53.719 13.953 1 29.56 182 TYR A N 1
ATOM 1502 C CA . TYR A 1 182 ? 3.154 53.719 12.859 1 29.56 182 TYR A CA 1
ATOM 1503 C C . TYR A 1 182 ? 3.848 53.5 11.523 1 29.56 182 TYR A C 1
ATOM 1505 O O . TYR A 1 182 ? 3.398 52.688 10.711 1 29.56 182 TYR A O 1
ATOM 1513 N N . ARG A 1 183 ? 4.824 54.156 11.281 1 32.25 183 ARG A N 1
ATOM 1514 C CA . ARG A 1 183 ? 5.488 54 9.984 1 32.25 183 ARG A CA 1
ATOM 1515 C C . ARG A 1 183 ? 5.934 52.531 9.773 1 32.25 183 ARG A C 1
ATOM 1517 O O . ARG A 1 183 ? 5.812 52 8.672 1 32.25 183 ARG A O 1
ATOM 1524 N N . PHE A 1 184 ? 6.207 51.875 10.758 1 29.64 184 PHE A N 1
ATOM 1525 C CA . PHE A 1 184 ? 6.625 50.469 10.641 1 29.64 184 PHE A CA 1
ATOM 1526 C C . PHE A 1 184 ? 5.422 49.562 10.406 1 29.64 184 PHE A C 1
ATOM 1528 O O . PHE A 1 184 ? 5.457 48.688 9.539 1 29.64 184 PHE A O 1
ATOM 1535 N N . LEU A 1 185 ? 4.27 49.781 10.953 1 29.88 185 LEU A N 1
ATOM 1536 C CA . LEU A 1 185 ? 3.105 48.938 10.734 1 29.88 185 LEU A CA 1
ATOM 1537 C C . LEU A 1 185 ? 2.494 49.188 9.359 1 29.88 185 LEU A C 1
ATOM 1539 O O . LEU A 1 185 ? 2.088 48.25 8.672 1 29.88 185 LEU A O 1
ATOM 1543 N N . LEU A 1 186 ? 2.389 50.375 8.914 1 29.88 186 LEU A N 1
ATOM 1544 C CA . LEU A 1 186 ? 1.893 50.625 7.562 1 29.88 186 LEU A CA 1
ATOM 1545 C C . LEU A 1 186 ? 2.783 49.969 6.523 1 29.88 186 LEU A C 1
ATOM 1547 O O . LEU A 1 186 ? 2.289 49.438 5.523 1 29.88 186 LEU A O 1
ATOM 1551 N N . ASN A 1 187 ? 4.008 49.969 6.664 1 30.62 187 ASN A N 1
ATOM 1552 C CA . ASN A 1 187 ? 4.879 49.344 5.68 1 30.62 187 ASN A CA 1
ATOM 1553 C C . ASN A 1 187 ? 4.816 47.812 5.773 1 30.62 187 ASN A C 1
ATOM 1555 O O . ASN A 1 187 ? 5.152 47.125 4.816 1 30.62 187 ASN A O 1
ATOM 1559 N N . SER A 1 188 ? 4.23 47.281 6.883 1 30.5 188 SER A N 1
ATOM 1560 C CA . SER A 1 188 ? 4.047 45.844 6.828 1 30.5 188 SER A CA 1
ATOM 1561 C C . SER A 1 188 ? 2.736 45.469 6.148 1 30.5 188 SER A C 1
ATOM 1563 O O . SER A 1 188 ? 2.605 44.406 5.586 1 30.5 188 SER A O 1
ATOM 1565 N N . ASP A 1 189 ? 1.613 46.219 6.125 1 30.39 189 ASP A N 1
ATOM 1566 C CA . ASP A 1 189 ? 0.475 45.906 5.277 1 30.39 189 ASP A CA 1
ATOM 1567 C C . ASP A 1 189 ? 0.826 46.062 3.799 1 30.39 189 ASP A C 1
ATOM 1569 O O . ASP A 1 189 ? 0.18 45.469 2.934 1 30.39 189 ASP A O 1
ATOM 1573 N N . ALA A 1 190 ? 1.597 47 3.371 1 31.2 190 ALA A N 1
ATOM 1574 C CA . ALA A 1 190 ? 1.653 47.25 1.936 1 31.2 190 ALA A CA 1
ATOM 1575 C C . ALA A 1 190 ? 2.08 46 1.165 1 31.2 190 ALA A C 1
ATOM 1577 O O . ALA A 1 190 ? 1.812 45.906 -0.033 1 31.2 190 ALA A O 1
ATOM 1578 N N . SER A 1 191 ? 2.668 45 1.479 1 29.56 191 SER A N 1
ATOM 1579 C CA . SER A 1 191 ? 2.873 44 0.446 1 29.56 191 SER A CA 1
ATOM 1580 C C . SER A 1 191 ? 1.609 43.156 0.218 1 29.56 191 SER A C 1
ATOM 1582 O O . SER A 1 191 ? 1.529 42.406 -0.74 1 29.56 191 SER A O 1
ATOM 1584 N N . SER A 1 192 ? 0.417 43.188 0.824 1 27.45 192 SER A N 1
ATOM 1585 C CA . SER A 1 192 ? -0.666 42.406 0.218 1 27.45 192 SER A CA 1
ATOM 1586 C C . SER A 1 192 ? -1.62 43.312 -0.555 1 27.45 192 SER A C 1
ATOM 1588 O O . SER A 1 192 ? -2.359 42.844 -1.423 1 27.45 192 SER A O 1
ATOM 1590 N N . SER A 1 193 ? -1.992 44.625 -0.487 1 24.67 193 SER A N 1
ATOM 1591 C CA . SER A 1 193 ? -2.963 45.188 -1.412 1 24.67 193 SER A CA 1
ATOM 1592 C C . SER A 1 193 ? -2.275 45.781 -2.639 1 24.67 193 SER A C 1
ATOM 1594 O O . SER A 1 193 ? -1.367 46.625 -2.512 1 24.67 193 SER A O 1
ATOM 1596 N N . SER A 1 194 ? -1.859 45.438 -3.938 1 26.81 194 SER A N 1
ATOM 1597 C CA . SER A 1 194 ? -1.931 46.219 -5.16 1 26.81 194 SER A CA 1
ATOM 1598 C C . SER A 1 194 ? -3.314 46.844 -5.336 1 26.81 194 SER A C 1
ATOM 1600 O O . SER A 1 194 ? -3.523 47.656 -6.23 1 26.81 194 SER A O 1
ATOM 1602 N N . TYR A 1 195 ? -4.531 46.562 -4.898 1 25.59 195 TYR A N 1
ATOM 1603 C CA . TYR A 1 195 ? -5.719 46.875 -5.688 1 25.59 195 TYR A CA 1
ATOM 1604 C C . TYR A 1 195 ? -6.062 48.344 -5.594 1 25.59 195 TYR A C 1
ATOM 1606 O O . TYR A 1 195 ? -7.043 48.812 -6.188 1 25.59 195 TYR A O 1
ATOM 1614 N N . PHE A 1 196 ? -5.914 49.438 -4.863 1 24.83 196 PHE A N 1
ATOM 1615 C CA . PHE A 1 196 ? -6.469 50.594 -5.543 1 24.83 196 PHE A CA 1
ATOM 1616 C C . PHE A 1 196 ? -5.488 51.156 -6.578 1 24.83 196 PHE A C 1
ATOM 1618 O O . PHE A 1 196 ? -4.289 50.875 -6.504 1 24.83 196 PHE A O 1
ATOM 1625 N N . LYS A 1 197 ? -5.762 52.188 -7.5 1 24.81 197 LYS A N 1
ATOM 1626 C CA . LYS A 1 197 ? -5.324 52.594 -8.828 1 24.81 197 LYS A CA 1
ATOM 1627 C C . LYS A 1 197 ? -3.818 52.844 -8.867 1 24.81 197 LYS A C 1
ATOM 1629 O O . LYS A 1 197 ? -3.105 52.188 -9.648 1 24.81 197 LYS A O 1
ATOM 1634 N N . ASP A 1 198 ? -3.635 54.469 -8.836 1 18.48 198 ASP A N 1
ATOM 1635 C CA . ASP A 1 198 ? -2.998 55.312 -9.844 1 18.48 198 ASP A CA 1
ATOM 1636 C C . ASP A 1 198 ? -1.478 55.156 -9.789 1 18.48 198 ASP A C 1
ATOM 1638 O O . ASP A 1 198 ? -0.875 55.281 -8.719 1 18.48 198 ASP A O 1
ATOM 1642 N N . GLU A 1 199 ? -1.384 54.531 -10.859 1 16.11 199 GLU A N 1
ATOM 1643 C CA . GLU A 1 199 ? -1.141 55.062 -12.203 1 16.11 199 GLU A CA 1
ATOM 1644 C C . GLU A 1 199 ? -2.205 56.062 -12.602 1 16.11 199 GLU A C 1
ATOM 1646 O O . GLU A 1 199 ? -3.361 55.969 -12.195 1 16.11 199 GLU A O 1
ATOM 1651 N N . MET B 1 1 ? -6.199 -14.891 12.875 1 26.77 1 MET B N 1
ATOM 1652 C CA . MET B 1 1 ? -7.414 -14.57 12.125 1 26.77 1 MET B CA 1
ATOM 1653 C C . MET B 1 1 ? -7.086 -13.812 10.844 1 26.77 1 MET B C 1
ATOM 1655 O O . MET B 1 1 ? -6.289 -12.875 10.859 1 26.77 1 MET B O 1
ATOM 1659 N N . GLN B 1 2 ? -7.055 -14.516 9.664 1 36.72 2 GLN B N 1
ATOM 1660 C CA . GLN B 1 2 ? -6.551 -14.164 8.344 1 36.72 2 GLN B CA 1
ATOM 1661 C C . GLN B 1 2 ? -7.164 -12.859 7.844 1 36.72 2 GLN B C 1
ATOM 1663 O O . GLN B 1 2 ? -8.391 -12.719 7.809 1 36.72 2 GLN B O 1
ATOM 1668 N N . ILE B 1 3 ? -6.688 -11.789 8.023 1 36.19 3 ILE B N 1
ATOM 1669 C CA . ILE B 1 3 ? -6.953 -10.383 7.723 1 36.19 3 ILE B CA 1
ATOM 1670 C C . ILE B 1 3 ? -7.48 -10.25 6.297 1 36.19 3 ILE B C 1
ATOM 1672 O O . ILE B 1 3 ? -7.824 -9.148 5.855 1 36.19 3 ILE B O 1
ATOM 1676 N N . THR B 1 4 ? -7.023 -11.18 5.254 1 46 4 THR B N 1
ATOM 1677 C CA . THR B 1 4 ? -7.223 -10.648 3.91 1 46 4 THR B CA 1
ATOM 1678 C C . THR B 1 4 ? -8.664 -10.859 3.457 1 46 4 THR B C 1
ATOM 1680 O O . THR B 1 4 ? -9.234 -11.93 3.652 1 46 4 THR B O 1
ATOM 1683 N N . ASN B 1 5 ? -9.555 -9.914 3.652 1 51.72 5 ASN B N 1
ATOM 1684 C CA . ASN B 1 5 ? -10.828 -9.836 2.955 1 51.72 5 ASN B CA 1
ATOM 1685 C C . ASN B 1 5 ? -10.758 -10.461 1.567 1 51.72 5 ASN B C 1
ATOM 1687 O O . ASN B 1 5 ? -11.516 -10.094 0.67 1 51.72 5 ASN B O 1
ATOM 1691 N N . SER B 1 6 ? -9.836 -11.375 1.444 1 76.44 6 SER B N 1
ATOM 1692 C CA . SER B 1 6 ? -9.609 -11.914 0.105 1 76.44 6 SER B CA 1
ATOM 1693 C C . SER B 1 6 ? -10.461 -13.148 -0.15 1 76.44 6 SER B C 1
ATOM 1695 O O . SER B 1 6 ? -10.867 -13.836 0.792 1 76.44 6 SER B O 1
ATOM 1697 N N . ILE B 1 7 ? -11.133 -13.352 -1.284 1 90.94 7 ILE B N 1
ATOM 1698 C CA . ILE B 1 7 ? -11.914 -14.469 -1.791 1 90.94 7 ILE B CA 1
ATOM 1699 C C . ILE B 1 7 ? -11.203 -15.781 -1.453 1 90.94 7 ILE B C 1
ATOM 1701 O O . ILE B 1 7 ? -10 -15.922 -1.675 1 90.94 7 ILE B O 1
ATOM 1705 N N . THR B 1 8 ? -11.922 -16.688 -0.667 1 96.62 8 THR B N 1
ATOM 1706 C CA . THR B 1 8 ? -11.414 -18.031 -0.404 1 96.62 8 THR B CA 1
ATOM 1707 C C . THR B 1 8 ? -12.438 -19.078 -0.788 1 96.62 8 THR B C 1
ATOM 1709 O O . THR B 1 8 ? -13.617 -18.766 -0.97 1 96.62 8 THR B O 1
ATOM 1712 N N . PHE B 1 9 ? -12.039 -20.344 -0.946 1 97.62 9 PHE B N 1
ATOM 1713 C CA . PHE B 1 9 ? -12.898 -21.469 -1.266 1 97.62 9 PHE B CA 1
ATOM 1714 C C . PHE B 1 9 ? -12.633 -22.641 -0.314 1 97.62 9 PHE B C 1
ATOM 1716 O O . PHE B 1 9 ? -11.484 -22.969 -0.036 1 97.62 9 PHE B O 1
ATOM 1723 N N . THR B 1 10 ? -13.703 -23.203 0.151 1 96.81 10 THR B N 1
ATOM 1724 C CA . THR B 1 10 ? -13.5 -24.453 0.875 1 96.81 10 THR B CA 1
ATOM 1725 C C . THR B 1 10 ? -13.047 -25.562 -0.072 1 96.81 10 THR B C 1
ATOM 1727 O O . THR B 1 10 ? -13.195 -25.438 -1.29 1 96.81 10 THR B O 1
ATOM 1730 N N . SER B 1 11 ? -12.516 -26.641 0.517 1 97.62 11 SER B N 1
ATOM 1731 C CA . SER B 1 11 ? -12.109 -27.766 -0.322 1 97.62 11 SER B CA 1
ATOM 1732 C C . SER B 1 11 ? -13.281 -28.297 -1.146 1 97.62 11 SER B C 1
ATOM 1734 O O . SER B 1 11 ? -13.117 -28.625 -2.32 1 97.62 11 SER B O 1
ATOM 1736 N N . LYS B 1 12 ? -14.453 -28.312 -0.558 1 96.19 12 LYS B N 1
ATOM 1737 C CA . LYS B 1 12 ? -15.633 -28.781 -1.27 1 96.19 12 LYS B CA 1
ATOM 1738 C C . LYS B 1 12 ? -15.977 -27.859 -2.443 1 96.19 12 LYS B C 1
ATOM 1740 O O . LYS B 1 12 ? -16.234 -28.344 -3.551 1 96.19 12 LYS B O 1
ATOM 1745 N N . GLU B 1 13 ? -15.984 -26.609 -2.178 1 97.62 13 GLU B N 1
ATOM 1746 C CA . GLU B 1 13 ? -16.266 -25.641 -3.223 1 97.62 13 GLU B CA 1
ATOM 1747 C C . GLU B 1 13 ? -15.227 -25.703 -4.34 1 97.62 13 GLU B C 1
ATOM 1749 O O . GLU B 1 13 ? -15.578 -25.688 -5.52 1 97.62 13 GLU B O 1
ATOM 1754 N N . ALA B 1 14 ? -13.969 -25.734 -3.979 1 98.56 14 ALA B N 1
ATOM 1755 C CA . ALA B 1 14 ? -12.891 -25.797 -4.957 1 98.56 14 ALA B CA 1
ATOM 1756 C C . ALA B 1 14 ? -12.961 -27.078 -5.785 1 98.56 14 ALA B C 1
ATOM 1758 O O . ALA B 1 14 ? -12.742 -27.047 -6.996 1 98.56 14 ALA B O 1
ATOM 1759 N N . ALA B 1 15 ? -13.305 -28.125 -5.113 1 98.62 15 ALA B N 1
ATOM 1760 C CA . ALA B 1 15 ? -13.391 -29.406 -5.809 1 98.62 15 ALA B CA 1
ATOM 1761 C C . ALA B 1 15 ? -14.445 -29.359 -6.914 1 98.62 15 ALA B C 1
ATOM 1763 O O . ALA B 1 15 ? -14.227 -29.891 -8.008 1 98.62 15 ALA B O 1
ATOM 1764 N N . ILE B 1 16 ? -15.555 -28.703 -6.602 1 98.19 16 ILE B N 1
ATOM 1765 C CA . ILE B 1 16 ? -16.609 -28.562 -7.59 1 98.19 16 ILE B CA 1
ATOM 1766 C C . ILE B 1 16 ? -16.094 -27.766 -8.789 1 98.19 16 ILE B C 1
ATOM 1768 O O . ILE B 1 16 ? -16.281 -28.172 -9.938 1 98.19 16 ILE B O 1
ATOM 1772 N N . LYS B 1 17 ? -15.375 -26.719 -8.555 1 98.38 17 LYS B N 1
ATOM 1773 C CA . LYS B 1 17 ? -14.875 -25.844 -9.609 1 98.38 17 LYS B CA 1
ATOM 1774 C C . LYS B 1 17 ? -13.781 -26.531 -10.422 1 98.38 17 LYS B C 1
ATOM 1776 O O . LYS B 1 17 ? -13.672 -26.328 -11.633 1 98.38 17 LYS B O 1
ATOM 1781 N N . PHE B 1 18 ? -13.031 -27.438 -9.781 1 98.56 18 PHE B N 1
ATOM 1782 C CA . PHE B 1 18 ? -11.953 -28.172 -10.438 1 98.56 18 PHE B CA 1
ATOM 1783 C C . PHE B 1 18 ? -12.477 -29.453 -11.07 1 98.56 18 PHE B C 1
ATOM 1785 O O . PHE B 1 18 ? -11.734 -30.156 -11.773 1 98.56 18 PHE B O 1
ATOM 1792 N N . SER B 1 19 ? -13.789 -29.75 -10.867 1 97.94 19 SER B N 1
ATOM 1793 C CA . SER B 1 19 ? -14.367 -31.016 -11.305 1 97.94 19 SER B CA 1
ATOM 1794 C C . SER B 1 19 ? -13.562 -32.188 -10.789 1 97.94 19 SER B C 1
ATOM 1796 O O . SER B 1 19 ? -13.172 -33.062 -11.555 1 97.94 19 SER B O 1
ATOM 1798 N N . THR B 1 20 ? -13.25 -32.156 -9.508 1 97.94 20 THR B N 1
ATOM 1799 C CA . THR B 1 20 ? -12.531 -33.219 -8.82 1 97.94 20 THR B CA 1
ATOM 1800 C C . THR B 1 20 ? -13.125 -33.469 -7.434 1 97.94 20 THR B C 1
ATOM 1802 O O . THR B 1 20 ? -14.281 -33.125 -7.18 1 97.94 20 THR B O 1
ATOM 1805 N N . THR B 1 21 ? -12.414 -34.125 -6.531 1 97.5 21 THR B N 1
ATOM 1806 C CA . THR B 1 21 ? -12.961 -34.438 -5.219 1 97.5 21 THR B CA 1
ATOM 1807 C C . THR B 1 21 ? -12.133 -33.781 -4.113 1 97.5 21 THR B C 1
ATOM 1809 O O . THR B 1 21 ? -10.984 -33.406 -4.336 1 97.5 21 THR B O 1
ATOM 1812 N N . ASP B 1 22 ? -12.703 -33.719 -2.975 1 95.94 22 ASP B N 1
ATOM 1813 C CA . ASP B 1 22 ? -12 -33.219 -1.805 1 95.94 22 ASP B CA 1
ATOM 1814 C C . ASP B 1 22 ? -10.805 -34.094 -1.452 1 95.94 22 ASP B C 1
ATOM 1816 O O . ASP B 1 22 ? -9.789 -33.594 -0.963 1 95.94 22 ASP B O 1
ATOM 1820 N N . GLN B 1 23 ? -10.977 -35.344 -1.712 1 97.44 23 GLN B N 1
ATOM 1821 C CA . GLN B 1 23 ? -9.883 -36.25 -1.436 1 97.44 23 GLN B CA 1
ATOM 1822 C C . GLN B 1 23 ? -8.672 -35.969 -2.318 1 97.44 23 GLN B C 1
ATOM 1824 O O . GLN B 1 23 ? -7.531 -36.031 -1.86 1 97.44 23 GLN B O 1
ATOM 1829 N N . THR B 1 24 ? -9 -35.656 -3.533 1 98.06 24 THR B N 1
ATOM 1830 C CA . THR B 1 24 ? -7.926 -35.312 -4.453 1 98.06 24 THR B CA 1
ATOM 1831 C C . THR B 1 24 ? -7.199 -34.062 -3.98 1 98.06 24 THR B C 1
ATOM 1833 O O . THR B 1 24 ? -5.969 -33.969 -4.02 1 98.06 24 THR B O 1
ATOM 1836 N N . LEU B 1 25 ? -7.926 -33.062 -3.545 1 98.56 25 LEU B N 1
ATOM 1837 C CA . LEU B 1 25 ? -7.32 -31.828 -3.072 1 98.56 25 LEU B CA 1
ATOM 1838 C C . LEU B 1 25 ? -6.469 -32.062 -1.832 1 98.56 25 LEU B C 1
ATOM 1840 O O . LEU B 1 25 ? -5.406 -31.469 -1.674 1 98.56 25 LEU B O 1
ATOM 1844 N N . ALA B 1 26 ? -6.949 -32.938 -0.955 1 97.88 26 ALA B N 1
ATOM 1845 C CA . ALA B 1 26 ? -6.168 -33.281 0.227 1 97.88 26 ALA B CA 1
ATOM 1846 C C . ALA B 1 26 ? -4.867 -33.969 -0.165 1 97.88 26 ALA B C 1
ATOM 1848 O O . ALA B 1 26 ? -3.809 -33.688 0.396 1 97.88 26 ALA B O 1
ATOM 1849 N N . TYR B 1 27 ? -4.953 -34.875 -1.081 1 98.38 27 TYR B N 1
ATOM 1850 C CA . TYR B 1 27 ? -3.783 -35.594 -1.601 1 98.38 27 TYR B CA 1
ATOM 1851 C C . TYR B 1 27 ? -2.773 -34.594 -2.176 1 98.38 27 TYR B C 1
ATOM 1853 O O . TYR B 1 27 ? -1.579 -34.688 -1.877 1 98.38 27 TYR B O 1
ATOM 1861 N N . LEU B 1 28 ? -3.238 -33.656 -2.967 1 98.44 28 LEU B N 1
ATOM 1862 C CA . LEU B 1 28 ? -2.365 -32.688 -3.602 1 98.44 28 LEU B CA 1
ATOM 1863 C C . LEU B 1 28 ? -1.715 -31.766 -2.561 1 98.44 28 LEU B C 1
ATOM 1865 O O . LEU B 1 28 ? -0.547 -31.391 -2.697 1 98.44 28 LEU B O 1
ATOM 1869 N N . ARG B 1 29 ? -2.533 -31.406 -1.589 1 98.12 29 ARG B N 1
ATOM 1870 C CA . ARG B 1 29 ? -1.992 -30.594 -0.503 1 98.12 29 ARG B CA 1
ATOM 1871 C C . ARG B 1 29 ? -0.811 -31.297 0.165 1 98.12 29 ARG B C 1
ATOM 1873 O O . ARG B 1 29 ? 0.203 -30.656 0.463 1 98.12 29 ARG B O 1
ATOM 1880 N N . HIS B 1 30 ? -0.907 -32.562 0.327 1 98.06 30 HIS B N 1
ATOM 1881 C CA . HIS B 1 30 ? 0.16 -33.344 0.946 1 98.06 30 HIS B CA 1
ATOM 1882 C C . HIS B 1 30 ? 1.325 -33.531 -0.017 1 98.06 30 HIS B C 1
ATOM 1884 O O . HIS B 1 30 ? 2.484 -33.344 0.354 1 98.06 30 HIS B O 1
ATOM 1890 N N . LYS B 1 31 ? 1.04 -33.906 -1.188 1 97.88 31 LYS B N 1
ATOM 1891 C CA . LYS B 1 31 ? 2.053 -34.188 -2.199 1 97.88 31 LYS B CA 1
ATOM 1892 C C . LYS B 1 31 ? 2.916 -32.938 -2.479 1 97.88 31 LYS B C 1
ATOM 1894 O O . LYS B 1 31 ? 4.129 -33.062 -2.67 1 97.88 31 LYS B O 1
ATOM 1899 N N . HIS B 1 32 ? 2.281 -31.828 -2.537 1 97.69 32 HIS B N 1
ATOM 1900 C CA . HIS B 1 32 ? 2.975 -30.594 -2.869 1 97.69 32 HIS B CA 1
ATOM 1901 C C . HIS B 1 32 ? 3.098 -29.688 -1.648 1 97.69 32 HIS B C 1
ATOM 1903 O O . HIS B 1 32 ? 2.955 -28.469 -1.759 1 97.69 32 HIS B O 1
ATOM 1909 N N . SER B 1 33 ? 3.301 -30.281 -0.499 1 97.06 33 SER B N 1
ATOM 1910 C CA . SER B 1 33 ? 3.395 -29.531 0.754 1 97.06 33 SER B CA 1
ATOM 1911 C C . SER B 1 33 ? 4.574 -28.562 0.735 1 97.06 33 SER B C 1
ATOM 1913 O O . SER B 1 33 ? 4.586 -27.578 1.482 1 97.06 33 SER B O 1
ATOM 1915 N N . ASP B 1 34 ? 5.559 -28.781 -0.139 1 95.31 34 ASP B N 1
ATOM 1916 C CA . ASP B 1 34 ? 6.703 -27.875 -0.265 1 95.31 34 ASP B CA 1
ATOM 1917 C C . ASP B 1 34 ? 6.316 -26.594 -0.989 1 95.31 34 ASP B C 1
ATOM 1919 O O . ASP B 1 34 ? 6.988 -25.562 -0.845 1 95.31 34 ASP B O 1
ATOM 1923 N N . GLU B 1 35 ? 5.254 -26.594 -1.728 1 97.12 35 GLU B N 1
ATOM 1924 C CA . GLU B 1 35 ? 4.848 -25.438 -2.51 1 97.12 35 GLU B CA 1
ATOM 1925 C C . GLU B 1 35 ? 3.533 -24.859 -1.996 1 97.12 35 GLU B C 1
ATOM 1927 O O . GLU B 1 35 ? 3.273 -23.656 -2.148 1 97.12 35 GLU B O 1
ATOM 1932 N N . LEU B 1 36 ? 2.719 -25.688 -1.465 1 97.75 36 LEU B N 1
ATOM 1933 C CA . LEU B 1 36 ? 1.467 -25.25 -0.861 1 97.75 36 LEU B CA 1
ATOM 1934 C C . LEU B 1 36 ? 1.645 -25 0.632 1 97.75 36 LEU B C 1
ATOM 1936 O O . LEU B 1 36 ? 1.502 -25.906 1.444 1 97.75 36 LEU B O 1
ATOM 1940 N N . VAL B 1 37 ? 1.822 -23.766 0.947 1 96.56 37 VAL B N 1
ATOM 1941 C CA . VAL B 1 37 ? 2.236 -23.375 2.291 1 96.56 37 VAL B CA 1
ATOM 1942 C C . VAL B 1 37 ? 1.028 -22.875 3.082 1 96.56 37 VAL B C 1
ATOM 1944 O O . VAL B 1 37 ? 0.286 -22.016 2.615 1 96.56 37 VAL B O 1
ATOM 1947 N N . PRO B 1 38 ? 0.859 -23.438 4.328 1 96.38 38 PRO B N 1
ATOM 1948 C CA . PRO B 1 38 ? -0.204 -22.906 5.184 1 96.38 38 PRO B CA 1
ATOM 1949 C C . PRO B 1 38 ? -0.012 -21.422 5.516 1 96.38 38 PRO B C 1
ATOM 1951 O O . PRO B 1 38 ? 1.114 -20.984 5.754 1 96.38 38 PRO B O 1
ATOM 1954 N N . GLY B 1 39 ? -1.087 -20.703 5.496 1 94.12 39 GLY B N 1
ATOM 1955 C CA . GLY B 1 39 ? -1.025 -19.281 5.781 1 94.12 39 GLY B CA 1
ATOM 1956 C C . GLY B 1 39 ? -0.872 -18.422 4.535 1 94.12 39 GLY B C 1
ATOM 1957 O O . GLY B 1 39 ? -1.087 -17.219 4.574 1 94.12 39 GLY B O 1
ATOM 1958 N N . ILE B 1 40 ? -0.521 -19.094 3.455 1 95.81 40 ILE B N 1
ATOM 1959 C CA . ILE B 1 40 ? -0.369 -18.375 2.191 1 95.81 40 ILE B CA 1
ATOM 1960 C C . ILE B 1 40 ? -1.337 -18.953 1.157 1 95.81 40 ILE B C 1
ATOM 1962 O O . ILE B 1 40 ? -2.197 -18.234 0.641 1 95.81 40 ILE B O 1
ATOM 1966 N N . HIS B 1 41 ? -1.348 -20.234 0.977 1 97.75 41 HIS B N 1
ATOM 1967 C CA . HIS B 1 41 ? -2.117 -20.891 -0.077 1 97.75 41 HIS B CA 1
ATOM 1968 C C . HIS B 1 41 ? -3.43 -21.453 0.464 1 97.75 41 HIS B C 1
ATOM 1970 O O . HIS B 1 41 ? -4.375 -21.672 -0.297 1 97.75 41 HIS B O 1
ATOM 1976 N N . TYR B 1 42 ? -3.422 -21.703 1.758 1 97.44 42 TYR B N 1
ATOM 1977 C CA . TYR B 1 42 ? -4.645 -22.141 2.416 1 97.44 42 TYR B CA 1
ATOM 1978 C C . TYR B 1 42 ? -4.578 -21.891 3.918 1 97.44 42 TYR B C 1
ATOM 1980 O O . TYR B 1 42 ? -3.498 -21.656 4.469 1 97.44 42 TYR B O 1
ATOM 1988 N N . PHE B 1 43 ? -5.797 -21.953 4.48 1 95.88 43 PHE B N 1
ATOM 1989 C CA . PHE B 1 43 ? -5.918 -21.844 5.93 1 95.88 43 PHE B CA 1
ATOM 1990 C C . PHE B 1 43 ? -6.844 -22.922 6.477 1 95.88 43 PHE B C 1
ATOM 1992 O O . PHE B 1 43 ? -7.727 -23.406 5.77 1 95.88 43 PHE B O 1
ATOM 1999 N N . LYS B 1 44 ? -6.512 -23.25 7.766 1 94.25 44 LYS B N 1
ATOM 2000 C CA . LYS B 1 44 ? -7.375 -24.188 8.477 1 94.25 44 LYS B CA 1
ATOM 2001 C C . LYS B 1 44 ? -8.383 -23.453 9.352 1 94.25 44 LYS B C 1
ATOM 2003 O O . LYS B 1 44 ? -8.047 -22.469 9.992 1 94.25 44 LYS B O 1
ATOM 2008 N N . SER B 1 45 ? -9.594 -23.859 9.109 1 89 45 SER B N 1
ATOM 2009 C CA . SER B 1 45 ? -10.656 -23.359 9.969 1 89 45 SER B CA 1
ATOM 2010 C C . SER B 1 45 ? -11.445 -24.516 10.594 1 89 45 SER B C 1
ATOM 2012 O O . SER B 1 45 ? -11.281 -25.672 10.211 1 89 45 SER B O 1
ATOM 2014 N N . TYR B 1 46 ? -12.133 -24.062 11.727 1 86.75 46 TYR B N 1
ATOM 2015 C CA . TYR B 1 46 ? -12.883 -25.109 12.406 1 86.75 46 TYR B CA 1
ATOM 2016 C C . TYR B 1 46 ? -14.375 -24.797 12.438 1 86.75 46 TYR B C 1
ATOM 2018 O O . TYR B 1 46 ? -14.758 -23.641 12.641 1 86.75 46 TYR B O 1
ATOM 2026 N N . ASP B 1 47 ? -15.141 -25.594 11.789 1 74.62 47 ASP B N 1
ATOM 2027 C CA . ASP B 1 47 ? -16.594 -25.469 11.859 1 74.62 47 ASP B CA 1
ATOM 2028 C C . ASP B 1 47 ? -17.156 -26.25 13.047 1 74.62 47 ASP B C 1
ATOM 2030 O O . ASP B 1 47 ? -16.734 -27.375 13.305 1 74.62 47 ASP B O 1
ATOM 2034 N N . HIS B 1 48 ? -17.859 -25.406 13.883 1 73.38 48 HIS B N 1
ATOM 2035 C CA . HIS B 1 48 ? -18.469 -25.969 15.07 1 73.38 48 HIS B CA 1
ATOM 2036 C C . HIS B 1 48 ? -19.938 -26.312 14.82 1 73.38 48 HIS B C 1
ATOM 2038 O O . HIS B 1 48 ? -20.625 -26.797 15.727 1 73.38 48 HIS B O 1
ATOM 2044 N N . ALA B 1 49 ? -20.406 -26.109 13.766 1 59.25 49 ALA B N 1
ATOM 2045 C CA . ALA B 1 49 ? -21.844 -26.203 13.594 1 59.25 49 ALA B CA 1
ATOM 2046 C C . ALA B 1 49 ? -22.359 -27.578 14.047 1 59.25 49 ALA B C 1
ATOM 2048 O O . ALA B 1 49 ? -23.438 -27.672 14.633 1 59.25 49 ALA B O 1
ATOM 2049 N N . SER B 1 50 ? -21.906 -28.672 13.562 1 56.53 50 SER B N 1
ATOM 2050 C CA . SER B 1 50 ? -22.594 -29.922 13.828 1 56.53 50 SER B CA 1
ATOM 2051 C C . SER B 1 50 ? -22.109 -30.578 15.117 1 56.53 50 SER B C 1
ATOM 2053 O O . SER B 1 50 ? -22.281 -31.781 15.32 1 56.53 50 SER B O 1
ATOM 2055 N N . GLY B 1 51 ? -21.609 -29.734 16.062 1 62.25 51 GLY B N 1
ATOM 2056 C CA . GLY B 1 51 ? -21.188 -30.312 17.328 1 62.25 51 GLY B CA 1
ATOM 2057 C C . GLY B 1 51 ? -19.781 -30.875 17.281 1 62.25 51 GLY B C 1
ATOM 2058 O O . GLY B 1 51 ? -19.172 -31.125 18.328 1 62.25 51 GLY B O 1
ATOM 2059 N N . LYS B 1 52 ? -19.375 -31.438 16.234 1 67.5 52 LYS B N 1
ATOM 2060 C CA . LYS B 1 52 ? -18 -31.922 16.156 1 67.5 52 LYS B CA 1
ATOM 2061 C C . LYS B 1 52 ? -17.078 -30.906 15.477 1 67.5 52 LYS B C 1
ATOM 2063 O O . LYS B 1 52 ? -17.484 -30.25 14.516 1 67.5 52 LYS B O 1
ATOM 2068 N N . ARG B 1 53 ? -15.992 -30.656 16.094 1 72.06 53 ARG B N 1
ATOM 2069 C CA . ARG B 1 53 ? -15 -29.75 15.547 1 72.06 53 ARG B CA 1
ATOM 2070 C C . ARG B 1 53 ? -14.359 -30.312 14.281 1 72.06 53 ARG B C 1
ATOM 2072 O O . ARG B 1 53 ? -13.602 -31.281 14.344 1 72.06 53 ARG B O 1
ATOM 2079 N N . GLN B 1 54 ? -14.906 -30.062 13.102 1 85.25 54 GLN B N 1
ATOM 2080 C CA . GLN B 1 54 ? -14.32 -30.531 11.859 1 85.25 54 GLN B CA 1
ATOM 2081 C C . GLN B 1 54 ? -13.43 -29.469 11.219 1 85.25 54 GLN B C 1
ATOM 2083 O O . GLN B 1 54 ? -13.812 -28.297 11.141 1 85.25 54 GLN B O 1
ATOM 2088 N N . GLU B 1 55 ? -12.195 -29.984 10.906 1 89.5 55 GLU B N 1
ATOM 2089 C CA . GLU B 1 55 ? -11.242 -29.094 10.25 1 89.5 55 GLU B CA 1
ATOM 2090 C C . GLU B 1 55 ? -11.656 -28.812 8.812 1 89.5 55 GLU B C 1
ATOM 2092 O O . GLU B 1 55 ? -11.969 -29.734 8.055 1 89.5 55 GLU B O 1
ATOM 2097 N N . ILE B 1 56 ? -11.797 -27.531 8.562 1 93 56 ILE B N 1
ATOM 2098 C CA . ILE B 1 56 ? -12.156 -27.109 7.215 1 93 56 ILE B CA 1
ATOM 2099 C C . ILE B 1 56 ? -10.984 -26.359 6.59 1 93 56 ILE B C 1
ATOM 2101 O O . ILE B 1 56 ? -10.406 -25.453 7.215 1 93 56 ILE B O 1
ATOM 2105 N N . ILE B 1 57 ? -10.609 -26.828 5.402 1 96.5 57 ILE B N 1
ATOM 2106 C CA . ILE B 1 57 ? -9.547 -26.156 4.664 1 96.5 57 ILE B CA 1
ATOM 2107 C C . ILE B 1 57 ? -10.148 -25.078 3.752 1 96.5 57 ILE B C 1
ATOM 2109 O O . ILE B 1 57 ? -11.078 -25.359 2.984 1 96.5 57 ILE B O 1
ATOM 2113 N N . LYS B 1 58 ? -9.602 -23.875 3.867 1 97 58 LYS B N 1
ATOM 2114 C CA . LYS B 1 58 ? -9.984 -22.781 2.98 1 97 58 LYS B CA 1
ATOM 2115 C C . LYS B 1 58 ? -8.82 -22.359 2.09 1 97 58 LYS B C 1
ATOM 2117 O O . LYS B 1 58 ? -7.773 -21.938 2.586 1 97 58 LYS B O 1
ATOM 2122 N N . TRP B 1 59 ? -9.055 -22.438 0.818 1 98.06 59 TRP B N 1
ATOM 2123 C CA . TRP B 1 59 ? -8.023 -22.109 -0.163 1 98.06 59 TRP B CA 1
ATOM 2124 C C . TRP B 1 59 ? -8.07 -20.625 -0.535 1 98.06 59 TRP B C 1
ATOM 2126 O O . TRP B 1 59 ? -9.141 -20.094 -0.807 1 98.06 59 TRP B O 1
ATOM 2136 N N . THR B 1 60 ? -6.883 -20.047 -0.529 1 97.19 60 THR B N 1
ATOM 2137 C CA . THR B 1 60 ? -6.762 -18.672 -1.023 1 97.19 60 THR B CA 1
ATOM 2138 C C . THR B 1 60 ? -6.719 -18.656 -2.549 1 97.19 60 THR B C 1
ATOM 2140 O O . THR B 1 60 ? -6.629 -19.703 -3.188 1 97.19 60 THR B O 1
ATOM 2143 N N . LEU B 1 61 ? -6.797 -17.5 -3.131 1 97.19 61 LEU B N 1
ATOM 2144 C CA . LEU B 1 61 ? -6.637 -17.375 -4.578 1 97.19 61 LEU B CA 1
ATOM 2145 C C . LEU B 1 61 ? -5.285 -17.922 -5.02 1 97.19 61 LEU B C 1
ATOM 2147 O O . LEU B 1 61 ? -5.184 -18.578 -6.062 1 97.19 61 LEU B O 1
ATOM 2151 N N . ARG B 1 62 ? -4.297 -17.609 -4.215 1 97.31 62 ARG B N 1
ATOM 2152 C CA . ARG B 1 62 ? -2.963 -18.141 -4.48 1 97.31 62 ARG B CA 1
ATOM 2153 C C . ARG B 1 62 ? -2.963 -19.672 -4.473 1 97.31 62 ARG B C 1
ATOM 2155 O O . ARG B 1 62 ? -2.365 -20.297 -5.344 1 97.31 62 ARG B O 1
ATOM 2162 N N . GLY B 1 63 ? -3.668 -20.203 -3.492 1 98.19 63 GLY B N 1
ATOM 2163 C CA . GLY B 1 63 ? -3.809 -21.656 -3.428 1 98.19 63 GLY B CA 1
ATOM 2164 C C . GLY B 1 63 ? -4.551 -22.234 -4.617 1 98.19 63 GLY B C 1
ATOM 2165 O O . GLY B 1 63 ? -4.137 -23.25 -5.18 1 98.19 63 GLY B O 1
ATOM 2166 N N . VAL B 1 64 ? -5.617 -21.609 -5.027 1 98.44 64 VAL B N 1
ATOM 2167 C CA . VAL B 1 64 ? -6.41 -22.047 -6.172 1 98.44 64 VAL B CA 1
ATOM 2168 C C . VAL B 1 64 ? -5.547 -22.031 -7.434 1 98.44 64 VAL B C 1
ATOM 2170 O O . VAL B 1 64 ? -5.578 -22.969 -8.227 1 98.44 64 VAL B O 1
ATOM 2173 N N . GLU B 1 65 ? -4.812 -20.984 -7.609 1 98.25 65 GLU B N 1
ATOM 2174 C CA . GLU B 1 65 ? -3.928 -20.891 -8.766 1 98.25 65 GLU B CA 1
ATOM 2175 C C . GLU B 1 65 ? -2.965 -22.078 -8.82 1 98.25 65 GLU B C 1
ATOM 2177 O O . GLU B 1 65 ? -2.842 -22.734 -9.859 1 98.25 65 GLU B O 1
ATOM 2182 N N . PHE B 1 66 ? -2.348 -22.375 -7.719 1 98.62 66 PHE B N 1
ATOM 2183 C CA . PHE B 1 66 ? -1.374 -23.469 -7.664 1 98.62 66 PHE B CA 1
ATOM 2184 C C . PHE B 1 66 ? -2.051 -24.812 -7.895 1 98.62 66 PHE B C 1
ATOM 2186 O O . PHE B 1 66 ? -1.565 -25.625 -8.68 1 98.62 66 PHE B O 1
ATOM 2193 N N . LEU B 1 67 ? -3.189 -25.047 -7.223 1 98.69 67 LEU B N 1
ATOM 2194 C CA . LEU B 1 67 ? -3.928 -26.297 -7.438 1 98.69 67 LEU B CA 1
ATOM 2195 C C . LEU B 1 67 ? -4.27 -26.469 -8.914 1 98.69 67 LEU B C 1
ATOM 2197 O O . LEU B 1 67 ? -4.215 -27.594 -9.43 1 98.69 67 LEU B O 1
ATOM 2201 N N . GLY B 1 68 ? -4.559 -25.422 -9.523 1 98.56 68 GLY B N 1
ATOM 2202 C CA . GLY B 1 68 ? -4.934 -25.453 -10.93 1 98.56 68 GLY B CA 1
ATOM 2203 C C . GLY B 1 68 ? -3.812 -25.938 -11.828 1 98.56 68 GLY B C 1
ATOM 2204 O O . GLY B 1 68 ? -4.062 -26.453 -12.922 1 98.56 68 GLY B O 1
ATOM 2205 N N . PHE B 1 69 ? -2.6 -25.734 -11.391 1 98.19 69 PHE B N 1
ATOM 2206 C CA . PHE B 1 69 ? -1.466 -26.25 -12.148 1 98.19 69 PHE B CA 1
ATOM 2207 C C . PHE B 1 69 ? -1.264 -27.734 -11.898 1 98.19 69 PHE B C 1
ATOM 2209 O O . PHE B 1 69 ? -0.744 -28.453 -12.75 1 98.19 69 PHE B O 1
ATOM 2216 N N . PHE B 1 70 ? -1.749 -28.219 -10.75 1 97.81 70 PHE B N 1
ATOM 2217 C CA . PHE B 1 70 ? -1.483 -29.594 -10.359 1 97.81 70 PHE B CA 1
ATOM 2218 C C . PHE B 1 70 ? -2.609 -30.516 -10.82 1 97.81 70 PHE B C 1
ATOM 2220 O O . PHE B 1 70 ? -2.439 -31.734 -10.875 1 97.81 70 PHE B O 1
ATOM 2227 N N . ILE B 1 71 ? -3.777 -29.875 -11.07 1 97.81 71 ILE B N 1
ATOM 2228 C CA . ILE B 1 71 ? -4.93 -30.641 -11.523 1 97.81 71 ILE B CA 1
ATOM 2229 C C . ILE B 1 71 ? -5.035 -30.578 -13.047 1 97.81 71 ILE B C 1
ATOM 2231 O O . ILE B 1 71 ? -4.957 -29.484 -13.625 1 97.81 71 ILE B O 1
ATOM 2235 N N . ARG B 1 72 ? -5.215 -31.734 -13.672 1 94.56 72 ARG B N 1
ATOM 2236 C CA . ARG B 1 72 ? -5.344 -31.766 -15.125 1 94.56 72 ARG B CA 1
ATOM 2237 C C . ARG B 1 72 ? -6.801 -31.609 -15.547 1 94.56 72 ARG B C 1
ATOM 2239 O O . ARG B 1 72 ? -7.711 -32.062 -14.844 1 94.56 72 ARG B O 1
ATOM 2246 N N . GLY B 1 73 ? -6.953 -30.891 -16.75 1 95.38 73 GLY B N 1
ATOM 2247 C CA . GLY B 1 73 ? -8.289 -30.766 -17.312 1 95.38 73 GLY B CA 1
ATOM 2248 C C . GLY B 1 73 ? -8.648 -29.328 -17.656 1 95.38 73 GLY B C 1
ATOM 2249 O O . GLY B 1 73 ? -8.062 -28.391 -17.109 1 95.38 73 GLY B O 1
ATOM 2250 N N . LYS B 1 74 ? -9.641 -29.234 -18.453 1 96.62 74 LYS B N 1
ATOM 2251 C CA . LYS B 1 74 ? -10.047 -27.906 -18.938 1 96.62 74 LYS B CA 1
ATOM 2252 C C . LYS B 1 74 ? -10.656 -27.078 -17.812 1 96.62 74 LYS B C 1
ATOM 2254 O O . LYS B 1 74 ? -10.453 -25.859 -17.75 1 96.62 74 LYS B O 1
ATOM 2259 N N . GLU B 1 75 ? -11.414 -27.719 -16.984 1 97.5 75 GLU B N 1
ATOM 2260 C CA . GLU B 1 75 ? -12.023 -27 -15.867 1 97.5 75 GLU B CA 1
ATOM 2261 C C . GLU B 1 75 ? -10.969 -26.438 -14.914 1 97.5 75 GLU B C 1
ATOM 2263 O O . GLU B 1 75 ? -11.117 -25.344 -14.391 1 97.5 75 GLU B O 1
ATOM 2268 N N . ALA B 1 76 ? -9.977 -27.219 -14.656 1 98 76 ALA B N 1
ATOM 2269 C CA . ALA B 1 76 ? -8.883 -26.781 -13.797 1 98 76 ALA B CA 1
ATOM 2270 C C . ALA B 1 76 ? -8.172 -25.578 -14.383 1 98 76 ALA B C 1
ATOM 2272 O O . ALA B 1 76 ? -7.848 -24.625 -13.672 1 98 76 ALA B O 1
ATOM 2273 N N . LYS B 1 77 ? -7.953 -25.609 -15.664 1 97.56 77 LYS B N 1
ATOM 2274 C CA . LYS B 1 77 ? -7.32 -24.469 -16.328 1 97.56 77 LYS B CA 1
ATOM 2275 C C . LYS B 1 77 ? -8.195 -23.219 -16.219 1 97.56 77 LYS B C 1
ATOM 2277 O O . LYS B 1 77 ? -7.695 -22.125 -15.93 1 97.56 77 LYS B O 1
ATOM 2282 N N . PHE B 1 78 ? -9.453 -23.359 -16.484 1 97.88 78 PHE B N 1
ATOM 2283 C CA . PHE B 1 78 ? -10.375 -22.219 -16.422 1 97.88 78 PHE B CA 1
ATOM 2284 C C . PHE B 1 78 ? -10.359 -21.594 -15.039 1 97.88 78 PHE B C 1
ATOM 2286 O O . PHE B 1 78 ? -10.273 -20.359 -14.914 1 97.88 78 PHE B O 1
ATOM 2293 N N . PHE B 1 79 ? -10.461 -22.5 -14.062 1 98.56 79 PHE B N 1
ATOM 2294 C CA . PHE B 1 79 ? -10.5 -22.016 -12.688 1 98.56 79 PHE B CA 1
ATOM 2295 C C . PHE B 1 79 ? -9.188 -21.344 -12.305 1 98.56 79 PHE B C 1
ATOM 2297 O O . PHE B 1 79 ? -9.18 -20.281 -11.688 1 98.56 79 PHE B O 1
ATOM 2304 N N . ARG B 1 80 ? -8.039 -21.844 -12.664 1 97.94 80 ARG B N 1
ATOM 2305 C CA . ARG B 1 80 ? -6.754 -21.234 -12.336 1 97.94 80 ARG B CA 1
ATOM 2306 C C . ARG B 1 80 ? -6.566 -19.906 -13.055 1 97.94 80 ARG B C 1
ATOM 2308 O O . ARG B 1 80 ? -6.008 -18.969 -12.5 1 97.94 80 ARG B O 1
ATOM 2315 N N . VAL B 1 81 ? -6.996 -19.875 -14.305 1 97.88 81 VAL B N 1
ATOM 2316 C CA . VAL B 1 81 ? -6.867 -18.641 -15.062 1 97.88 81 VAL B CA 1
ATOM 2317 C C . VAL B 1 81 ? -7.699 -17.531 -14.406 1 97.88 81 VAL B C 1
ATOM 2319 O O . VAL B 1 81 ? -7.242 -16.391 -14.281 1 97.88 81 VAL B O 1
ATOM 2322 N N . TRP B 1 82 ? -8.859 -17.891 -14.031 1 98.06 82 TRP B N 1
ATOM 2323 C CA . TRP B 1 82 ? -9.711 -16.938 -13.32 1 98.06 82 TRP B CA 1
ATOM 2324 C C . TRP B 1 82 ? -9.031 -16.453 -12.047 1 98.06 82 TRP B C 1
ATOM 2326 O O . TRP B 1 82 ? -8.953 -15.242 -11.805 1 98.06 82 TRP B O 1
ATOM 2336 N N . ALA B 1 83 ? -8.578 -17.344 -11.227 1 97.88 83 ALA B N 1
ATOM 2337 C CA . ALA B 1 83 ? -7.922 -16.984 -9.969 1 97.88 83 ALA B CA 1
ATOM 2338 C C . ALA B 1 83 ? -6.695 -16.109 -10.219 1 97.88 83 ALA B C 1
ATOM 2340 O O . ALA B 1 83 ? -6.453 -15.156 -9.492 1 97.88 83 ALA B O 1
ATOM 2341 N N . SER B 1 84 ? -5.969 -16.469 -11.258 1 97.25 84 SER B N 1
ATOM 2342 C CA . SER B 1 84 ? -4.766 -15.719 -11.594 1 97.25 84 SER B CA 1
ATOM 2343 C C . SER B 1 84 ? -5.102 -14.281 -11.961 1 97.25 84 SER B C 1
ATOM 2345 O O . SER B 1 84 ? -4.402 -13.352 -11.555 1 97.25 84 SER B O 1
ATOM 2347 N N . ARG B 1 85 ? -6.117 -14.133 -12.68 1 96.62 85 ARG B N 1
ATOM 2348 C CA . ARG B 1 85 ? -6.527 -12.789 -13.086 1 96.62 85 ARG B CA 1
ATOM 2349 C C . ARG B 1 85 ? -6.977 -11.969 -11.891 1 96.62 85 ARG B C 1
ATOM 2351 O O . ARG B 1 85 ? -6.66 -10.781 -11.797 1 96.62 85 ARG B O 1
ATOM 2358 N N . GLU B 1 86 ? -7.727 -12.641 -11.016 1 96.5 86 GLU B N 1
ATOM 2359 C CA . GLU B 1 86 ? -8.133 -11.961 -9.797 1 96.5 86 GLU B CA 1
ATOM 2360 C C . GLU B 1 86 ? -6.922 -11.531 -8.977 1 96.5 86 GLU B C 1
ATOM 2362 O O . GLU B 1 86 ? -6.883 -10.414 -8.445 1 96.5 86 GLU B O 1
ATOM 2367 N N . LEU B 1 87 ? -6.008 -12.352 -8.914 1 95.44 87 LEU B N 1
ATOM 2368 C CA . LEU B 1 87 ? -4.793 -12.094 -8.148 1 95.44 87 LEU B CA 1
ATOM 2369 C C . LEU B 1 87 ? -3.994 -10.953 -8.766 1 95.44 87 LEU B C 1
ATOM 2371 O O . LEU B 1 87 ? -3.547 -10.047 -8.062 1 95.44 87 LEU B O 1
ATOM 2375 N N . ASP B 1 88 ? -3.805 -11.047 -10.031 1 94.5 88 ASP B N 1
ATOM 2376 C CA . ASP B 1 88 ? -3.051 -10.016 -10.734 1 94.5 88 ASP B CA 1
ATOM 2377 C C . ASP B 1 88 ? -3.707 -8.641 -10.57 1 94.5 88 ASP B C 1
ATOM 2379 O O . ASP B 1 88 ? -3.018 -7.641 -10.375 1 94.5 88 ASP B O 1
ATOM 2383 N N . GLU B 1 89 ? -4.973 -8.641 -10.641 1 94.25 89 GLU B N 1
ATOM 2384 C CA . GLU B 1 89 ? -5.695 -7.391 -10.445 1 94.25 89 GLU B CA 1
ATOM 2385 C C . GLU B 1 89 ? -5.496 -6.855 -9.031 1 94.25 89 GLU B C 1
ATOM 2387 O O . GLU B 1 89 ? -5.32 -5.648 -8.836 1 94.25 89 GLU B O 1
ATOM 2392 N N . GLU B 1 90 ? -5.57 -7.703 -8.133 1 92.81 90 GLU B N 1
ATOM 2393 C CA . GLU B 1 90 ? -5.363 -7.301 -6.746 1 92.81 90 GLU B CA 1
ATOM 2394 C C . GLU B 1 90 ? -3.965 -6.73 -6.539 1 92.81 90 GLU B C 1
ATOM 2396 O O . GLU B 1 90 ? -3.795 -5.719 -5.855 1 92.81 90 GLU B O 1
ATOM 2401 N N . PHE B 1 91 ? -3.055 -7.406 -7.133 1 91.44 91 PHE B N 1
ATOM 2402 C CA . PHE B 1 91 ? -1.674 -6.953 -7.02 1 91.44 91 PHE B CA 1
ATOM 2403 C C . PHE B 1 91 ? -1.514 -5.555 -7.602 1 91.44 91 PHE B C 1
ATOM 2405 O O . PHE B 1 91 ? -0.873 -4.695 -6.996 1 91.44 91 PHE B O 1
ATOM 2412 N N . LEU B 1 92 ? -2.074 -5.367 -8.711 1 92.06 92 LEU B N 1
ATOM 2413 C CA . LEU B 1 92 ? -1.998 -4.07 -9.375 1 92.06 92 LEU B CA 1
ATOM 2414 C C . LEU B 1 92 ? -2.678 -2.992 -8.531 1 92.06 92 LEU B C 1
ATOM 2416 O O . LEU B 1 92 ? -2.146 -1.891 -8.383 1 92.06 92 LEU B O 1
ATOM 2420 N N . ARG B 1 93 ? -3.787 -3.307 -8.031 1 93.94 93 ARG B N 1
ATOM 2421 C CA . ARG B 1 93 ? -4.531 -2.363 -7.199 1 93.94 93 ARG B CA 1
ATOM 2422 C C . ARG B 1 93 ? -3.73 -1.973 -5.965 1 93.94 93 ARG B C 1
ATOM 2424 O O . ARG B 1 93 ? -3.67 -0.796 -5.602 1 93.94 93 ARG B O 1
ATOM 2431 N N . GLN B 1 94 ? -3.162 -2.979 -5.344 1 93.56 94 GLN B N 1
ATOM 2432 C CA . GLN B 1 94 ? -2.379 -2.719 -4.141 1 93.56 94 GLN B CA 1
ATOM 2433 C C . GLN B 1 94 ? -1.185 -1.819 -4.441 1 93.56 94 GLN B C 1
ATOM 2435 O O . GLN B 1 94 ? -0.861 -0.925 -3.658 1 93.56 94 GLN B O 1
ATOM 2440 N N . THR B 1 95 ? -0.593 -2.094 -5.539 1 93 95 THR B N 1
ATOM 2441 C CA . THR B 1 95 ? 0.552 -1.281 -5.934 1 93 95 THR B CA 1
ATOM 2442 C C . THR B 1 95 ? 0.132 0.166 -6.176 1 93 95 THR B C 1
ATOM 2444 O O . THR B 1 95 ? 0.813 1.097 -5.742 1 93 95 THR B O 1
ATOM 2447 N N . GLN B 1 96 ? -0.935 0.371 -6.801 1 95.19 96 GLN B N 1
ATOM 2448 C CA . GLN B 1 96 ? -1.446 1.709 -7.078 1 95.19 96 GLN B CA 1
ATOM 2449 C C . GLN B 1 96 ? -1.835 2.426 -5.789 1 95.19 96 GLN B C 1
ATOM 2451 O O . GLN B 1 96 ? -1.565 3.619 -5.629 1 95.19 96 GLN B O 1
ATOM 2456 N N . GLU B 1 97 ? -2.445 1.661 -4.961 1 96 97 GLU B N 1
ATOM 2457 C CA . GLU B 1 97 ? -2.848 2.234 -3.68 1 96 97 GLU B CA 1
ATOM 2458 C C . GLU B 1 97 ? -1.634 2.664 -2.861 1 96 97 GLU B C 1
ATOM 2460 O O . GLU B 1 97 ? -1.646 3.725 -2.234 1 96 97 GLU B O 1
ATOM 2465 N N . LEU B 1 98 ? -0.689 1.872 -2.855 1 96.31 98 LEU B N 1
ATOM 2466 C CA . LEU B 1 98 ? 0.54 2.197 -2.141 1 96.31 98 LEU B CA 1
ATOM 2467 C C . LEU B 1 98 ? 1.142 3.5 -2.656 1 96.31 98 LEU B C 1
ATOM 2469 O O . LEU B 1 98 ? 1.509 4.375 -1.869 1 96.31 98 LEU B O 1
ATOM 2473 N N . LYS B 1 99 ? 1.199 3.617 -3.908 1 96.06 99 LYS B N 1
ATOM 2474 C CA . LYS B 1 99 ? 1.74 4.828 -4.512 1 96.06 99 LYS B CA 1
ATOM 2475 C C . LYS B 1 99 ? 0.915 6.055 -4.125 1 96.06 99 LYS B C 1
ATOM 2477 O O . LYS B 1 99 ? 1.469 7.094 -3.764 1 96.06 99 LYS B O 1
ATOM 2482 N N . ALA B 1 100 ? -0.325 5.918 -4.203 1 97.06 100 ALA B N 1
ATOM 2483 C CA . ALA B 1 100 ? -1.23 7.02 -3.877 1 97.06 100 ALA B CA 1
ATOM 2484 C C . ALA B 1 100 ? -1.084 7.434 -2.416 1 97.06 100 ALA B C 1
ATOM 2486 O O . ALA B 1 100 ? -1.048 8.625 -2.102 1 97.06 100 ALA B O 1
ATOM 2487 N N . LEU B 1 101 ? -0.991 6.461 -1.577 1 96.12 101 LEU B N 1
ATOM 2488 C CA . LEU B 1 101 ? -0.9 6.738 -0.148 1 96.12 101 LEU B CA 1
ATOM 2489 C C . LEU B 1 101 ? 0.42 7.422 0.191 1 96.12 101 LEU B C 1
ATOM 2491 O O . LEU B 1 101 ? 0.466 8.297 1.057 1 96.12 101 LEU B O 1
ATOM 2495 N N . ARG B 1 102 ? 1.432 7.035 -0.431 1 95.75 102 ARG B N 1
ATOM 2496 C CA . ARG B 1 102 ? 2.723 7.68 -0.213 1 95.75 102 ARG B CA 1
ATOM 2497 C C . ARG B 1 102 ? 2.676 9.148 -0.614 1 95.75 102 ARG B C 1
ATOM 2499 O O . ARG B 1 102 ? 3.191 10.008 0.101 1 95.75 102 ARG B O 1
ATOM 2506 N N . LYS B 1 103 ? 2.084 9.422 -1.692 1 95.31 103 LYS B N 1
ATOM 2507 C CA . LYS B 1 103 ? 1.926 10.805 -2.148 1 95.31 103 LYS B CA 1
ATOM 2508 C C . LYS B 1 103 ? 1.088 11.609 -1.164 1 95.31 103 LYS B C 1
ATOM 2510 O O . LYS B 1 103 ? 1.428 12.75 -0.844 1 95.31 103 LYS B O 1
ATOM 2515 N N . GLN B 1 104 ? 0.048 11.023 -0.752 1 93.94 104 GLN B N 1
ATOM 2516 C CA . GLN B 1 104 ? -0.831 11.68 0.205 1 93.94 104 GLN B CA 1
ATOM 2517 C C . GLN B 1 104 ? -0.097 11.984 1.508 1 93.94 104 GLN B C 1
ATOM 2519 O O . GLN B 1 104 ? -0.239 13.078 2.068 1 93.94 104 GLN B O 1
ATOM 2524 N N . ASN B 1 105 ? 0.599 11.062 1.936 1 91.12 105 ASN B N 1
ATOM 2525 C CA . ASN B 1 105 ? 1.378 11.25 3.154 1 91.12 105 ASN B CA 1
ATOM 2526 C C . ASN B 1 105 ? 2.35 12.422 3.025 1 91.12 105 ASN B C 1
ATOM 2528 O O . ASN B 1 105 ? 2.504 13.211 3.959 1 91.12 105 ASN B O 1
ATOM 2532 N N . LEU B 1 106 ? 2.936 12.508 1.976 1 90.88 106 LEU B N 1
ATOM 2533 C CA . LEU B 1 106 ? 3.854 13.609 1.728 1 90.88 106 LEU B CA 1
ATOM 2534 C C . LEU B 1 106 ? 3.111 14.945 1.729 1 90.88 106 LEU B C 1
ATOM 2536 O O . LEU B 1 106 ? 3.584 15.922 2.311 1 90.88 106 LEU B O 1
ATOM 2540 N N . ALA B 1 107 ? 1.975 15 1.141 1 90 107 ALA B N 1
ATOM 2541 C CA . ALA B 1 107 ? 1.156 16.203 1.098 1 90 107 ALA B CA 1
ATOM 2542 C C . ALA B 1 107 ? 0.719 16.625 2.5 1 90 107 ALA B C 1
ATOM 2544 O O . ALA B 1 107 ? 0.757 17.812 2.842 1 90 107 ALA B O 1
ATOM 2545 N N . LEU B 1 108 ? 0.326 15.656 3.26 1 86.12 108 LEU B N 1
ATOM 2546 C CA . LEU B 1 108 ? -0.115 15.93 4.625 1 86.12 108 LEU B CA 1
ATOM 2547 C C . LEU B 1 108 ? 1.039 16.438 5.477 1 86.12 108 LEU B C 1
ATOM 2549 O O . LEU B 1 108 ? 0.868 17.375 6.258 1 86.12 108 LEU B O 1
ATOM 2553 N N . THR B 1 109 ? 2.145 15.906 5.32 1 89.31 109 THR B N 1
ATOM 2554 C CA . THR B 1 109 ? 3.328 16.344 6.051 1 89.31 109 THR B CA 1
ATOM 2555 C C . THR B 1 109 ? 3.686 17.781 5.688 1 89.31 109 THR B C 1
ATOM 2557 O O . THR B 1 109 ? 4.008 18.594 6.562 1 89.31 109 THR B O 1
ATOM 2560 N N . ASN B 1 110 ? 3.59 18.141 4.465 1 83.25 110 ASN B N 1
ATOM 2561 C CA . ASN B 1 110 ? 3.852 19.516 4.031 1 83.25 110 ASN B CA 1
ATOM 2562 C C . ASN B 1 110 ? 2.84 20.484 4.617 1 83.25 110 ASN B C 1
ATOM 2564 O O . ASN B 1 110 ? 3.197 21.594 5.008 1 83.25 110 ASN B O 1
ATOM 2568 N N . GLN B 1 111 ? 1.654 20.047 4.648 1 80.25 111 GLN B N 1
ATOM 2569 C CA . GLN B 1 111 ? 0.614 20.891 5.246 1 80.25 111 GLN B CA 1
ATOM 2570 C C . GLN B 1 111 ? 0.896 21.141 6.723 1 80.25 111 GLN B C 1
ATOM 2572 O O . GLN B 1 111 ? 0.69 22.25 7.215 1 80.25 111 GLN B O 1
ATOM 2577 N N . ILE B 1 112 ? 1.354 20.141 7.344 1 85.06 112 ILE B N 1
ATOM 2578 C CA . ILE B 1 112 ? 1.678 20.266 8.766 1 85.06 112 ILE B CA 1
ATOM 2579 C C . ILE B 1 112 ? 2.811 21.266 8.945 1 85.06 112 ILE B C 1
ATOM 2581 O O . ILE B 1 112 ? 2.754 22.125 9.844 1 85.06 112 ILE B O 1
ATOM 2585 N N . ILE B 1 113 ? 3.74 21.234 8.156 1 86.19 113 ILE B N 1
ATOM 2586 C CA . ILE B 1 113 ? 4.855 22.172 8.219 1 86.19 113 ILE B CA 1
ATOM 2587 C C . ILE B 1 113 ? 4.348 23.594 8.016 1 86.19 113 ILE B C 1
ATOM 2589 O O . ILE B 1 113 ? 4.719 24.516 8.758 1 86.19 113 ILE B O 1
ATOM 2593 N N . ASP B 1 114 ? 3.463 23.766 7.109 1 78 114 ASP B N 1
ATOM 2594 C CA . ASP B 1 114 ? 2.889 25.078 6.828 1 78 114 ASP B CA 1
ATOM 2595 C C . ASP B 1 114 ? 2.094 25.594 8.023 1 78 114 ASP B C 1
ATOM 2597 O O . ASP B 1 114 ? 2.213 26.766 8.398 1 78 114 ASP B O 1
ATOM 2601 N N . LEU B 1 115 ? 1.351 24.766 8.633 1 77.25 115 LEU B N 1
ATOM 2602 C CA . LEU B 1 115 ? 0.523 25.156 9.766 1 77.25 115 LEU B CA 1
ATOM 2603 C C . LEU B 1 115 ? 1.387 25.516 10.969 1 77.25 115 LEU B C 1
ATOM 2605 O O . LEU B 1 115 ? 1.107 26.484 11.68 1 77.25 115 LEU B O 1
ATOM 2609 N N . LYS B 1 116 ? 2.375 24.797 11.156 1 77.75 116 LYS B N 1
ATOM 2610 C CA . LYS B 1 116 ? 3.287 25.109 12.258 1 77.75 116 LYS B CA 1
ATOM 2611 C C . LYS B 1 116 ? 3.984 26.453 12.039 1 77.75 116 LYS B C 1
ATOM 2613 O O . LYS B 1 116 ? 4.172 27.219 12.984 1 77.75 116 LYS B O 1
ATOM 2618 N N . ASP B 1 117 ? 4.359 26.75 10.828 1 78.44 117 ASP B N 1
ATOM 2619 C CA . ASP B 1 117 ? 4.945 28.031 10.492 1 78.44 117 ASP B CA 1
ATOM 2620 C C . ASP B 1 117 ? 3.973 29.172 10.789 1 78.44 117 ASP B C 1
ATOM 2622 O O . ASP B 1 117 ? 4.367 30.203 11.328 1 78.44 117 ASP B O 1
ATOM 2626 N N . GLN B 1 118 ? 2.77 28.906 10.438 1 74.69 118 GLN B N 1
ATOM 2627 C CA . GLN B 1 118 ? 1.738 29.906 10.695 1 74.69 118 GLN B CA 1
ATOM 2628 C C . GLN B 1 118 ? 1.57 30.141 12.195 1 74.69 118 GLN B C 1
ATOM 2630 O O . GLN B 1 118 ? 1.437 31.297 12.633 1 74.69 118 GLN B O 1
ATOM 2635 N N . ILE B 1 119 ? 1.581 29.109 12.938 1 74.25 119 ILE B N 1
ATOM 2636 C CA . ILE B 1 119 ? 1.434 29.219 14.391 1 74.25 119 ILE B CA 1
ATOM 2637 C C . ILE B 1 119 ? 2.615 30 14.969 1 74.25 119 ILE B C 1
ATOM 2639 O O . ILE B 1 119 ? 2.434 30.875 15.812 1 74.25 119 ILE B O 1
ATOM 2643 N N . ASP B 1 120 ? 3.748 29.719 14.5 1 72.94 120 ASP B N 1
ATOM 2644 C CA . ASP B 1 120 ? 4.941 30.406 14.961 1 72.94 120 ASP B CA 1
ATOM 2645 C C . ASP B 1 120 ? 4.879 31.891 14.625 1 72.94 120 ASP B C 1
ATOM 2647 O O . ASP B 1 120 ? 5.176 32.75 15.469 1 72.94 120 ASP B O 1
ATOM 2651 N N . LYS B 1 121 ? 4.434 32.219 13.469 1 71.12 121 LYS B N 1
ATOM 2652 C CA . LYS B 1 121 ? 4.309 33.625 13.047 1 71.12 121 LYS B CA 1
ATOM 2653 C C . LYS B 1 121 ? 3.268 34.344 13.883 1 71.12 121 LYS B C 1
ATOM 2655 O O . LYS B 1 121 ? 3.484 35.5 14.281 1 71.12 121 LYS B O 1
ATOM 2660 N N . ASN B 1 122 ? 2.182 33.625 14.203 1 64.25 122 ASN B N 1
ATOM 2661 C CA . ASN B 1 122 ? 1.146 34.219 15.047 1 64.25 122 ASN B CA 1
ATOM 2662 C C . ASN B 1 122 ? 1.649 34.469 16.469 1 64.25 122 ASN B C 1
ATOM 2664 O O . ASN B 1 122 ? 1.355 35.5 17.062 1 64.25 122 ASN B O 1
ATOM 2668 N N . SER B 1 123 ? 2.338 33.531 16.953 1 64.62 123 SER B N 1
ATOM 2669 C CA . SER B 1 123 ? 2.881 33.656 18.297 1 64.62 123 SER B CA 1
ATOM 2670 C C . SER B 1 123 ? 3.869 34.812 18.391 1 64.62 123 SER B C 1
ATOM 2672 O O . SER B 1 123 ? 3.844 35.594 19.344 1 64.62 123 SER B O 1
ATOM 2674 N N . GLU B 1 124 ? 4.719 34.969 17.438 1 63.59 124 GLU B N 1
ATOM 2675 C CA . GLU B 1 124 ? 5.668 36.062 17.391 1 63.59 124 GLU B CA 1
ATOM 2676 C C . GLU B 1 124 ? 4.949 37.406 17.328 1 63.59 124 GLU B C 1
ATOM 2678 O O . GLU B 1 124 ? 5.312 38.344 18.047 1 63.59 124 GLU B O 1
ATOM 2683 N N . PHE B 1 125 ? 3.943 37.5 16.609 1 60.19 125 PHE B N 1
ATOM 2684 C CA . PHE B 1 125 ? 3.15 38.719 16.469 1 60.19 125 PHE B CA 1
ATOM 2685 C C . PHE B 1 125 ? 2.467 39.062 17.781 1 60.19 125 PHE B C 1
ATOM 2687 O O . PHE B 1 125 ? 2.48 40.219 18.203 1 60.19 125 PHE B O 1
ATOM 2694 N N . ASN B 1 126 ? 1.945 38 18.391 1 56.97 126 ASN B N 1
ATOM 2695 C CA . ASN B 1 126 ? 1.273 38.188 19.672 1 56.97 126 ASN B CA 1
ATOM 2696 C C . ASN B 1 126 ? 2.246 38.688 20.734 1 56.97 126 ASN B C 1
ATOM 2698 O O . ASN B 1 126 ? 1.913 39.562 21.531 1 56.97 126 ASN B O 1
ATOM 2702 N N . GLY B 1 127 ? 3.375 38.062 20.734 1 54.47 127 GLY B N 1
ATOM 2703 C CA . GLY B 1 127 ? 4.391 38.5 21.672 1 54.47 127 GLY B CA 1
ATOM 2704 C C . GLY B 1 127 ? 4.812 39.938 21.469 1 54.47 127 GLY B C 1
ATOM 2705 O O . GLY B 1 127 ? 4.898 40.719 22.422 1 54.47 127 GLY B O 1
ATOM 2706 N N . LYS B 1 128 ? 5 40.281 20.312 1 56.59 128 LYS B N 1
ATOM 2707 C CA . LYS B 1 128 ? 5.383 41.656 19.969 1 56.59 128 LYS B CA 1
ATOM 2708 C C . LYS B 1 128 ? 4.262 42.625 20.297 1 56.59 128 LYS B C 1
ATOM 2710 O O . LYS B 1 128 ? 4.512 43.719 20.844 1 56.59 128 LYS B O 1
ATOM 2715 N N . SER B 1 129 ? 3.047 42.188 20.031 1 52.94 129 SER B N 1
ATOM 2716 C CA . SER B 1 129 ? 1.881 43.031 20.344 1 52.94 129 SER B CA 1
ATOM 2717 C C . SER B 1 129 ? 1.711 43.219 21.844 1 52.94 129 SER B C 1
ATOM 2719 O O . SER B 1 129 ? 1.484 44.312 22.312 1 52.94 129 SER B O 1
ATOM 2721 N N . ALA B 1 130 ? 1.896 42.125 22.594 1 50.41 130 ALA B N 1
ATOM 2722 C CA . ALA B 1 130 ? 1.76 42.188 24.047 1 50.41 130 ALA B CA 1
ATOM 2723 C C . ALA B 1 130 ? 2.818 43.094 24.656 1 50.41 130 ALA B C 1
ATOM 2725 O O . ALA B 1 130 ? 2.518 43.875 25.562 1 50.41 130 ALA B O 1
ATOM 2726 N N . LYS B 1 131 ? 4.016 42.938 24.281 1 51.09 131 LYS B N 1
ATOM 2727 C CA . LYS B 1 131 ? 5.094 43.781 24.766 1 51.09 131 LYS B CA 1
ATOM 2728 C C . LYS B 1 131 ? 4.824 45.25 24.453 1 51.09 131 LYS B C 1
ATOM 2730 O O . LYS B 1 131 ? 5.059 46.125 25.297 1 51.09 131 LYS B O 1
ATOM 2735 N N . TRP B 1 132 ? 4.273 45.469 23.344 1 49.22 132 TRP B N 1
ATOM 2736 C CA . TRP B 1 132 ? 3.943 46.844 22.938 1 49.22 132 TRP B CA 1
ATOM 2737 C C . TRP B 1 132 ? 2.842 47.438 23.812 1 49.22 132 TRP B C 1
ATOM 2739 O O . TRP B 1 132 ? 2.984 48.531 24.344 1 49.22 132 TRP B O 1
ATOM 2749 N N . TRP B 1 133 ? 1.859 46.594 24.031 1 49.12 133 TRP B N 1
ATOM 2750 C CA . TRP B 1 133 ? 0.739 47.062 24.859 1 49.12 133 TRP B CA 1
ATOM 2751 C C . TRP B 1 133 ? 1.182 47.281 26.297 1 49.12 133 TRP B C 1
ATOM 2753 O O . TRP B 1 133 ? 0.753 48.25 26.938 1 49.12 133 TRP B O 1
ATOM 2763 N N . TRP B 1 134 ? 2.039 46.469 26.812 1 49.97 134 TRP B N 1
ATOM 2764 C CA . TRP B 1 134 ? 2.59 46.594 28.156 1 49.97 134 TRP B CA 1
ATOM 2765 C C . TRP B 1 134 ? 3.361 47.906 28.281 1 49.97 134 TRP B C 1
ATOM 2767 O O . TRP B 1 134 ? 3.197 48.656 29.266 1 49.97 134 TRP B O 1
ATOM 2777 N N . THR B 1 135 ? 4.09 48.094 27.297 1 48.72 135 THR B N 1
ATOM 2778 C CA . THR B 1 135 ? 4.875 49.312 27.312 1 48.72 135 THR B CA 1
ATOM 2779 C C . THR B 1 135 ? 3.965 50.562 27.344 1 48.72 135 THR B C 1
ATOM 2781 O O . THR B 1 135 ? 4.184 51.469 28.125 1 48.72 135 THR B O 1
ATOM 2784 N N . GLN B 1 136 ? 2.867 50.469 26.562 1 46.09 136 GLN B N 1
ATOM 2785 C CA . GLN B 1 136 ? 1.895 51.562 26.578 1 46.09 136 GLN B CA 1
ATOM 2786 C C . GLN B 1 136 ? 1.234 51.688 27.938 1 46.09 136 GLN B C 1
ATOM 2788 O O . GLN B 1 136 ? 1.079 52.812 28.438 1 46.09 136 GLN B O 1
ATOM 2793 N N . TYR B 1 137 ? 0.959 50.594 28.531 1 44.47 137 TYR B N 1
ATOM 2794 C CA . TYR B 1 137 ? 0.298 50.531 29.828 1 44.47 137 TYR B CA 1
ATOM 2795 C C . TYR B 1 137 ? 1.179 51.156 30.922 1 44.47 137 TYR B C 1
ATOM 2797 O O . TYR B 1 137 ? 0.721 51.969 31.703 1 44.47 137 TYR B O 1
ATOM 2805 N N . VAL B 1 138 ? 2.334 50.688 30.969 1 46.28 138 VAL B N 1
ATOM 2806 C CA . VAL B 1 138 ? 3.248 51.156 32 1 46.28 138 VAL B CA 1
ATOM 2807 C C . VAL B 1 138 ? 3.455 52.656 31.859 1 46.28 138 VAL B C 1
ATOM 2809 O O . VAL B 1 138 ? 3.469 53.375 32.844 1 46.28 138 VAL B O 1
ATOM 2812 N N . GLU B 1 139 ? 3.494 53.062 30.609 1 49.09 139 GLU B N 1
ATOM 2813 C CA . GLU B 1 139 ? 3.684 54.5 30.344 1 49.09 139 GLU B CA 1
ATOM 2814 C C . GLU B 1 139 ? 2.459 55.281 30.766 1 49.09 139 GLU B C 1
ATOM 2816 O O . GLU B 1 139 ? 2.586 56.344 31.375 1 49.09 139 GLU B O 1
ATOM 2821 N N . LEU B 1 140 ? 1.388 54.688 30.609 1 47.28 140 LEU B N 1
ATOM 2822 C CA . LEU B 1 140 ? 0.141 55.375 30.969 1 47.28 140 LEU B CA 1
ATOM 2823 C C . LEU B 1 140 ? -0.068 55.344 32.469 1 47.28 140 LEU B C 1
ATOM 2825 O O . LEU B 1 140 ? -0.5 56.344 33.062 1 47.28 140 LEU B O 1
ATOM 2829 N N . LYS B 1 141 ? 0.285 54.344 33.125 1 46.38 141 LYS B N 1
ATOM 2830 C CA . LYS B 1 141 ? 0.191 54.219 34.594 1 46.38 141 LYS B CA 1
ATOM 2831 C C . LYS B 1 141 ? 1.123 55.219 35.281 1 46.38 141 LYS B C 1
ATOM 2833 O O . LYS B 1 141 ? 0.741 55.875 36.25 1 46.38 141 LYS B O 1
ATOM 2838 N N . ALA B 1 142 ? 2.246 55.25 34.781 1 48.12 142 ALA B N 1
ATOM 2839 C CA . ALA B 1 142 ? 3.215 56.219 35.312 1 48.12 142 ALA B CA 1
ATOM 2840 C C . ALA B 1 142 ? 2.719 57.656 35.156 1 48.12 142 ALA B C 1
ATOM 2842 O O . ALA B 1 142 ? 2.848 58.469 36.094 1 48.12 142 ALA B O 1
ATOM 2843 N N . SER B 1 143 ? 2.043 57.812 34.156 1 48.38 143 SER B N 1
ATOM 2844 C CA . SER B 1 143 ? 1.485 59.125 33.906 1 48.38 143 SER B CA 1
ATOM 2845 C C . SER B 1 143 ? 0.339 59.438 34.875 1 48.38 143 SER B C 1
ATOM 2847 O O . SER B 1 143 ? 0.236 60.562 35.375 1 48.38 143 SER B O 1
ATOM 2849 N N . ASN B 1 144 ? -0.362 58.438 35.344 1 46.38 144 ASN B N 1
ATOM 2850 C CA . ASN B 1 144 ? -1.465 58.562 36.281 1 46.38 144 ASN B CA 1
ATOM 2851 C C . ASN B 1 144 ? -0.958 58.812 37.688 1 46.38 144 ASN B C 1
ATOM 2853 O O . ASN B 1 144 ? -1.521 59.656 38.406 1 46.38 144 ASN B O 1
ATOM 2857 N N . SER B 1 145 ? -0.061 58.062 38.062 1 48.09 145 SER B N 1
ATOM 2858 C CA . SER B 1 145 ? 0.518 58.281 39.406 1 48.09 145 SER B CA 1
ATOM 2859 C C . SER B 1 145 ? 1.055 59.688 39.562 1 48.09 145 SER B C 1
ATOM 2861 O O . SER B 1 145 ? 0.875 60.312 40.625 1 48.09 145 SER B O 1
ATOM 2863 N N . THR B 1 146 ? 1.57 60.25 38.656 1 46.34 146 THR B N 1
ATOM 2864 C CA . THR B 1 146 ? 2.084 61.594 38.688 1 46.34 146 THR B CA 1
ATOM 2865 C C . THR B 1 146 ? 0.943 62.625 38.812 1 46.34 146 THR B C 1
ATOM 2867 O O . THR B 1 146 ? 1.045 63.594 39.531 1 46.34 146 THR B O 1
ATOM 2870 N N . LEU B 1 147 ? -0.098 62.281 38.312 1 47.28 147 LEU B N 1
ATOM 2871 C CA . LEU B 1 147 ? -1.263 63.156 38.375 1 47.28 147 LEU B CA 1
ATOM 2872 C C . LEU B 1 147 ? -1.875 63.125 39.781 1 47.28 147 LEU B C 1
ATOM 2874 O O . LEU B 1 147 ? -2.275 64.188 40.281 1 47.28 147 LEU B O 1
ATOM 2878 N N . LYS B 1 148 ? -1.931 61.969 40.406 1 47.06 148 LYS B N 1
ATOM 2879 C CA . LYS B 1 148 ? -2.441 61.875 41.781 1 47.06 148 LYS B CA 1
ATOM 2880 C C . LYS B 1 148 ? -1.587 62.688 42.75 1 47.06 148 LYS B C 1
ATOM 2882 O O . LYS B 1 148 ? -2.117 63.375 43.625 1 47.06 148 LYS B O 1
ATOM 2887 N N . LYS B 1 149 ? -0.382 62.5 42.562 1 45.97 149 LYS B N 1
ATOM 2888 C CA . LYS B 1 149 ? 0.513 63.25 43.438 1 45.97 149 LYS B CA 1
ATOM 2889 C C . LYS B 1 149 ? 0.345 64.75 43.25 1 45.97 149 LYS B C 1
ATOM 2891 O O . LYS B 1 149 ? 0.314 65.5 44.219 1 45.97 149 LYS B O 1
ATOM 2896 N N . ALA B 1 150 ? 0.06 65.125 42.094 1 43.31 150 ALA B N 1
ATOM 2897 C CA . ALA B 1 150 ? -0.167 66.562 41.812 1 43.31 150 ALA B CA 1
ATOM 2898 C C . ALA B 1 150 ? -1.478 67 42.406 1 43.31 150 ALA B C 1
ATOM 2900 O O . ALA B 1 150 ? -1.541 68.125 42.969 1 43.31 150 ALA B O 1
ATOM 2901 N N . ASN B 1 151 ? -2.426 66.188 42.531 1 43.66 151 ASN B N 1
ATOM 2902 C CA . ASN B 1 151 ? -3.709 66.5 43.156 1 43.66 151 ASN B CA 1
ATOM 2903 C C . ASN B 1 151 ? -3.568 66.688 44.656 1 43.66 151 ASN B C 1
ATOM 2905 O O . ASN B 1 151 ? -4.18 67.562 45.25 1 43.66 151 ASN B O 1
ATOM 2909 N N . LYS B 1 152 ? -2.828 65.875 45.25 1 46.84 152 LYS B N 1
ATOM 2910 C CA . LYS B 1 152 ? -2.602 66 46.688 1 46.84 152 LYS B CA 1
ATOM 2911 C C . LYS B 1 152 ? -1.954 67.312 47 1 46.84 152 LYS B C 1
ATOM 2913 O O . LYS B 1 152 ? -2.309 68 48 1 46.84 152 LYS B O 1
ATOM 2918 N N . LEU B 1 153 ? -1.196 67.812 46.125 1 45.19 153 LEU B N 1
ATOM 2919 C CA . LEU B 1 153 ? -0.509 69.062 46.344 1 45.19 153 LEU B CA 1
ATOM 2920 C C . LEU B 1 153 ? -1.436 70.25 46.062 1 45.19 153 LEU B C 1
ATOM 2922 O O . LEU B 1 153 ? -1.405 71.25 46.812 1 45.19 153 LEU B O 1
ATOM 2926 N N . LEU B 1 154 ? -2.375 69.938 45.219 1 44.41 154 LEU B N 1
ATOM 2927 C CA . LEU B 1 154 ? -3.303 71.062 44.875 1 44.41 154 LEU B CA 1
ATOM 2928 C C . LEU B 1 154 ? -4.426 71.125 45.875 1 44.41 154 LEU B C 1
ATOM 2930 O O . LEU B 1 154 ? -4.969 72.188 46.125 1 44.41 154 LEU B O 1
ATOM 2934 N N . LYS B 1 155 ? -4.945 70.125 46.438 1 45 155 LYS B N 1
ATOM 2935 C CA . LYS B 1 155 ? -5.934 70.188 47.5 1 45 155 LYS B CA 1
ATOM 2936 C C . LYS B 1 155 ? -5.445 71.125 48.625 1 45 155 LYS B C 1
ATOM 2938 O O . LYS B 1 155 ? -6.25 71.625 49.406 1 45 155 LYS B O 1
ATOM 2943 N N . LYS B 1 156 ? -4.344 71.375 48.625 1 42.62 156 LYS B N 1
ATOM 2944 C CA . LYS B 1 156 ? -3.908 72.312 49.625 1 42.62 156 LYS B CA 1
ATOM 2945 C C . LYS B 1 156 ? -4.094 73.75 49.156 1 42.62 156 LYS B C 1
ATOM 2947 O O . LYS B 1 156 ? -4.023 74.688 49.969 1 42.62 156 LYS B O 1
ATOM 2952 N N . ASP B 1 157 ? -4.387 73.875 47.781 1 40.03 157 ASP B N 1
ATOM 2953 C CA . ASP B 1 157 ? -4.699 75.188 47.312 1 40.03 157 ASP B CA 1
ATOM 2954 C C . ASP B 1 157 ? -6.152 75.312 46.875 1 40.03 157 ASP B C 1
ATOM 2956 O O . ASP B 1 157 ? -6.602 74.562 46.031 1 40.03 157 ASP B O 1
ATOM 2960 N N . GLU B 1 158 ? -7.266 75.875 47.531 1 46.16 158 GLU B N 1
ATOM 2961 C CA . GLU B 1 158 ? -8.719 76.062 47.625 1 46.16 158 GLU B CA 1
ATOM 2962 C C . GLU B 1 158 ? -9.32 76.312 46.25 1 46.16 158 GLU B C 1
ATOM 2964 O O . GLU B 1 158 ? -10.422 75.875 45.938 1 46.16 158 GLU B O 1
ATOM 2969 N N . LYS B 1 159 ? -8.898 77.062 45.25 1 45.75 159 LYS B N 1
ATOM 2970 C CA . LYS B 1 159 ? -9.609 77.562 44.094 1 45.75 159 LYS B CA 1
ATOM 2971 C C . LYS B 1 159 ? -9.516 76.625 42.938 1 45.75 159 LYS B C 1
ATOM 2973 O O . LYS B 1 159 ? -10.453 76.5 42.125 1 45.75 159 LYS B O 1
ATOM 2978 N N . VAL B 1 160 ? -8.477 76 42.719 1 41.84 160 VAL B N 1
ATOM 2979 C CA . VAL B 1 160 ? -8.195 75.188 41.562 1 41.84 160 VAL B CA 1
ATOM 2980 C C . VAL B 1 160 ? -8.633 73.75 41.812 1 41.84 160 VAL B C 1
ATOM 2982 O O . VAL B 1 160 ? -8.828 73 40.844 1 41.84 160 VAL B O 1
ATOM 2985 N N . LEU B 1 161 ? -9.148 73.438 43.031 1 45.62 161 LEU B N 1
ATOM 2986 C CA . LEU B 1 161 ? -9.305 72.062 43.531 1 45.62 161 LEU B CA 1
ATOM 2987 C C . LEU B 1 161 ? -10.508 71.375 42.875 1 45.62 161 LEU B C 1
ATOM 2989 O O . LEU B 1 161 ? -10.414 70.25 42.438 1 45.62 161 LEU B O 1
ATOM 2993 N N . PRO B 1 162 ? -11.633 72.125 42.812 1 44.31 162 PRO B N 1
ATOM 2994 C CA . PRO B 1 162 ? -12.789 71.375 42.375 1 44.31 162 PRO B CA 1
ATOM 2995 C C . PRO B 1 162 ? -12.625 70.812 40.969 1 44.31 162 PRO B C 1
ATOM 2997 O O . PRO B 1 162 ? -13.023 69.688 40.688 1 44.31 162 PRO B O 1
ATOM 3000 N N . ILE B 1 163 ? -12.047 71.625 40.156 1 42.22 163 ILE B N 1
ATOM 3001 C CA . ILE B 1 163 ? -11.914 71.25 38.75 1 42.22 163 ILE B CA 1
ATOM 3002 C C . ILE B 1 163 ? -10.938 70.062 38.625 1 42.22 163 ILE B C 1
ATOM 3004 O O . ILE B 1 163 ? -11.203 69.125 37.906 1 42.22 163 ILE B O 1
ATOM 3008 N N . LEU B 1 164 ? -9.953 70.25 39.469 1 45.31 164 LEU B N 1
ATOM 3009 C CA . LEU B 1 164 ? -8.961 69.125 39.406 1 45.31 164 LEU B CA 1
ATOM 3010 C C . LEU B 1 164 ? -9.539 67.875 39.938 1 45.31 164 LEU B C 1
ATOM 3012 O O . LEU B 1 164 ? -9.258 66.75 39.375 1 45.31 164 LEU B O 1
ATOM 3016 N N . VAL B 1 165 ? -10.406 67.875 40.875 1 44.41 165 VAL B N 1
ATOM 3017 C CA . VAL B 1 165 ? -11.055 66.688 41.438 1 44.41 165 VAL B CA 1
ATOM 3018 C C . VAL B 1 165 ? -11.875 66 40.344 1 44.41 165 VAL B C 1
ATOM 3020 O O . VAL B 1 165 ? -11.82 64.812 40.188 1 44.41 165 VAL B O 1
ATOM 3023 N N . LYS B 1 166 ? -12.609 66.875 39.656 1 44.62 166 LYS B N 1
ATOM 3024 C CA . LYS B 1 166 ? -13.484 66.25 38.656 1 44.62 166 LYS B CA 1
ATOM 3025 C C . LYS B 1 166 ? -12.672 65.562 37.562 1 44.62 166 LYS B C 1
ATOM 3027 O O . LYS B 1 166 ? -13.031 64.5 37.125 1 44.62 166 LYS B O 1
ATOM 3032 N N . ILE B 1 167 ? -11.648 66.25 37.344 1 42.41 167 ILE B N 1
ATOM 3033 C CA . ILE B 1 167 ? -10.789 65.688 36.312 1 42.41 167 ILE B CA 1
ATOM 3034 C C . ILE B 1 167 ? -10.211 64.375 36.844 1 42.41 167 ILE B C 1
ATOM 3036 O O . ILE B 1 167 ? -10.203 63.344 36.125 1 42.41 167 ILE B O 1
ATOM 3040 N N . LEU B 1 168 ? -9.898 64.438 38.156 1 44.03 168 LEU B N 1
ATOM 3041 C CA . LEU B 1 168 ? -9.305 63.25 38.75 1 44.03 168 LEU B CA 1
ATOM 3042 C C . LEU B 1 168 ? -10.344 62.156 38.875 1 44.03 168 LEU B C 1
ATOM 3044 O O . LEU B 1 168 ? -10.039 60.969 38.625 1 44.03 168 LEU B O 1
ATOM 3048 N N . GLN B 1 169 ? -11.531 62.469 39.25 1 42.91 169 GLN B N 1
ATOM 3049 C CA . GLN B 1 169 ? -12.617 61.5 39.312 1 42.91 169 GLN B CA 1
ATOM 3050 C C . GLN B 1 169 ? -12.852 60.812 37.969 1 42.91 169 GLN B C 1
ATOM 3052 O O . GLN B 1 169 ? -13.008 59.594 37.906 1 42.91 169 GLN B O 1
ATOM 3057 N N . ASN B 1 170 ? -12.938 61.625 37.094 1 40.28 170 ASN B N 1
ATOM 3058 C CA . ASN B 1 170 ? -13.195 61.094 35.75 1 40.28 170 ASN B CA 1
ATOM 3059 C C . ASN B 1 170 ? -12.062 60.188 35.281 1 40.28 170 ASN B C 1
ATOM 3061 O O . ASN B 1 170 ? -12.297 59.125 34.688 1 40.28 170 ASN B O 1
ATOM 3065 N N . LEU B 1 171 ? -10.938 60.562 35.75 1 42.62 171 LEU B N 1
ATOM 3066 C CA . LEU B 1 171 ? -9.781 59.75 35.406 1 42.62 171 LEU B CA 1
ATOM 3067 C C . LEU B 1 171 ? -9.82 58.438 36.188 1 42.62 171 LEU B C 1
ATOM 3069 O O . LEU B 1 171 ? -9.492 57.375 35.656 1 42.62 171 LEU B O 1
ATOM 3073 N N . GLU B 1 172 ? -10.289 58.438 37.438 1 42.88 172 GLU B N 1
ATOM 3074 C CA . GLU B 1 172 ? -10.453 57.25 38.25 1 42.88 172 GLU B CA 1
ATOM 3075 C C . GLU B 1 172 ? -11.523 56.344 37.688 1 42.88 172 GLU B C 1
ATOM 3077 O O . GLU B 1 172 ? -11.344 55.125 37.656 1 42.88 172 GLU B O 1
ATOM 3082 N N . GLN B 1 173 ? -12.586 56.781 37.375 1 41.16 173 GLN B N 1
ATOM 3083 C CA . GLN B 1 173 ? -13.641 55.969 36.781 1 41.16 173 GLN B CA 1
ATOM 3084 C C . GLN B 1 173 ? -13.164 55.25 35.531 1 41.16 173 GLN B C 1
ATOM 3086 O O . GLN B 1 173 ? -13.492 54.094 35.281 1 41.16 173 GLN B O 1
ATOM 3091 N N . ALA B 1 174 ? -12.398 55.906 34.844 1 38.72 174 ALA B N 1
ATOM 3092 C CA . ALA B 1 174 ? -11.828 55.281 33.656 1 38.72 174 ALA B CA 1
ATOM 3093 C C . ALA B 1 174 ? -10.859 54.156 34.031 1 38.72 174 ALA B C 1
ATOM 3095 O O . ALA B 1 174 ? -10.805 53.125 33.375 1 38.72 174 ALA B O 1
ATOM 3096 N N . ARG B 1 175 ? -10.258 54.188 35.281 1 38.56 175 ARG B N 1
ATOM 3097 C CA . ARG B 1 175 ? -9.344 53.188 35.844 1 38.56 175 ARG B CA 1
ATOM 3098 C C . ARG B 1 175 ? -10.102 51.969 36.344 1 38.56 175 ARG B C 1
ATOM 3100 O O . ARG B 1 175 ? -9.672 50.844 36.125 1 38.56 175 ARG B O 1
ATOM 3107 N N . ASP B 1 176 ? -11.109 52.094 37.125 1 39.78 176 ASP B N 1
ATOM 3108 C CA . ASP B 1 176 ? -11.852 50.969 37.656 1 39.78 176 ASP B CA 1
ATOM 3109 C C . ASP B 1 176 ? -12.336 50.031 36.562 1 39.78 176 ASP B C 1
ATOM 3111 O O . ASP B 1 176 ? -12.32 48.812 36.719 1 39.78 176 ASP B O 1
ATOM 3115 N N . HIS B 1 177 ? -12.648 50.469 35.5 1 35.62 177 HIS B N 1
ATOM 3116 C CA . HIS B 1 177 ? -13.086 49.531 34.5 1 35.62 177 HIS B CA 1
ATOM 3117 C C . HIS B 1 177 ? -11.914 48.719 33.938 1 35.62 177 HIS B C 1
ATOM 3119 O O . HIS B 1 177 ? -12.086 47.531 33.562 1 35.62 177 HIS B O 1
ATOM 3125 N N . THR B 1 178 ? -10.68 49.031 34.281 1 33.69 178 THR B N 1
ATOM 3126 C CA . THR B 1 178 ? -9.508 48.25 33.906 1 33.69 178 THR B CA 1
ATOM 3127 C C . THR B 1 178 ? -9.281 47.125 34.938 1 33.69 178 THR B C 1
ATOM 3129 O O . THR B 1 178 ? -8.836 46.031 34.562 1 33.69 178 THR B O 1
ATOM 3132 N N . GLY B 1 179 ? -9.555 47.156 36.125 1 32.94 179 GLY B N 1
ATOM 3133 C CA . GLY B 1 179 ? -9.469 46.062 37.094 1 32.94 179 GLY B CA 1
ATOM 3134 C C . GLY B 1 179 ? -10.359 44.875 36.75 1 32.94 179 GLY B C 1
ATOM 3135 O O . GLY B 1 179 ? -9.961 43.719 36.906 1 32.94 179 GLY B O 1
ATOM 3136 N N . THR B 1 180 ? -11.516 45.062 36.344 1 33.88 180 THR B N 1
ATOM 3137 C CA . THR B 1 180 ? -12.359 43.906 36 1 33.88 180 THR B CA 1
ATOM 3138 C C . THR B 1 180 ? -11.719 43.125 34.875 1 33.88 180 THR B C 1
ATOM 3140 O O . THR B 1 180 ? -11.766 41.875 34.875 1 33.88 180 THR B O 1
ATOM 3143 N N . LEU B 1 181 ? -10.938 43.719 34.125 1 31.3 181 LEU B N 1
ATOM 3144 C CA . LEU B 1 181 ? -10.273 42.969 33.062 1 31.3 181 LEU B CA 1
ATOM 3145 C C . LEU B 1 181 ? -9.172 42.094 33.656 1 31.3 181 LEU B C 1
ATOM 3147 O O . LEU B 1 181 ? -9.008 40.938 33.25 1 31.3 181 LEU B O 1
ATOM 3151 N N . TYR B 1 182 ? -8.57 42.438 34.75 1 30.05 182 TYR B N 1
ATOM 3152 C CA . TYR B 1 182 ? -7.602 41.594 35.438 1 30.05 182 TYR B CA 1
ATOM 3153 C C . TYR B 1 182 ? -8.258 40.312 35.938 1 30.05 182 TYR B C 1
ATOM 3155 O O . TYR B 1 182 ? -7.719 39.219 35.781 1 30.05 182 TYR B O 1
ATOM 3163 N N . ARG B 1 183 ? -9.312 40.438 36.531 1 31.7 183 ARG B N 1
ATOM 3164 C CA . ARG B 1 183 ? -9.922 39.281 37.156 1 31.7 183 ARG B CA 1
ATOM 3165 C C . ARG B 1 183 ? -10.281 38.219 36.094 1 31.7 183 ARG B C 1
ATOM 3167 O O . ARG B 1 183 ? -10.102 37.031 36.312 1 31.7 183 ARG B O 1
ATOM 3174 N N . PHE B 1 184 ? -10.641 38.594 35.031 1 30 184 PHE B N 1
ATOM 3175 C CA . PHE B 1 184 ? -10.984 37.625 33.969 1 30 184 PHE B CA 1
ATOM 3176 C C . PHE B 1 184 ? -9.734 36.969 33.438 1 30 184 PHE B C 1
ATOM 3178 O O . PHE B 1 184 ? -9.711 35.75 33.25 1 30 184 PHE B O 1
ATOM 3185 N N . LEU B 1 185 ? -8.664 37.625 33.344 1 30.2 185 LEU B N 1
ATOM 3186 C CA . LEU B 1 185 ? -7.43 36.969 32.906 1 30.2 185 LEU B CA 1
ATOM 3187 C C . LEU B 1 185 ? -6.926 36 33.969 1 30.2 185 LEU B C 1
ATOM 3189 O O . LEU B 1 185 ? -6.441 34.906 33.656 1 30.2 185 LEU B O 1
ATOM 3193 N N . LEU B 1 186 ? -7.09 36.375 35.188 1 30.23 186 LEU B N 1
ATOM 3194 C CA . LEU B 1 186 ? -6.68 35.438 36.219 1 30.23 186 LEU B CA 1
ATOM 3195 C C . LEU B 1 186 ? -7.562 34.188 36.188 1 30.23 186 LEU B C 1
ATOM 3197 O O . LEU B 1 186 ? -7.074 33.062 36.375 1 30.23 186 LEU B O 1
ATOM 3201 N N . ASN B 1 187 ? -8.812 34.375 36.062 1 31.47 187 ASN B N 1
ATOM 3202 C CA . ASN B 1 187 ? -9.68 33.188 36.094 1 31.47 187 ASN B CA 1
ATOM 3203 C C . ASN B 1 187 ? -9.57 32.375 34.812 1 31.47 187 ASN B C 1
ATOM 3205 O O . ASN B 1 187 ? -9.898 31.188 34.781 1 31.47 187 ASN B O 1
ATOM 3209 N N . SER B 1 188 ? -9.094 32.969 33.719 1 31.25 188 SER B N 1
ATOM 3210 C CA . SER B 1 188 ? -8.836 32.062 32.594 1 31.25 188 SER B CA 1
ATOM 3211 C C . SER B 1 188 ? -7.562 31.25 32.844 1 31.25 188 SER B C 1
ATOM 3213 O O . SER B 1 188 ? -7.359 30.203 32.188 1 31.25 188 SER B O 1
ATOM 3215 N N . ASP B 1 189 ? -6.59 31.672 33.719 1 31.22 189 ASP B N 1
ATOM 3216 C CA . ASP B 1 189 ? -5.566 30.75 34.188 1 31.22 189 ASP B CA 1
ATOM 3217 C C . ASP B 1 189 ? -6.164 29.688 35.094 1 31.22 189 ASP B C 1
ATOM 3219 O O . ASP B 1 189 ? -5.559 28.641 35.344 1 31.22 189 ASP B O 1
ATOM 3223 N N . ALA B 1 190 ? -7.176 29.969 35.875 1 31.47 190 ALA B N 1
ATOM 3224 C CA . ALA B 1 190 ? -7.418 29 36.938 1 31.47 190 ALA B CA 1
ATOM 3225 C C . ALA B 1 190 ? -7.73 27.625 36.344 1 31.47 190 ALA B C 1
ATOM 3227 O O . ALA B 1 190 ? -7.617 26.609 37.031 1 31.47 190 ALA B O 1
ATOM 3228 N N . SER B 1 191 ? -8.07 27.203 35.281 1 31.64 191 SER B N 1
ATOM 3229 C CA . SER B 1 191 ? -7.902 25.766 35.062 1 31.64 191 SER B CA 1
ATOM 3230 C C . SER B 1 191 ? -6.441 25.406 34.812 1 31.64 191 SER B C 1
ATOM 3232 O O . SER B 1 191 ? -6.062 24.234 34.875 1 31.64 191 SER B O 1
ATOM 3234 N N . SER B 1 192 ? -5.293 26.156 34.438 1 29.14 192 SER B N 1
ATOM 3235 C CA . SER B 1 192 ? -3.943 25.953 34.969 1 29.14 192 SER B CA 1
ATOM 3236 C C . SER B 1 192 ? -3.717 26.75 36.25 1 29.14 192 SER B C 1
ATOM 3238 O O . SER B 1 192 ? -3.568 27.984 36.188 1 29.14 192 SER B O 1
ATOM 3240 N N . SER B 1 193 ? -4.543 26.766 37.375 1 27.31 193 SER B N 1
ATOM 3241 C CA . SER B 1 193 ? -4.828 27.531 38.594 1 27.31 193 SER B CA 1
ATOM 3242 C C . SER B 1 193 ? -3.568 27.719 39.438 1 27.31 193 SER B C 1
ATOM 3244 O O . SER B 1 193 ? -3.494 28.641 40.25 1 27.31 193 SER B O 1
ATOM 3246 N N . SER B 1 194 ? -2.629 26.609 39.906 1 27.8 194 SER B N 1
ATOM 3247 C CA . SER B 1 194 ? -2.045 26.531 41.25 1 27.8 194 SER B CA 1
ATOM 3248 C C . SER B 1 194 ? -1.007 27.625 41.469 1 27.8 194 SER B C 1
ATOM 3250 O O . SER B 1 194 ? -0.48 27.781 42.562 1 27.8 194 SER B O 1
ATOM 3252 N N . TYR B 1 195 ? -0.43 28.266 40.656 1 23.62 195 TYR B N 1
ATOM 3253 C CA . TYR B 1 195 ? 0.843 28.844 41.062 1 23.62 195 TYR B CA 1
ATOM 3254 C C . TYR B 1 195 ? 0.625 30.094 41.875 1 23.62 195 TYR B C 1
ATOM 3256 O O . TYR B 1 195 ? 1.489 30.484 42.688 1 23.62 195 TYR B O 1
ATOM 3264 N N . PHE B 1 196 ? 0.023 31.297 41.875 1 23.03 196 PHE B N 1
ATOM 3265 C CA . PHE B 1 196 ? 0.314 32.25 42.906 1 23.03 196 PHE B CA 1
ATOM 3266 C C . PHE B 1 196 ? -0.639 32.062 44.094 1 23.03 196 PHE B C 1
ATOM 3268 O O . PHE B 1 196 ? -1.605 32.844 44.25 1 23.03 196 PHE B O 1
ATOM 3275 N N . LYS B 1 197 ? -1.066 30.953 44.5 1 25.75 197 LYS B N 1
ATOM 3276 C CA . LYS B 1 197 ? -1.943 30.922 45.656 1 25.75 197 LYS B CA 1
ATOM 3277 C C . LYS B 1 197 ? -1.264 31.562 46.875 1 25.75 197 LYS B C 1
ATOM 3279 O O . LYS B 1 197 ? -0.054 31.797 46.875 1 25.75 197 LYS B O 1
ATOM 3284 N N . ASP B 1 198 ? -1.4 30.953 48.188 1 19.95 198 ASP B N 1
ATOM 3285 C CA . ASP B 1 198 ? -1.638 31.141 49.625 1 19.95 198 ASP B CA 1
ATOM 3286 C C . ASP B 1 198 ? -0.333 31.422 50.375 1 19.95 198 ASP B C 1
ATOM 3288 O O . ASP B 1 198 ? 0.616 30.641 50.281 1 19.95 198 ASP B O 1
ATOM 3292 N N . GLU B 1 199 ? 0.314 32.656 50.438 1 18.08 199 GLU B N 1
ATOM 3293 C CA . GLU B 1 199 ? 0.319 32.969 51.844 1 18.08 199 GLU B CA 1
ATOM 3294 C C . GLU B 1 199 ? -1.022 33.562 52.281 1 18.08 199 GLU B C 1
ATOM 3296 O O . GLU B 1 199 ? -1.728 34.156 51.5 1 18.08 199 GLU B O 1
#

pLDDT: mean 70.91, std 26.86, range [16.11, 98.69]

Foldseek 3Di:
DLPDPADKDWLCRLCVLLVHHSVVVVVVCVVVVVPCDEPPQWHWDFDCVVPDTDIIIIGGLNNLLVVLVVRDDDSSVVRNVVSVVVVVVVVVVVVVVVVVVVVVVVVVVVVVVVVVVVVVVVVVVVVVVVVVVVVVVVVVVVVVVVVVVVLVVCVVPPPCNPVVVVVVVVVVVVVVVVVVVVVVVVVVPPVPDPPDDDD/DLPPPADKDWLCRLCVLLVHHSVVVVVVCVVVVVPCDEPPQWHWDFDCVVPDTDIIIIGGLNNLLVVLVVRDDDSSVVRNVVSVVVVVVVVVVVVVVVVVVVVVVVVVVVVVVVVVVVVVVVVVVVVVVVVVVVVVVVVVVVVLVVLVVVLVVCVVPPPCNPVSVVVNVVVVVVVVVVVVVVVVVLVVCCVVPPPPDDD

Secondary structure (DSSP, 8-state):
-------EEEHHHHHHHHTS-HHHHHHHHHHTTTTS-BTTTEEEEEE-TTSS-EEEEEEEHHHHHHHHHHS-SHHHHHHHHHHHHHHHHHHHHHHHHHHHHHHHHHHHHHHHHHHHHHHHHHHHHHHHHHHHHHHHHHHHHHHHHHHHHHHHHHTTSSSSHHHHHHHHHHHHHHHHHHHHHHHHHHHHHTTT---S---/-------EEEHHHHHHHHTS-HHHHHHHHHHTTTTS-BTTTEEEEEE-TTSS-EEEEEEEHHHHHHHHHHS-SHHHHHHHHHHHHHHHHHHHHHHHHHHHHHHHHHHHHHHHHHHHHHHHHHHHHHHHHHHHHHHHHHHHHHHHHHHHHHHHHHTTSTTTHHHHHHHHHHHHHHHHHHHHHHHHHHHHHGGG--TT---

Radius of gyration: 42.52 Å; Cα contacts (8 Å, |Δi|>4): 301; chains: 2; bounding box: 48×120×86 Å

Solvent-accessible surface area (backbone atoms only — not comparable to full-atom values): 21790 Å² total; per-residue (Å²): 131,87,74,70,93,59,73,65,34,40,47,65,58,46,14,60,58,40,74,56,45,50,66,56,52,53,50,48,47,60,76,38,45,90,74,50,40,81,81,64,19,28,41,82,41,72,45,58,82,84,77,51,79,43,83,38,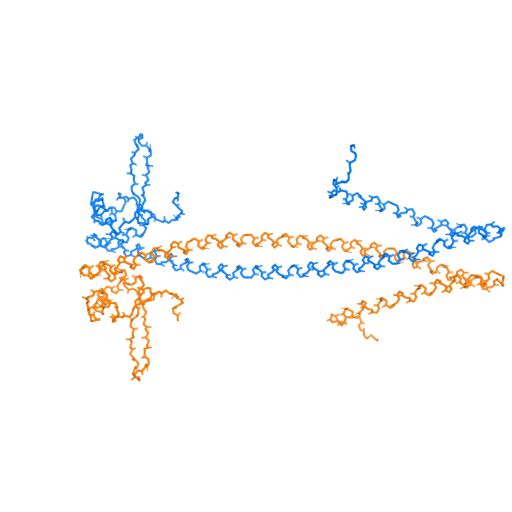50,33,29,25,43,64,24,44,29,53,48,22,72,75,40,80,55,70,48,10,45,54,49,17,52,52,30,45,51,56,48,52,50,49,52,51,49,51,53,51,48,43,53,52,49,54,53,49,43,53,53,48,52,52,50,43,54,52,50,52,53,51,45,50,54,50,50,53,51,49,52,55,49,50,56,48,50,48,52,51,46,54,54,51,49,54,52,46,54,54,47,53,55,47,46,63,59,40,67,72,47,81,82,67,35,64,61,50,45,52,55,47,48,56,54,45,62,66,47,61,65,51,59,65,53,51,60,54,53,57,64,62,54,53,81,73,65,77,75,77,86,83,119,132,84,77,66,92,57,72,64,34,40,46,63,56,44,14,60,57,41,73,57,45,48,65,55,52,53,48,48,47,59,76,39,45,92,75,49,40,80,80,63,19,28,42,83,40,73,45,57,81,84,75,52,81,42,83,38,49,35,29,25,43,64,24,44,28,53,49,22,72,75,40,82,56,70,48,11,45,53,49,17,52,50,31,44,51,54,48,52,50,50,52,53,49,51,53,52,49,44,54,51,48,54,54,48,42,53,52,49,52,50,50,43,53,52,49,52,51,50,45,51,54,49,50,53,50,49,51,54,49,48,55,50,50,47,53,52,47,53,54,50,49,53,54,47,56,54,49,52,56,49,45,64,61,35,63,73,44,82,82,65,29,66,63,50,47,51,53,47,49,56,52,45,59,62,46,59,64,53,54,60,54,50,55,52,57,53,58,68,35,41,85,75,48,79,76,86,68,83,128